Protein AF-A0A0T5ZGB4-F1 (afdb_monomer_lite)

pLDDT: mean 82.27, std 18.01, range [26.45, 98.25]

Secondary structure (DSSP, 8-state):
-----------------------S-PPPPPHHHHHHHHHHHHHHHT--S-----HHHHGGGTS-EEEEEEPPTTSS-SEEEEEEEEEEEEE--PPPBTTTB---EEEE--EEEEEEETTEEEEEEEEEEEE-HHHHS-SS---HHHHHHHHHHHHHHHHHHHHHHHHHHHH-HHHHHHHHT--TTSPP--GGGTTT-TTHHHHHHHHHHHHHHHTT-EEEEEEE-GGGSBTTEEEEEEEEGGG-GGGTSS-EEEEEEEESEEEEEEEEETTEEEEEEEESSTTS-EEEEEEEEESS-----------HHHHHHHHHHHTTSS-HHHHHHHHHHHHHTTSS--------SPPPSS--THHHHHHHHHHTTSS-HHHHHHHHHHHHHTTSS---

Radius of gyration: 29.52 Å; chains: 1; bounding box: 80×72×75 Å

Sequence (392 aa):
MILLNLLILLIVPLVSGSIDSFEDKFIDPSIEEQKMFKNLLEQFLKLDIDKKDVSGILNTFEKPRIVTFPCNIEDVNDLVVNVAETRLAGFTVPEEHEGGVIVGGTYSWQCKITTSSKGIITMDCDNTIKLNPDVINPTEEKDQRSQKVDNLVIIYHELLHGQLMLDAISSSQEWRNDVCNKTPTDKIDYSYSDKQHIVINPLQEEFASQLVSKEGGVFFLEKINPIETENGEFFKKITSRFDHPQLVDSGIKVTYRGINTNELSVSFHQEDIVISGSLKDKTKSGTVWLYAFPEDNPKTNSNQEIPQWIKNNAAWWSEETITDSDFLNGIEFLIQNGIMKIQKVEKNSEPSEEIPSWVRNNAEWWSLGLISDEDFVSGIKYLIEAGIIAYQ

Foldseek 3Di:
DDDDDDDDPPPPDPPPPPPPPPPPDQDAADPVQVVLVVVLVVVLVPDPDDAPDLVVQVVLQVDWDWDKDAADPPAQAGIEIETEHEDESYAAQDDDDPARARQQKAKDWDWFWDDDDRRYIYTYTYIYIYGHCCLQPNPDDDDPLVSSLSSSLNVSLNSLLVRQVVVCVVDVPVQVNVVSRDDRPDDRDSVSSVPVCPPSVVRSLSSSQRSLVVQLKGKDKDKAALVQADLQWDKDFGDFLVVPLSSPPADKDKDKDKDQWDPWDWDDDPRTIMITTGGNPSNDMMMMMMIIHGPDGPPPPPVLQLPLVLLVLLQCVLVVVDDPVVNLVSVVVCPVVVSQPDDDDDQPDDADPDQDNVLSVLSNCVSVVVDDPVRSSSSVNVCRNVNSDDDD

Structure (mmCIF, N/CA/C/O backbone):
data_AF-A0A0T5ZGB4-F1
#
_entry.id   AF-A0A0T5ZGB4-F1
#
loop_
_atom_site.group_PDB
_atom_site.id
_atom_site.type_symbol
_atom_site.label_atom_id
_atom_site.label_alt_id
_atom_site.label_comp_id
_atom_site.label_asym_id
_atom_site.label_entity_id
_atom_site.label_seq_id
_atom_site.pdbx_PDB_ins_code
_atom_site.Cartn_x
_atom_site.Cartn_y
_atom_site.Cartn_z
_atom_site.occupancy
_atom_site.B_iso_or_equiv
_atom_site.auth_seq_id
_atom_site.auth_comp_id
_atom_site.auth_asym_id
_atom_site.auth_atom_id
_atom_site.pdbx_PDB_model_num
ATOM 1 N N . MET A 1 1 ? -0.014 -48.406 -45.902 1.00 33.62 1 MET A N 1
ATOM 2 C CA . MET A 1 1 ? 1.092 -47.751 -46.627 1.00 33.62 1 MET A CA 1
ATOM 3 C C . MET A 1 1 ? 1.186 -46.336 -46.087 1.00 33.62 1 MET A C 1
ATOM 5 O O . MET A 1 1 ? 0.291 -45.540 -46.323 1.00 33.62 1 MET A O 1
ATOM 9 N N . ILE A 1 2 ? 2.170 -46.117 -45.220 1.00 31.05 2 ILE A N 1
ATOM 10 C CA . ILE A 1 2 ? 2.459 -44.859 -44.527 1.00 31.05 2 ILE A CA 1
ATOM 11 C C . ILE A 1 2 ? 3.219 -43.977 -45.517 1.00 31.05 2 ILE A C 1
ATOM 13 O O . ILE A 1 2 ? 4.208 -44.437 -46.081 1.00 31.05 2 ILE A O 1
ATOM 17 N N . LEU A 1 3 ? 2.774 -42.740 -45.732 1.00 29.56 3 LEU A N 1
ATOM 18 C CA . LEU A 1 3 ? 3.569 -41.725 -46.419 1.00 29.56 3 LEU A CA 1
ATOM 19 C C . LEU A 1 3 ? 3.715 -40.518 -45.498 1.00 29.56 3 LEU A C 1
ATOM 21 O O . LEU A 1 3 ? 2.827 -39.690 -45.323 1.00 29.56 3 LEU A O 1
ATOM 25 N N . LEU A 1 4 ? 4.878 -40.562 -44.860 1.00 30.30 4 LEU A N 1
ATOM 26 C CA . LEU A 1 4 ? 5.570 -39.558 -44.083 1.00 30.30 4 LEU A CA 1
ATOM 27 C C . LEU A 1 4 ? 5.742 -38.294 -44.941 1.00 30.30 4 LEU A C 1
ATOM 29 O O . LEU A 1 4 ? 6.323 -38.378 -46.020 1.00 30.30 4 LEU A O 1
ATOM 33 N N . ASN A 1 5 ? 5.287 -37.137 -44.461 1.00 30.34 5 ASN A N 1
ATOM 34 C CA . ASN A 1 5 ? 5.727 -35.851 -44.995 1.00 30.34 5 ASN A CA 1
ATOM 35 C C . ASN A 1 5 ? 6.415 -35.079 -43.869 1.00 30.34 5 ASN A C 1
ATOM 37 O O . ASN A 1 5 ? 5.782 -34.618 -42.922 1.00 30.34 5 ASN A O 1
ATOM 41 N N . LEU A 1 6 ? 7.744 -35.032 -43.982 1.00 30.22 6 LEU A N 1
ATOM 42 C CA . LEU A 1 6 ? 8.664 -34.218 -43.199 1.00 30.22 6 LEU A CA 1
ATOM 43 C C . LEU A 1 6 ? 8.278 -32.739 -43.348 1.00 30.22 6 LEU A C 1
ATOM 45 O O . LEU A 1 6 ? 8.417 -32.179 -44.434 1.00 30.22 6 LEU A O 1
ATOM 49 N N . LEU A 1 7 ? 7.879 -32.092 -42.253 1.00 27.23 7 LEU A N 1
ATOM 50 C CA . LEU A 1 7 ? 8.014 -30.646 -42.122 1.00 27.23 7 LEU A CA 1
ATOM 51 C C . LEU A 1 7 ? 9.240 -30.389 -41.244 1.00 27.23 7 LEU A C 1
ATOM 53 O O . LEU A 1 7 ? 9.257 -30.698 -40.055 1.00 27.23 7 LEU A O 1
ATOM 57 N N . ILE A 1 8 ? 10.298 -29.901 -41.881 1.00 28.86 8 ILE A N 1
ATOM 58 C CA . ILE A 1 8 ? 11.561 -29.525 -41.255 1.00 28.86 8 ILE A CA 1
ATOM 59 C C . ILE A 1 8 ? 11.287 -28.304 -40.366 1.00 28.86 8 ILE A C 1
ATOM 61 O O . ILE A 1 8 ? 11.121 -27.194 -40.866 1.00 28.86 8 ILE A O 1
ATOM 65 N N . LEU A 1 9 ? 11.221 -28.513 -39.047 1.00 27.91 9 LEU A N 1
ATOM 66 C CA . LEU A 1 9 ? 11.401 -27.439 -38.074 1.00 27.91 9 LEU A CA 1
ATOM 67 C C . LEU A 1 9 ? 12.864 -26.991 -38.157 1.00 27.91 9 LEU A C 1
ATOM 69 O O . LEU A 1 9 ? 13.769 -27.696 -37.711 1.00 27.91 9 LEU A O 1
ATOM 73 N N . LEU A 1 10 ? 13.094 -25.810 -38.724 1.00 26.45 10 LEU A N 1
ATOM 74 C CA . LEU A 1 10 ? 14.323 -25.054 -38.506 1.00 26.45 10 LEU A CA 1
ATOM 75 C C . LEU A 1 10 ? 14.326 -24.591 -37.044 1.00 26.45 10 LEU A C 1
ATOM 77 O O . LEU A 1 10 ? 13.835 -23.519 -36.705 1.00 26.45 10 LEU A O 1
ATOM 81 N N . ILE A 1 11 ? 14.852 -25.450 -36.173 1.00 30.03 11 ILE A N 1
ATOM 82 C CA . ILE A 1 11 ? 15.291 -25.082 -34.831 1.00 30.03 11 ILE A CA 1
ATOM 83 C C . ILE A 1 11 ? 16.505 -24.178 -35.037 1.00 30.03 11 ILE A C 1
ATOM 85 O O . ILE A 1 11 ? 17.606 -24.653 -35.316 1.00 30.03 11 ILE A O 1
ATOM 89 N N . VAL A 1 12 ? 16.299 -22.865 -34.955 1.00 28.02 12 VAL A N 1
ATOM 90 C CA . VAL A 1 12 ? 17.407 -21.946 -34.697 1.00 28.02 12 VAL A CA 1
ATOM 91 C C . VAL A 1 12 ? 17.920 -22.321 -33.307 1.00 28.02 12 VAL A C 1
ATOM 93 O O . VAL A 1 12 ? 17.123 -22.317 -32.365 1.00 28.02 12 VAL A O 1
ATOM 96 N N . PRO A 1 13 ? 19.194 -22.712 -33.149 1.00 27.67 13 PRO A N 1
ATOM 97 C CA . PRO A 1 13 ? 19.714 -22.993 -31.831 1.00 27.67 13 PRO A CA 1
ATOM 98 C C . PRO A 1 13 ? 19.704 -21.669 -31.074 1.00 27.67 13 PRO A C 1
ATOM 100 O O . PRO A 1 13 ? 20.410 -20.731 -31.446 1.00 27.67 13 PRO A O 1
ATOM 103 N N . LEU A 1 14 ? 18.878 -21.595 -30.028 1.00 30.17 14 LEU A N 1
ATOM 104 C CA . LEU A 1 14 ? 19.124 -20.706 -28.903 1.00 30.17 14 LEU A CA 1
ATOM 105 C C . LEU A 1 14 ? 20.545 -21.024 -28.452 1.00 30.17 14 LEU A C 1
ATOM 107 O O . LEU A 1 14 ? 20.796 -22.042 -27.809 1.00 30.17 14 LEU A O 1
ATOM 111 N N . VAL A 1 15 ? 21.491 -20.196 -28.887 1.00 31.80 15 VAL A N 1
ATOM 112 C CA . VAL A 1 15 ? 22.811 -20.151 -28.284 1.00 31.80 15 VAL A CA 1
ATOM 113 C C . VAL A 1 15 ? 22.527 -19.761 -26.846 1.00 31.80 15 VAL A C 1
ATOM 115 O O . VAL A 1 15 ? 22.169 -18.620 -26.565 1.00 31.80 15 VAL A O 1
ATOM 118 N N . SER A 1 16 ? 22.601 -20.749 -25.959 1.00 38.38 16 SER A N 1
ATOM 119 C CA . SER A 1 16 ? 22.696 -20.562 -24.524 1.00 38.38 16 SER A CA 1
ATOM 120 C C . SER A 1 16 ? 23.991 -19.795 -24.272 1.00 38.38 16 SER A C 1
ATOM 122 O O . SER A 1 16 ? 25.041 -20.381 -24.007 1.00 38.38 16 SER A O 1
ATOM 124 N N . GLY A 1 17 ? 23.927 -18.479 -24.461 1.00 28.53 17 GLY A N 1
ATOM 125 C CA . GLY A 1 17 ? 24.861 -17.559 -23.854 1.00 28.53 17 GLY A CA 1
ATOM 126 C C . GLY A 1 17 ? 24.684 -17.740 -22.362 1.00 28.53 17 GLY A C 1
ATOM 127 O O . GLY A 1 17 ? 23.595 -17.520 -21.839 1.00 28.53 17 GLY A O 1
ATOM 128 N N . SER A 1 18 ? 25.729 -18.253 -21.727 1.00 32.56 18 SER A N 1
ATOM 129 C CA . SER A 1 18 ? 25.907 -18.274 -20.287 1.00 32.56 18 SER A CA 1
ATOM 130 C C . SER A 1 18 ? 25.449 -16.938 -19.715 1.00 32.56 18 SER A C 1
ATOM 132 O O . SER A 1 18 ? 26.088 -15.907 -19.927 1.00 32.56 18 SER A O 1
ATOM 134 N N . ILE A 1 19 ? 24.301 -16.981 -19.045 1.00 37.69 19 ILE A N 1
ATOM 135 C CA . ILE A 1 19 ? 23.872 -15.950 -18.121 1.00 37.69 19 ILE A CA 1
ATOM 136 C C . ILE A 1 19 ? 24.956 -15.994 -17.050 1.00 37.69 19 ILE A C 1
ATOM 138 O O . ILE A 1 19 ? 25.036 -16.972 -16.308 1.00 37.69 19 ILE A O 1
ATOM 142 N N . ASP A 1 20 ? 25.843 -15.001 -17.026 1.00 32.06 20 ASP A N 1
ATOM 143 C CA . ASP A 1 20 ? 26.582 -14.704 -15.805 1.00 32.06 20 ASP A CA 1
ATOM 144 C C . ASP A 1 20 ? 25.514 -14.264 -14.805 1.00 32.06 20 ASP A C 1
ATOM 146 O O . ASP A 1 20 ? 25.148 -13.089 -14.717 1.00 32.06 20 ASP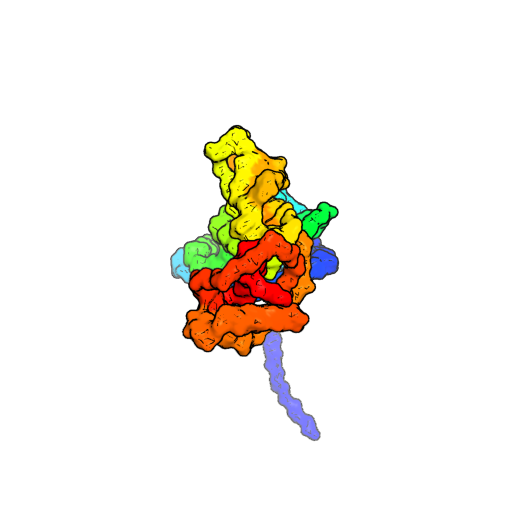 A O 1
ATOM 150 N N . SER A 1 21 ? 24.927 -15.259 -14.138 1.00 37.84 21 SER A N 1
ATOM 151 C CA . SER A 1 21 ? 24.088 -15.076 -12.974 1.00 37.84 21 SER A CA 1
ATOM 152 C C . SER A 1 21 ? 24.853 -14.181 -12.019 1.00 37.84 21 SER A C 1
ATOM 154 O O . SER A 1 21 ? 26.044 -14.393 -11.782 1.00 37.84 21 SER A O 1
ATOM 156 N N . PHE A 1 22 ? 24.164 -13.188 -11.470 1.00 45.84 22 PHE A N 1
ATOM 157 C CA . PHE A 1 22 ? 24.589 -12.479 -10.274 1.00 45.84 22 PHE A CA 1
ATOM 158 C C . PHE A 1 22 ? 24.684 -13.488 -9.110 1.00 45.84 22 PHE A C 1
ATOM 160 O O . PHE A 1 22 ? 23.833 -13.565 -8.231 1.00 45.84 22 PHE A O 1
ATOM 167 N N . GLU A 1 23 ? 25.725 -14.317 -9.128 1.00 45.22 23 GLU A N 1
ATOM 168 C CA . GLU A 1 23 ? 26.163 -15.165 -8.029 1.00 45.22 23 GLU A CA 1
ATOM 169 C C . GLU A 1 23 ? 26.993 -14.303 -7.074 1.00 45.22 23 GLU A C 1
ATOM 171 O O . GLU A 1 23 ? 28.198 -14.450 -6.939 1.00 45.22 23 GLU A O 1
ATOM 176 N N . ASP A 1 24 ? 26.316 -13.397 -6.377 1.00 44.12 24 ASP A N 1
ATOM 177 C CA . ASP A 1 24 ? 26.712 -13.034 -5.021 1.00 44.12 24 ASP A CA 1
ATOM 178 C C . ASP A 1 24 ? 25.479 -13.232 -4.124 1.00 44.12 24 ASP A C 1
ATOM 180 O O . ASP A 1 24 ? 24.761 -12.311 -3.750 1.00 44.12 24 ASP A O 1
ATOM 184 N N . LYS A 1 25 ? 25.214 -14.518 -3.842 1.00 55.31 25 LYS A N 1
ATOM 185 C CA . LYS A 1 25 ? 24.300 -15.064 -2.819 1.00 55.31 25 LYS A CA 1
ATOM 186 C C . LYS A 1 25 ? 22.874 -14.497 -2.793 1.00 55.31 25 LYS A C 1
ATOM 188 O O . LYS A 1 25 ? 22.380 -14.131 -1.725 1.00 55.31 25 LYS A O 1
ATOM 193 N N . PHE A 1 26 ? 22.158 -14.523 -3.916 1.00 66.56 26 PHE A N 1
ATOM 194 C CA . PHE A 1 26 ? 20.701 -14.568 -3.801 1.00 66.56 26 PHE A CA 1
ATOM 195 C C . PHE A 1 26 ? 20.306 -15.901 -3.157 1.00 66.56 26 PHE A C 1
ATOM 197 O O . PHE A 1 26 ? 20.636 -16.968 -3.672 1.00 66.56 26 PHE A O 1
ATOM 204 N N . ILE A 1 27 ? 19.662 -15.834 -1.995 1.00 78.44 27 ILE A N 1
ATOM 205 C CA . ILE A 1 27 ? 19.144 -17.006 -1.296 1.00 78.44 27 ILE A CA 1
ATOM 206 C C . ILE A 1 27 ? 17.662 -17.076 -1.626 1.00 78.44 27 ILE A C 1
ATOM 208 O O . ILE A 1 27 ? 16.915 -16.157 -1.290 1.00 78.44 27 ILE A O 1
ATOM 212 N N . ASP A 1 28 ? 17.253 -18.158 -2.284 1.00 83.44 28 ASP A N 1
ATOM 213 C CA . ASP A 1 28 ? 15.842 -18.378 -2.571 1.00 83.44 28 ASP A CA 1
ATOM 214 C C . ASP A 1 28 ? 15.036 -18.438 -1.264 1.00 83.44 28 ASP A C 1
ATOM 216 O O . ASP A 1 28 ? 15.473 -19.085 -0.302 1.00 83.44 28 ASP A O 1
ATOM 220 N N . PRO A 1 29 ? 13.849 -17.807 -1.213 1.00 89.12 29 PRO A N 1
ATOM 221 C CA . PRO A 1 29 ? 12.974 -17.901 -0.055 1.00 89.12 29 PRO A CA 1
ATOM 222 C C . PRO A 1 29 ? 12.621 -19.355 0.249 1.00 89.12 29 PRO A C 1
ATOM 224 O O . PRO A 1 29 ? 12.413 -20.168 -0.658 1.00 89.12 29 PRO A O 1
ATOM 227 N N . SER A 1 30 ? 12.474 -19.673 1.530 1.00 89.88 30 SER A N 1
ATOM 228 C CA . SER A 1 30 ? 11.997 -20.977 1.976 1.00 89.88 30 SER A CA 1
ATOM 229 C C . SER A 1 30 ? 10.597 -21.289 1.434 1.00 89.88 30 SER A C 1
ATOM 231 O O . SER A 1 30 ? 9.818 -20.402 1.079 1.00 89.88 30 SER A O 1
ATOM 233 N N . ILE A 1 31 ? 10.236 -22.575 1.409 1.00 89.00 31 ILE A N 1
ATOM 234 C CA . ILE A 1 31 ? 8.909 -23.026 0.954 1.00 89.00 31 ILE A CA 1
ATOM 235 C C . ILE A 1 31 ? 7.781 -22.357 1.760 1.00 89.00 31 ILE A C 1
ATOM 237 O O . ILE A 1 31 ? 6.744 -22.010 1.194 1.00 89.00 31 ILE A O 1
ATOM 241 N N . GLU A 1 32 ? 7.983 -22.144 3.062 1.00 88.00 32 GLU A N 1
ATOM 242 C CA . GLU A 1 32 ? 6.996 -21.476 3.915 1.00 88.00 32 GLU A CA 1
ATOM 243 C C . GLU A 1 32 ? 6.843 -19.995 3.554 1.00 88.00 32 GLU A C 1
ATOM 245 O O . GLU A 1 32 ? 5.718 -19.522 3.409 1.00 88.00 32 GLU A O 1
ATOM 250 N N . GLU A 1 33 ? 7.941 -19.281 3.299 1.00 89.25 33 GLU A N 1
ATOM 251 C CA . GLU A 1 33 ? 7.898 -17.888 2.834 1.00 89.25 33 GLU A CA 1
ATOM 252 C C . GLU A 1 33 ? 7.201 -17.764 1.475 1.00 89.25 33 GLU A C 1
ATOM 254 O O . GLU A 1 33 ? 6.330 -16.911 1.294 1.00 89.25 33 GLU A O 1
ATOM 259 N N . GLN A 1 34 ? 7.509 -18.658 0.531 1.00 89.62 34 GLN A N 1
ATOM 260 C CA . GLN A 1 34 ? 6.827 -18.698 -0.765 1.00 89.62 34 GLN A CA 1
ATOM 261 C C . GLN A 1 34 ? 5.318 -18.922 -0.596 1.00 89.62 34 GLN A C 1
ATOM 263 O O . GLN A 1 34 ? 4.506 -18.260 -1.245 1.00 89.62 34 GLN A O 1
ATOM 268 N N . LYS A 1 35 ? 4.921 -19.828 0.304 1.00 88.75 35 LYS A N 1
ATOM 269 C CA . LYS A 1 35 ? 3.514 -20.116 0.601 1.00 88.75 35 LYS A CA 1
ATOM 270 C C . LYS A 1 35 ? 2.812 -18.935 1.273 1.00 88.75 35 LYS A C 1
ATOM 272 O O . LYS A 1 35 ? 1.675 -18.629 0.910 1.00 88.75 35 LYS A O 1
ATOM 277 N N . MET A 1 36 ? 3.471 -18.265 2.218 1.00 89.38 36 MET A N 1
ATOM 278 C CA . MET A 1 36 ? 2.955 -17.060 2.872 1.00 89.38 36 MET A CA 1
ATOM 279 C C . MET A 1 36 ? 2.711 -15.948 1.855 1.00 89.38 36 MET A C 1
ATOM 281 O O . MET A 1 36 ? 1.612 -15.398 1.797 1.00 89.38 36 MET A O 1
ATOM 285 N N . PHE A 1 37 ? 3.702 -15.670 1.007 1.00 92.38 37 PHE A N 1
ATOM 286 C CA . PHE A 1 37 ? 3.591 -14.662 -0.042 1.00 92.38 37 PHE A CA 1
ATOM 287 C C . PHE A 1 37 ? 2.486 -14.995 -1.046 1.00 92.38 37 PHE A C 1
ATOM 289 O O . PHE A 1 37 ? 1.658 -14.143 -1.361 1.00 92.38 37 PHE A O 1
ATOM 296 N N . LYS A 1 38 ? 2.403 -16.256 -1.488 1.00 91.56 38 LYS A N 1
ATOM 297 C CA . LYS A 1 38 ? 1.337 -16.715 -2.383 1.00 91.56 38 LYS A CA 1
ATOM 298 C C . LYS A 1 38 ? -0.049 -16.511 -1.771 1.00 91.56 38 LYS A C 1
ATOM 300 O O . LYS A 1 38 ? -0.934 -15.999 -2.445 1.00 91.56 38 LYS A O 1
ATOM 305 N N . ASN A 1 39 ? -0.240 -16.865 -0.500 1.00 91.00 39 ASN A N 1
ATOM 306 C CA . ASN A 1 39 ? -1.510 -16.646 0.193 1.00 91.00 39 ASN A CA 1
ATOM 307 C C . ASN A 1 39 ? -1.860 -15.151 0.292 1.00 91.00 39 ASN A C 1
ATOM 309 O O . ASN A 1 39 ? -3.020 -14.774 0.133 1.00 91.00 39 ASN A O 1
ATOM 313 N N . LEU A 1 40 ? -0.867 -14.292 0.536 1.00 92.12 40 LEU A N 1
ATOM 314 C CA . LEU A 1 40 ? -1.069 -12.846 0.576 1.00 92.12 40 LEU A CA 1
ATOM 315 C C . LEU A 1 40 ? -1.492 -12.294 -0.794 1.00 92.12 40 LEU A C 1
ATOM 317 O O . LEU A 1 40 ? -2.476 -11.559 -0.876 1.00 92.12 40 LEU A O 1
ATOM 321 N N . LEU A 1 41 ? -0.814 -12.704 -1.870 1.00 93.62 41 LEU A N 1
ATOM 322 C CA . LEU A 1 41 ? -1.188 -12.336 -3.237 1.00 93.62 41 LEU A CA 1
ATOM 323 C C . LEU A 1 41 ? -2.572 -12.869 -3.619 1.00 93.62 41 LEU A C 1
ATOM 325 O O . LEU A 1 41 ? -3.372 -12.130 -4.178 1.00 93.62 41 LEU A O 1
ATOM 329 N N . GLU A 1 42 ? -2.902 -14.118 -3.288 1.00 92.75 42 GLU A N 1
ATOM 330 C CA . GLU A 1 42 ? -4.231 -14.677 -3.560 1.00 92.75 42 GLU A CA 1
ATOM 331 C C . GLU A 1 42 ? -5.343 -13.895 -2.853 1.00 92.75 42 GLU A C 1
ATOM 333 O O . GLU A 1 42 ? -6.412 -13.694 -3.431 1.00 92.75 42 GLU A O 1
ATOM 338 N N . GLN A 1 43 ? -5.112 -13.455 -1.613 1.00 93.19 43 GLN A N 1
ATOM 339 C CA . GLN A 1 43 ? -6.053 -12.590 -0.905 1.00 93.19 43 GLN A CA 1
ATOM 340 C C . GLN A 1 43 ? -6.179 -11.236 -1.598 1.00 93.19 43 GLN A C 1
ATOM 342 O O . GLN A 1 43 ? -7.301 -10.810 -1.855 1.00 93.19 43 GLN A O 1
ATOM 347 N N . PHE A 1 44 ? -5.056 -10.606 -1.953 1.00 95.25 44 PHE A N 1
ATOM 348 C CA . PHE A 1 44 ? -5.027 -9.322 -2.652 1.00 95.25 44 PHE A CA 1
ATOM 349 C C . PHE A 1 44 ? -5.766 -9.366 -4.001 1.00 95.25 44 PHE A C 1
ATOM 351 O O . PHE A 1 44 ? -6.584 -8.495 -4.290 1.00 95.25 44 PHE A O 1
ATOM 358 N N . LEU A 1 45 ? -5.542 -10.411 -4.801 1.00 92.12 45 LEU A N 1
ATOM 359 C CA . LEU A 1 45 ? -6.157 -10.586 -6.121 1.00 92.12 45 LEU A CA 1
ATOM 360 C C . LEU A 1 45 ? -7.670 -10.839 -6.059 1.00 92.12 45 LEU A C 1
ATOM 362 O O . LEU A 1 45 ? -8.384 -10.505 -7.000 1.00 92.12 45 LEU A O 1
ATOM 366 N N . LYS A 1 46 ? -8.173 -11.417 -4.962 1.00 92.62 46 LYS A N 1
ATOM 367 C CA . LYS A 1 46 ? -9.614 -11.646 -4.747 1.00 92.62 46 LYS A CA 1
ATOM 368 C C . LYS A 1 46 ? -10.365 -10.386 -4.306 1.00 92.62 46 LYS A C 1
ATOM 370 O O . LYS A 1 46 ? -11.592 -10.424 -4.209 1.00 92.62 46 LYS A O 1
ATOM 375 N N . LEU A 1 47 ? -9.665 -9.293 -3.993 1.00 90.62 47 LEU A N 1
ATOM 376 C CA . LEU A 1 47 ? -10.297 -8.064 -3.527 1.00 90.62 47 LEU A CA 1
ATOM 377 C C . LEU A 1 47 ? -11.019 -7.344 -4.662 1.00 90.62 47 LEU A C 1
ATOM 379 O O . LEU A 1 47 ? -10.392 -6.730 -5.528 1.00 90.62 47 LEU A O 1
ATOM 383 N N . ASP A 1 48 ? -12.340 -7.333 -4.556 1.00 89.19 48 ASP A N 1
ATOM 384 C CA . ASP A 1 48 ? -13.211 -6.420 -5.291 1.00 89.19 48 ASP A CA 1
ATOM 385 C C . ASP A 1 48 ? -13.306 -5.077 -4.546 1.00 89.19 48 ASP A C 1
ATOM 387 O O . ASP A 1 48 ? -14.149 -4.901 -3.661 1.00 89.19 48 ASP A O 1
ATOM 391 N N . ILE A 1 49 ? -12.306 -4.227 -4.784 1.00 87.19 49 ILE A N 1
ATOM 392 C CA . ILE A 1 49 ? -12.068 -2.898 -4.197 1.00 87.19 49 ILE A CA 1
ATOM 393 C C . ILE A 1 49 ? -11.380 -2.068 -5.282 1.00 87.19 49 ILE A C 1
ATOM 395 O O . ILE A 1 49 ? -10.457 -2.582 -5.938 1.00 87.19 49 ILE A O 1
ATOM 399 N N . ASP A 1 50 ? -11.809 -0.816 -5.447 1.00 87.25 50 ASP A N 1
ATOM 400 C CA . ASP A 1 50 ? -11.204 0.097 -6.412 1.00 87.25 50 ASP A CA 1
ATOM 401 C C . ASP A 1 50 ? -9.805 0.514 -5.947 1.00 87.25 50 ASP A C 1
ATOM 403 O O . ASP A 1 50 ? -9.584 0.878 -4.791 1.00 87.25 50 ASP A O 1
ATOM 407 N N . LYS A 1 51 ? -8.830 0.379 -6.843 1.00 91.88 51 LYS A N 1
ATOM 408 C CA . LYS A 1 51 ? -7.408 0.612 -6.570 1.00 91.88 51 LYS A CA 1
ATOM 409 C C . LYS A 1 51 ? -6.662 0.808 -7.882 1.00 91.88 51 LYS A C 1
ATOM 411 O O . LYS A 1 51 ? -7.086 0.310 -8.926 1.00 91.88 51 LYS A O 1
ATOM 416 N N . LYS A 1 52 ? -5.505 1.471 -7.830 1.00 93.38 52 LYS A N 1
ATOM 417 C CA . LYS A 1 52 ? -4.620 1.581 -8.993 1.00 93.38 52 LYS A CA 1
ATOM 418 C C . LYS A 1 52 ? -4.251 0.183 -9.481 1.00 93.38 52 LYS A C 1
ATOM 420 O O . LYS A 1 52 ? -3.843 -0.678 -8.700 1.00 93.38 52 LYS A O 1
ATOM 425 N N . ASP A 1 53 ? -4.377 -0.015 -10.788 1.00 95.62 53 ASP A N 1
ATOM 426 C CA . ASP A 1 53 ? -4.005 -1.272 -11.415 1.00 95.62 53 ASP A CA 1
ATOM 427 C C . ASP A 1 53 ? -2.508 -1.541 -11.239 1.00 95.62 53 ASP A C 1
ATOM 429 O O . ASP A 1 53 ? -1.675 -0.700 -11.574 1.00 95.62 53 ASP A O 1
ATOM 433 N N . VAL A 1 54 ? -2.200 -2.729 -10.723 1.00 97.38 54 VAL A N 1
ATOM 434 C CA . VAL A 1 54 ? -0.850 -3.278 -10.537 1.00 97.38 54 VAL A CA 1
ATOM 435 C C . VAL A 1 54 ? -0.673 -4.589 -11.319 1.00 97.38 54 VAL A C 1
ATOM 437 O O . VAL A 1 54 ? 0.235 -5.373 -11.056 1.00 97.38 54 VAL A O 1
ATOM 440 N N . SER A 1 55 ? -1.544 -4.866 -12.296 1.00 95.88 55 SER A N 1
ATOM 441 C CA . SER A 1 55 ? -1.471 -6.071 -13.130 1.00 95.88 55 SER A CA 1
ATOM 442 C C . SER A 1 55 ? -0.144 -6.182 -13.886 1.00 95.88 55 SER A C 1
ATOM 444 O O . SER A 1 55 ? 0.390 -7.279 -14.056 1.00 95.88 55 SER A O 1
ATOM 446 N N . GLY A 1 56 ? 0.426 -5.047 -14.306 1.00 96.31 56 GLY A N 1
ATOM 447 C CA . GLY A 1 56 ? 1.705 -4.985 -15.005 1.00 96.31 56 GLY A CA 1
ATOM 448 C C . GLY A 1 56 ? 2.835 -5.603 -14.189 1.00 96.31 56 GLY A C 1
ATOM 449 O O . GLY A 1 56 ? 3.555 -6.447 -14.717 1.00 96.31 56 GLY A O 1
ATOM 450 N N . ILE A 1 57 ? 2.942 -5.221 -12.915 1.00 96.94 57 ILE A N 1
ATOM 451 C CA . ILE A 1 57 ? 3.945 -5.746 -11.983 1.00 96.94 57 ILE A CA 1
ATOM 452 C C . ILE A 1 57 ? 3.596 -7.146 -11.465 1.00 96.94 57 ILE A C 1
ATOM 454 O O . ILE A 1 57 ? 4.478 -7.943 -11.195 1.00 96.94 57 ILE A O 1
ATOM 458 N N . LEU A 1 58 ? 2.318 -7.508 -11.360 1.00 96.81 58 LEU A N 1
ATOM 459 C CA . LEU A 1 58 ? 1.942 -8.874 -10.980 1.00 96.81 58 LEU A CA 1
ATOM 460 C C . LEU A 1 58 ? 2.369 -9.894 -12.046 1.00 96.81 58 LEU A C 1
ATOM 462 O O . LEU A 1 58 ? 2.870 -10.967 -11.720 1.00 96.81 58 LEU A O 1
ATOM 466 N N . ASN A 1 59 ? 2.242 -9.535 -13.324 1.00 97.00 59 ASN A N 1
ATOM 467 C CA . ASN A 1 59 ? 2.645 -10.396 -14.434 1.00 97.00 59 ASN A CA 1
ATOM 468 C C . ASN A 1 59 ? 4.162 -10.655 -14.485 1.00 97.00 59 ASN A C 1
ATOM 470 O O . ASN A 1 59 ? 4.574 -11.675 -15.041 1.00 97.00 59 ASN A O 1
ATOM 474 N N . THR A 1 60 ? 4.996 -9.773 -13.915 1.00 97.38 60 THR A N 1
ATOM 475 C CA . THR A 1 60 ? 6.461 -9.951 -13.915 1.00 97.38 60 THR A CA 1
ATOM 476 C C . THR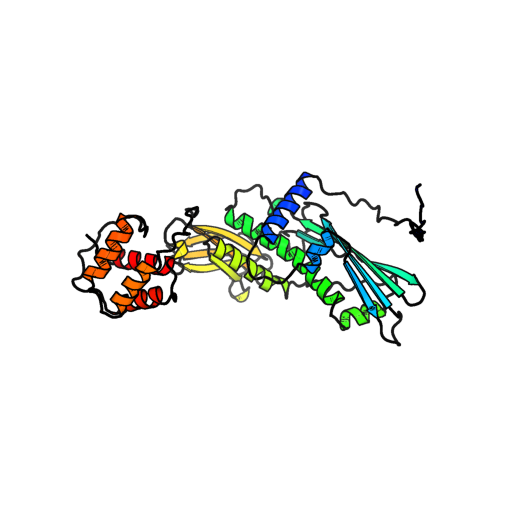 A 1 60 ? 6.936 -11.047 -12.964 1.00 97.38 60 THR A C 1
ATOM 478 O O . THR A 1 60 ? 8.068 -11.501 -13.108 1.00 97.38 60 THR A O 1
ATOM 481 N N . PHE A 1 61 ? 6.084 -11.517 -12.043 1.00 95.19 61 PHE A N 1
ATOM 482 C CA . PHE A 1 61 ? 6.355 -12.699 -11.215 1.00 95.19 61 PHE A CA 1
ATOM 483 C C . PHE A 1 61 ? 6.216 -14.018 -11.980 1.00 95.19 61 PHE A C 1
ATOM 485 O O . PHE A 1 61 ? 6.773 -15.033 -11.569 1.00 95.19 61 PHE A O 1
ATOM 492 N N . GLU A 1 62 ? 5.450 -14.027 -13.073 1.00 94.56 62 GLU A N 1
ATOM 493 C CA . GLU A 1 62 ? 5.198 -15.237 -13.860 1.00 94.56 62 GLU A CA 1
ATOM 494 C C . GLU A 1 62 ? 6.133 -15.348 -15.061 1.00 94.56 62 GLU A C 1
ATOM 496 O O . GLU A 1 62 ? 6.544 -16.447 -15.440 1.00 94.56 62 GLU A O 1
ATOM 501 N N . LYS A 1 63 ? 6.431 -14.213 -15.700 1.00 95.19 63 LYS A N 1
ATOM 502 C CA . LYS A 1 63 ? 7.273 -14.153 -16.894 1.00 95.19 63 LYS A CA 1
ATOM 503 C C . LYS A 1 63 ? 7.912 -12.775 -17.066 1.00 95.19 63 LYS A C 1
ATOM 505 O O . LYS A 1 63 ? 7.291 -11.773 -16.707 1.00 95.19 63 LYS A O 1
ATOM 510 N N . PRO A 1 64 ? 9.076 -12.696 -17.731 1.00 97.12 64 PRO A N 1
ATOM 511 C CA . PRO A 1 64 ? 9.681 -11.419 -18.068 1.00 97.12 64 PRO A CA 1
ATOM 512 C C . PRO A 1 64 ? 8.748 -10.554 -18.921 1.00 97.12 64 PRO A C 1
ATOM 514 O O . PRO A 1 64 ? 8.194 -10.994 -19.937 1.00 97.12 64 PRO A O 1
ATOM 517 N N . ARG A 1 65 ? 8.595 -9.294 -18.524 1.00 97.56 65 ARG A N 1
ATOM 518 C CA . ARG A 1 65 ? 7.905 -8.264 -19.294 1.00 97.56 65 ARG A CA 1
ATOM 519 C C . ARG A 1 65 ? 8.911 -7.537 -20.171 1.00 97.56 65 ARG A C 1
ATOM 521 O O . ARG A 1 65 ? 9.877 -6.976 -19.668 1.00 97.56 65 ARG A O 1
ATOM 528 N N . ILE A 1 66 ? 8.645 -7.501 -21.475 1.00 97.31 66 ILE A N 1
ATOM 529 C CA . ILE A 1 66 ? 9.532 -6.876 -22.459 1.00 97.31 66 ILE A CA 1
ATOM 530 C C . ILE A 1 66 ? 8.860 -5.634 -23.041 1.00 97.31 66 ILE A C 1
ATOM 532 O O . ILE A 1 66 ? 7.737 -5.710 -23.542 1.00 97.31 66 ILE A O 1
ATOM 536 N N . VAL A 1 67 ? 9.552 -4.497 -22.997 1.00 97.31 67 VAL A N 1
ATOM 537 C CA . VAL A 1 67 ? 9.159 -3.260 -23.683 1.00 97.31 67 VAL A CA 1
ATOM 538 C C . VAL A 1 67 ? 10.293 -2.796 -24.571 1.00 97.31 67 VAL A C 1
ATOM 540 O O . VAL A 1 67 ? 11.430 -2.674 -24.135 1.00 97.31 67 VAL A O 1
ATOM 543 N N . THR A 1 68 ? 9.966 -2.495 -25.820 1.00 97.12 68 THR A N 1
ATOM 544 C CA . THR A 1 68 ? 10.919 -1.984 -26.800 1.00 97.12 68 THR A CA 1
ATOM 545 C C . THR A 1 68 ? 10.453 -0.626 -27.289 1.00 97.12 68 THR A C 1
ATOM 547 O O . THR A 1 68 ? 9.279 -0.466 -27.629 1.00 97.12 68 THR A O 1
ATOM 550 N N . PHE A 1 69 ? 11.359 0.348 -27.337 1.00 97.06 69 PHE A N 1
ATOM 551 C CA . PHE A 1 69 ? 11.066 1.672 -27.880 1.00 97.06 69 PHE A CA 1
ATOM 552 C C . PHE A 1 69 ? 12.266 2.247 -28.646 1.00 97.06 69 PHE A C 1
ATOM 554 O O . PHE A 1 69 ? 13.413 1.990 -28.266 1.00 97.06 69 PHE A O 1
ATOM 561 N N . PRO A 1 70 ? 12.016 2.991 -29.742 1.00 96.94 70 PRO A N 1
ATOM 562 C CA . PRO A 1 70 ? 13.064 3.666 -30.496 1.00 96.94 70 PRO A CA 1
ATOM 563 C C . PRO A 1 70 ? 13.543 4.922 -29.770 1.00 96.94 70 PRO A C 1
ATOM 565 O O . PRO A 1 70 ? 12.780 5.562 -29.043 1.00 96.94 70 PRO A O 1
ATOM 568 N N . CYS A 1 71 ? 14.790 5.282 -30.033 1.00 96.81 71 CYS A N 1
ATOM 569 C CA . CYS A 1 71 ? 15.379 6.550 -29.634 1.00 96.81 71 CYS A CA 1
ATOM 570 C C . CYS A 1 71 ? 15.334 7.563 -30.782 1.00 96.81 71 CYS A C 1
ATOM 572 O O . CYS A 1 71 ? 14.998 7.230 -31.925 1.00 96.81 71 CYS A O 1
ATOM 574 N N . ASN A 1 72 ? 15.644 8.819 -30.479 1.00 96.00 72 ASN A N 1
ATOM 575 C CA . ASN A 1 72 ? 15.734 9.865 -31.486 1.00 96.00 72 ASN A CA 1
ATOM 576 C C . ASN A 1 72 ? 17.033 9.728 -32.288 1.00 96.00 72 ASN A C 1
ATOM 578 O O . ASN A 1 72 ? 18.013 9.154 -31.833 1.00 96.00 72 ASN A O 1
ATOM 582 N N . ILE A 1 73 ? 17.055 10.325 -33.481 1.00 93.19 73 ILE A N 1
ATOM 583 C CA . ILE A 1 73 ? 18.194 10.248 -34.416 1.00 93.19 73 ILE A CA 1
ATOM 584 C C . ILE A 1 73 ? 19.494 10.822 -33.816 1.00 93.19 73 ILE A C 1
ATOM 586 O O . ILE A 1 73 ? 20.582 10.444 -34.240 1.00 93.19 73 ILE A O 1
ATOM 590 N N . GLU A 1 74 ? 19.385 11.751 -32.864 1.00 94.12 74 GLU A N 1
ATOM 591 C CA . GLU A 1 74 ? 20.527 12.416 -32.221 1.00 94.12 74 GLU A CA 1
ATOM 592 C C . GLU A 1 74 ? 20.962 11.752 -30.904 1.00 94.12 74 GLU A C 1
ATOM 594 O O . GLU A 1 74 ? 21.970 12.164 -30.329 1.00 94.12 74 GLU A O 1
ATOM 599 N N . ASP A 1 75 ? 20.227 10.741 -30.428 1.00 96.00 75 ASP A N 1
ATOM 600 C CA . ASP A 1 75 ? 20.560 10.034 -29.191 1.00 96.00 75 ASP A CA 1
ATOM 601 C C . ASP A 1 75 ? 21.759 9.087 -29.390 1.00 96.00 75 ASP A C 1
ATOM 603 O O . ASP A 1 75 ? 22.113 8.695 -30.504 1.00 96.00 75 ASP A O 1
ATOM 607 N N . VAL A 1 76 ? 22.402 8.695 -28.285 1.00 94.00 76 VAL A N 1
ATOM 608 C CA . VAL A 1 76 ? 23.558 7.774 -28.305 1.00 94.00 76 VAL A CA 1
ATOM 609 C C . VAL A 1 76 ? 23.195 6.396 -28.867 1.00 94.00 76 VAL A C 1
ATOM 611 O O . VAL A 1 76 ? 24.018 5.755 -29.528 1.00 94.00 76 VAL A O 1
ATOM 614 N N . ASN A 1 77 ? 21.985 5.926 -28.572 1.00 95.94 77 ASN A N 1
ATOM 615 C CA . ASN A 1 77 ? 21.476 4.626 -28.990 1.00 95.94 77 ASN A CA 1
ATOM 616 C C . ASN A 1 77 ? 20.291 4.810 -29.943 1.00 95.94 77 ASN A C 1
ATOM 618 O O . ASN A 1 77 ? 19.598 5.814 -29.875 1.00 95.94 77 ASN A O 1
ATOM 622 N N . ASP A 1 78 ? 20.033 3.816 -30.790 1.00 96.19 78 ASP A N 1
ATOM 623 C CA . ASP A 1 78 ? 18.920 3.783 -31.746 1.00 96.19 78 ASP A CA 1
ATOM 624 C C . ASP A 1 78 ? 17.662 3.124 -31.144 1.00 96.19 78 ASP A C 1
ATOM 626 O O . ASP A 1 78 ? 16.530 3.439 -31.520 1.00 96.19 78 ASP A O 1
ATOM 630 N N . LEU A 1 79 ? 17.849 2.165 -30.229 1.00 96.69 79 LEU A N 1
ATOM 631 C CA . LEU A 1 79 ? 16.778 1.331 -29.681 1.00 96.69 79 LEU A CA 1
ATOM 632 C C . LEU A 1 79 ? 17.076 0.901 -28.241 1.00 96.69 79 LEU A C 1
ATOM 634 O O . LEU A 1 79 ? 18.184 0.456 -27.928 1.00 96.69 79 LEU A O 1
ATOM 638 N N . VAL A 1 80 ? 16.045 0.929 -27.397 1.00 97.00 80 VAL A N 1
ATOM 639 C CA . VAL A 1 80 ? 16.081 0.362 -26.045 1.00 97.00 80 VAL A CA 1
ATOM 640 C C . VAL A 1 80 ? 15.166 -0.852 -25.965 1.00 97.00 80 VAL A C 1
ATOM 642 O O . VAL A 1 80 ? 14.004 -0.805 -26.374 1.00 97.00 80 VAL A O 1
ATOM 645 N N . VAL A 1 81 ? 15.682 -1.933 -25.385 1.00 97.31 81 VAL A N 1
ATOM 646 C CA . VAL A 1 81 ? 14.910 -3.110 -24.978 1.00 97.31 81 VAL A CA 1
ATOM 647 C C . VAL A 1 81 ? 14.949 -3.199 -23.457 1.00 97.31 81 VAL A C 1
ATOM 649 O O . VAL A 1 81 ? 15.988 -3.491 -22.880 1.00 97.31 81 VAL A O 1
ATOM 652 N N . ASN A 1 82 ? 13.834 -2.946 -22.783 1.00 97.25 82 ASN A N 1
ATOM 653 C CA . ASN A 1 82 ? 13.703 -3.235 -21.363 1.00 97.25 82 ASN A CA 1
ATOM 654 C C . ASN A 1 82 ? 13.127 -4.638 -21.161 1.00 97.25 82 ASN A C 1
ATOM 656 O O . ASN A 1 82 ? 12.099 -4.970 -21.749 1.00 97.25 82 ASN A O 1
ATOM 660 N N . VAL A 1 83 ? 13.773 -5.418 -20.301 1.00 97.50 83 VAL A N 1
ATOM 661 C CA . VAL A 1 83 ? 13.291 -6.695 -19.782 1.00 97.50 83 VAL A CA 1
ATOM 662 C C . VAL A 1 83 ? 13.143 -6.531 -18.273 1.00 97.50 83 VAL A C 1
ATOM 664 O O . VAL A 1 83 ? 14.073 -6.076 -17.617 1.00 97.50 83 VAL A O 1
ATOM 667 N N . ALA A 1 84 ? 11.967 -6.827 -17.730 1.00 97.81 84 ALA A N 1
ATOM 668 C CA . ALA A 1 84 ? 11.700 -6.725 -16.302 1.00 97.81 84 ALA A CA 1
ATOM 669 C C . ALA A 1 84 ? 11.031 -7.994 -15.781 1.00 97.81 84 ALA A C 1
ATOM 671 O O . ALA A 1 84 ? 9.959 -8.378 -16.252 1.00 97.81 84 ALA A O 1
ATOM 672 N N . GLU A 1 85 ? 11.644 -8.605 -14.779 1.00 97.50 85 GLU A N 1
ATOM 673 C CA . GLU A 1 85 ? 11.097 -9.713 -14.004 1.00 97.50 85 GLU A CA 1
ATOM 674 C C . GLU A 1 85 ? 11.099 -9.358 -12.516 1.00 97.50 85 GLU A C 1
ATOM 676 O O . GLU A 1 85 ? 11.806 -8.442 -12.087 1.00 97.50 85 GLU A O 1
ATOM 681 N N . THR A 1 86 ? 10.255 -10.028 -11.735 1.00 96.38 86 THR A N 1
ATOM 682 C CA . THR A 1 86 ? 10.168 -9.799 -10.291 1.00 96.38 86 THR A CA 1
ATOM 683 C C . THR A 1 86 ? 10.121 -11.121 -9.554 1.00 96.38 86 THR A C 1
ATOM 685 O O . THR A 1 86 ? 9.377 -12.024 -9.923 1.00 96.38 86 THR A O 1
ATOM 688 N N . ARG A 1 87 ? 10.863 -11.225 -8.454 1.00 94.12 87 ARG A N 1
ATOM 689 C CA . ARG A 1 87 ? 10.826 -12.393 -7.571 1.00 94.12 87 ARG A CA 1
ATOM 690 C C . ARG A 1 87 ? 10.726 -12.003 -6.107 1.00 94.12 87 ARG A C 1
ATOM 692 O O . ARG A 1 87 ? 11.153 -10.929 -5.683 1.00 94.12 87 ARG A O 1
ATOM 699 N N . LEU A 1 88 ? 10.157 -12.904 -5.315 1.00 93.62 88 LEU A N 1
ATOM 700 C CA . LEU A 1 88 ? 10.218 -12.809 -3.862 1.00 93.62 88 LEU A CA 1
ATOM 701 C C . LEU A 1 88 ? 11.664 -13.057 -3.417 1.00 93.62 88 LEU A C 1
ATOM 703 O O . LEU A 1 88 ? 12.245 -14.079 -3.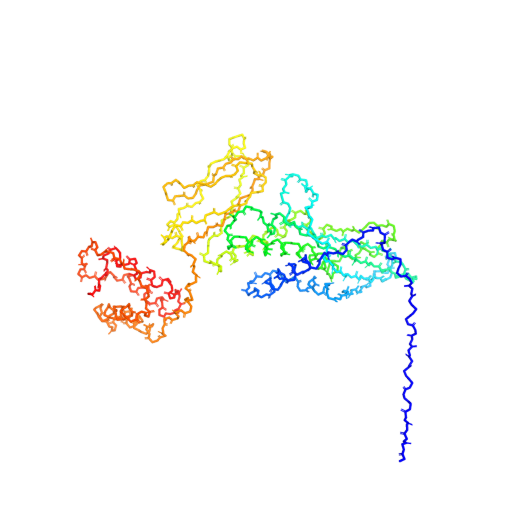765 1.00 93.62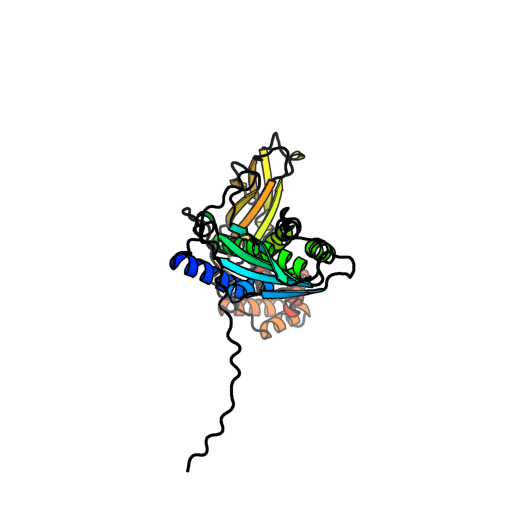 88 LEU A O 1
ATOM 707 N N . ALA A 1 89 ? 12.218 -12.145 -2.625 1.00 89.06 89 ALA A N 1
ATOM 708 C CA . ALA A 1 89 ? 13.544 -12.266 -2.016 1.00 89.06 89 ALA A CA 1
ATOM 709 C C . ALA A 1 89 ? 13.496 -12.608 -0.515 1.00 89.06 89 ALA A C 1
ATOM 711 O O . ALA A 1 89 ? 14.522 -12.570 0.158 1.00 89.06 89 ALA A O 1
ATOM 712 N N . GLY A 1 90 ? 12.310 -12.949 -0.004 1.00 87.69 90 GLY A N 1
ATOM 713 C CA . GLY A 1 90 ? 12.101 -13.533 1.319 1.00 87.69 90 GLY A CA 1
ATOM 714 C C . GLY A 1 90 ? 11.411 -12.601 2.308 1.00 87.69 90 GLY A C 1
ATOM 715 O O . GLY A 1 90 ? 10.947 -11.509 1.959 1.00 87.69 90 GLY A O 1
ATOM 716 N N . PHE A 1 91 ? 11.335 -13.072 3.549 1.00 83.69 91 PHE A N 1
ATOM 717 C CA . PHE A 1 91 ? 10.815 -12.341 4.691 1.00 83.69 91 PHE A CA 1
ATOM 718 C C . PHE A 1 91 ? 11.975 -11.971 5.612 1.00 83.69 91 PHE A C 1
ATOM 720 O O . PHE A 1 91 ? 12.407 -12.745 6.463 1.00 83.69 91 PHE A O 1
ATOM 727 N N . THR A 1 92 ? 12.492 -10.761 5.437 1.00 80.19 92 THR A N 1
ATOM 728 C CA . THR A 1 92 ? 13.630 -10.244 6.200 1.00 80.19 92 THR A CA 1
ATOM 729 C C . THR A 1 92 ? 13.294 -8.863 6.718 1.00 80.19 92 THR A C 1
ATOM 731 O O . THR A 1 92 ? 12.701 -8.079 5.980 1.00 80.19 92 THR A O 1
ATOM 734 N N . VAL A 1 93 ? 13.721 -8.543 7.939 1.00 73.38 93 VAL A N 1
ATOM 735 C CA . VAL A 1 93 ? 13.630 -7.178 8.468 1.00 73.38 93 VAL A CA 1
ATOM 736 C C . VAL A 1 93 ? 14.425 -6.254 7.535 1.00 73.38 93 VAL A C 1
ATOM 738 O O . VAL A 1 93 ? 15.635 -6.457 7.392 1.00 73.38 93 VAL A O 1
ATOM 741 N N . PRO A 1 94 ? 13.776 -5.299 6.843 1.00 64.81 94 PRO A N 1
ATOM 742 C CA . PRO A 1 94 ? 14.482 -4.367 5.975 1.00 64.81 94 PRO A CA 1
ATOM 743 C C . PRO A 1 94 ? 15.453 -3.513 6.796 1.00 64.81 94 PRO A C 1
ATOM 745 O O . PRO A 1 94 ? 15.184 -3.218 7.962 1.00 64.81 94 PRO A O 1
ATOM 748 N N . GLU A 1 95 ? 16.571 -3.096 6.196 1.00 59.19 95 GLU A N 1
ATOM 749 C CA . GLU A 1 95 ? 17.412 -2.060 6.804 1.00 59.19 95 GLU A CA 1
ATOM 750 C C . GLU A 1 95 ? 16.549 -0.811 7.044 1.00 59.19 95 GLU A C 1
ATOM 752 O O . GLU A 1 95 ? 15.773 -0.424 6.167 1.00 59.19 95 GLU A O 1
ATOM 757 N N . GLU A 1 96 ? 16.633 -0.219 8.241 1.00 52.84 96 GLU A N 1
ATOM 758 C CA . GLU A 1 96 ? 15.811 0.935 8.619 1.00 52.84 96 GLU A CA 1
ATOM 759 C C . GLU A 1 96 ? 15.873 2.020 7.531 1.00 52.84 96 GLU A C 1
ATOM 761 O O . GLU A 1 96 ? 16.945 2.534 7.202 1.00 52.84 96 GLU A O 1
ATOM 766 N N . HIS A 1 97 ? 14.720 2.403 6.972 1.00 50.09 97 HIS A N 1
ATOM 767 C CA . HIS A 1 97 ? 14.641 3.631 6.185 1.00 50.09 97 HIS A CA 1
ATOM 768 C C . HIS A 1 97 ? 14.979 4.836 7.079 1.00 50.09 97 HIS A C 1
ATOM 770 O O . HIS A 1 97 ? 14.710 4.819 8.285 1.00 50.09 97 HIS A O 1
ATOM 776 N N . GLU A 1 98 ? 15.562 5.890 6.490 1.00 37.91 98 GLU A N 1
ATOM 777 C CA . GLU A 1 98 ? 15.899 7.131 7.202 1.00 37.91 98 GLU A CA 1
ATOM 778 C C . GLU A 1 98 ? 14.723 7.591 8.085 1.00 37.91 98 GLU A C 1
ATOM 780 O O . GLU A 1 98 ? 13.656 7.943 7.585 1.00 37.91 98 GLU A O 1
ATOM 785 N N . GLY A 1 99 ? 14.918 7.586 9.411 1.00 41.47 99 GLY A N 1
ATOM 786 C CA . GLY A 1 99 ? 13.914 8.037 10.384 1.00 41.47 99 GLY A CA 1
ATOM 787 C C . GLY A 1 99 ? 13.314 6.967 11.306 1.00 41.47 99 GLY A C 1
ATOM 788 O O . GLY A 1 99 ? 12.384 7.290 12.047 1.00 41.47 99 GLY A O 1
ATOM 789 N N . GLY A 1 100 ? 13.816 5.723 11.311 1.00 44.06 100 GLY A N 1
ATOM 790 C CA . GLY A 1 100 ? 13.417 4.707 12.303 1.00 44.06 100 GLY A CA 1
ATOM 791 C C . GLY A 1 100 ? 11.934 4.324 12.213 1.00 44.06 100 GLY A C 1
ATOM 792 O O . GLY A 1 100 ? 11.248 4.165 13.234 1.00 44.06 100 GLY A O 1
ATOM 793 N N . VAL A 1 101 ? 11.416 4.274 10.983 1.00 54.91 101 VAL A N 1
ATOM 794 C CA . VAL A 1 101 ? 10.059 3.823 10.652 1.00 54.91 101 VAL A CA 1
ATOM 795 C C . VAL A 1 101 ? 10.115 2.318 10.412 1.00 54.91 101 VAL A C 1
ATOM 797 O O . VAL A 1 101 ? 10.955 1.851 9.647 1.00 54.91 101 VAL A O 1
ATOM 800 N N . ILE A 1 102 ? 9.228 1.559 11.062 1.00 59.12 102 ILE A N 1
ATOM 801 C CA . ILE A 1 102 ? 9.096 0.125 10.796 1.00 59.12 102 ILE A CA 1
ATOM 802 C C . ILE A 1 102 ? 8.623 -0.031 9.352 1.00 59.12 102 ILE A C 1
ATOM 804 O O . ILE A 1 102 ? 7.525 0.398 8.996 1.00 59.12 102 ILE A O 1
ATOM 808 N N . VAL A 1 103 ? 9.473 -0.627 8.527 1.00 72.56 103 VAL A N 1
ATOM 809 C CA . VAL A 1 103 ? 9.205 -0.830 7.109 1.00 72.56 103 VAL A CA 1
ATOM 810 C C . VAL A 1 103 ? 8.448 -2.146 6.937 1.00 72.56 103 VAL A C 1
ATOM 812 O O . VAL A 1 103 ? 8.898 -3.181 7.430 1.00 72.56 103 VAL A O 1
ATOM 815 N N . GLY A 1 104 ? 7.291 -2.113 6.270 1.00 82.69 104 GLY A N 1
ATOM 816 C CA . GLY A 1 104 ? 6.474 -3.307 6.010 1.00 82.69 104 GLY A CA 1
ATOM 817 C C . GLY A 1 104 ? 7.067 -4.234 4.944 1.00 82.69 104 GLY A C 1
ATOM 818 O O . GLY A 1 104 ? 6.874 -5.448 5.006 1.00 82.69 104 GLY A O 1
ATOM 819 N N . GLY A 1 105 ? 7.830 -3.682 4.001 1.00 89.88 105 GLY A N 1
ATOM 820 C CA . GLY A 1 105 ? 8.504 -4.418 2.943 1.00 89.88 105 GLY A CA 1
ATOM 821 C C . GLY A 1 105 ? 9.446 -3.534 2.130 1.00 89.88 105 GLY A C 1
ATOM 822 O O . GLY A 1 105 ? 9.740 -2.402 2.490 1.00 89.88 105 GLY A O 1
ATOM 823 N N . THR A 1 106 ? 9.999 -4.068 1.051 1.00 91.06 106 THR A N 1
ATOM 824 C CA . THR A 1 106 ? 10.788 -3.281 0.105 1.00 91.06 106 THR A CA 1
ATOM 825 C C . THR A 1 106 ? 10.670 -3.878 -1.282 1.00 91.06 106 THR A C 1
ATOM 827 O O . THR A 1 106 ? 11.023 -5.040 -1.495 1.00 91.06 106 THR A O 1
ATOM 830 N N . TYR A 1 107 ? 10.263 -3.057 -2.240 1.00 93.62 107 TYR A N 1
ATOM 831 C CA . TYR A 1 107 ? 10.419 -3.321 -3.660 1.00 93.62 107 TYR A CA 1
ATOM 832 C C . TYR A 1 107 ? 11.731 -2.716 -4.171 1.00 93.62 107 TYR A C 1
ATOM 834 O O . TYR A 1 107 ? 11.940 -1.505 -4.130 1.00 93.62 107 TYR A O 1
ATOM 842 N N . SER A 1 108 ? 12.628 -3.556 -4.679 1.00 92.50 108 SER A N 1
ATOM 843 C CA . SER A 1 108 ? 13.938 -3.146 -5.184 1.00 92.50 108 SER A CA 1
ATOM 844 C C . SER A 1 108 ? 14.039 -3.354 -6.687 1.00 92.50 108 SER A C 1
ATOM 846 O O . SER A 1 108 ? 13.939 -4.478 -7.180 1.00 92.50 108 SER A O 1
ATOM 848 N N . TRP A 1 109 ? 14.311 -2.263 -7.400 1.00 93.19 109 TRP A N 1
ATOM 849 C CA . TRP A 1 109 ? 14.691 -2.301 -8.806 1.00 93.19 109 TRP A CA 1
ATOM 850 C C . TRP A 1 109 ? 16.185 -2.587 -8.956 1.00 93.19 109 TRP A C 1
ATOM 852 O O . TRP A 1 109 ? 17.015 -1.862 -8.403 1.00 93.19 109 TRP A O 1
ATOM 862 N N . GLN A 1 110 ? 16.531 -3.631 -9.708 1.00 91.38 110 GLN A N 1
ATOM 863 C CA . GLN A 1 110 ? 17.923 -4.030 -9.936 1.00 91.38 110 GLN A CA 1
ATOM 864 C C . GLN A 1 110 ? 18.156 -4.254 -11.426 1.00 91.38 110 GLN A C 1
ATOM 866 O O . GLN A 1 110 ? 18.086 -5.370 -11.931 1.00 91.38 110 GLN A O 1
ATOM 871 N N . CYS A 1 111 ? 18.415 -3.162 -12.139 1.00 93.62 111 CYS A N 1
ATOM 872 C CA . CYS A 1 111 ? 18.647 -3.205 -13.573 1.00 93.62 111 CYS A CA 1
ATOM 873 C C . CYS A 1 111 ? 20.129 -3.095 -13.936 1.00 93.62 111 CYS A C 1
ATOM 875 O O . CYS A 1 111 ? 20.875 -2.299 -13.357 1.00 93.62 111 CYS A O 1
ATOM 877 N N . LYS A 1 112 ? 20.525 -3.828 -14.975 1.00 93.12 112 LYS A N 1
ATOM 878 C CA . LYS A 1 112 ? 21.824 -3.735 -15.637 1.00 93.12 112 LYS A CA 1
ATOM 879 C C . LYS A 1 112 ? 21.629 -3.357 -17.099 1.00 93.12 112 LYS A C 1
ATOM 881 O O . LYS A 1 112 ? 20.818 -3.951 -17.806 1.00 93.12 112 LYS A O 1
ATOM 886 N N . ILE A 1 113 ? 22.408 -2.385 -17.563 1.00 93.75 113 ILE A N 1
ATOM 887 C CA . ILE A 1 113 ? 22.449 -2.020 -18.979 1.00 93.75 113 ILE A CA 1
ATOM 888 C C . ILE A 1 113 ? 23.521 -2.866 -19.662 1.00 93.75 113 ILE A C 1
ATOM 890 O O . ILE A 1 113 ? 24.675 -2.911 -19.233 1.00 93.75 113 ILE A O 1
ATOM 894 N N . THR A 1 114 ? 23.141 -3.538 -20.741 1.00 92.50 114 THR A N 1
ATOM 895 C CA . THR A 1 114 ? 24.040 -4.306 -21.604 1.00 92.50 114 THR A CA 1
ATOM 896 C C . THR A 1 114 ? 23.895 -3.854 -23.054 1.00 92.50 114 THR A C 1
ATOM 898 O O . THR A 1 114 ? 22.881 -3.278 -23.449 1.00 92.50 114 THR A O 1
ATOM 901 N N . THR A 1 115 ? 24.925 -4.092 -23.864 1.00 87.69 115 THR A N 1
ATOM 902 C CA . THR A 1 115 ? 24.914 -3.769 -25.296 1.00 87.69 115 THR A CA 1
ATOM 903 C C . THR A 1 115 ? 24.854 -5.062 -26.095 1.00 87.69 115 THR A C 1
ATOM 905 O O . THR A 1 115 ? 25.737 -5.907 -25.964 1.00 87.69 115 THR A O 1
ATOM 908 N N . SER A 1 116 ? 23.830 -5.216 -26.933 1.00 71.38 116 SER A N 1
ATOM 909 C CA . SER A 1 116 ? 23.633 -6.419 -27.756 1.00 71.38 116 SER A CA 1
ATOM 910 C C . SER A 1 116 ? 24.184 -6.259 -29.178 1.00 71.38 116 SER A C 1
ATOM 912 O O . SER A 1 116 ? 24.668 -7.222 -29.770 1.00 71.38 116 SER A O 1
ATOM 914 N N . SER A 1 117 ? 24.129 -5.045 -29.738 1.00 74.12 117 SER A N 1
ATOM 915 C CA . SER A 1 117 ? 24.622 -4.695 -31.078 1.00 74.12 117 SER A CA 1
ATOM 916 C C . SER A 1 117 ? 24.795 -3.178 -31.219 1.00 74.12 117 SER A C 1
ATOM 918 O O . SER A 1 117 ? 24.374 -2.423 -30.346 1.00 74.12 117 SER A O 1
ATOM 920 N N . LYS A 1 118 ? 25.398 -2.702 -32.321 1.00 80.38 118 LYS A N 1
ATOM 921 C CA . LYS A 1 118 ? 25.573 -1.259 -32.565 1.00 80.38 118 LYS A CA 1
ATOM 922 C C . LYS A 1 118 ? 24.212 -0.546 -32.514 1.00 80.38 118 LYS A C 1
ATOM 924 O O . LYS A 1 118 ? 23.332 -0.903 -33.289 1.00 80.38 118 LYS A O 1
ATOM 929 N N . GLY A 1 119 ? 24.070 0.403 -31.587 1.00 86.94 119 GLY A N 1
ATOM 930 C CA . GLY A 1 119 ? 22.861 1.210 -31.406 1.00 86.94 119 GLY A CA 1
ATOM 931 C C . GLY A 1 119 ? 21.733 0.560 -30.595 1.00 86.94 119 GLY A C 1
ATOM 932 O O . GLY A 1 119 ? 20.720 1.209 -30.378 1.00 86.94 119 GLY A O 1
ATOM 933 N N . ILE A 1 120 ? 21.870 -0.685 -30.118 1.00 94.44 120 ILE A N 1
ATOM 934 C CA . ILE A 1 120 ? 20.836 -1.329 -29.287 1.00 94.44 120 ILE A CA 1
ATOM 935 C C . ILE A 1 120 ? 21.370 -1.557 -27.876 1.00 94.44 120 ILE A C 1
ATOM 937 O O . ILE A 1 120 ? 22.366 -2.265 -27.687 1.00 94.44 120 ILE A O 1
ATOM 941 N N . ILE A 1 121 ? 20.658 -1.011 -26.891 1.00 95.06 121 ILE A N 1
ATOM 942 C CA . ILE A 1 121 ? 20.893 -1.296 -25.474 1.00 95.06 121 ILE A CA 1
ATOM 943 C C . ILE A 1 121 ? 19.750 -2.113 -24.887 1.00 95.06 121 ILE A C 1
ATOM 945 O O . ILE A 1 121 ? 18.579 -1.922 -25.216 1.00 95.06 121 ILE A O 1
ATOM 949 N N . THR A 1 122 ? 20.109 -3.036 -24.002 1.00 95.62 122 THR A N 1
ATOM 950 C CA . THR A 1 122 ? 19.163 -3.833 -23.225 1.00 95.62 122 THR A CA 1
ATOM 951 C C . THR A 1 122 ? 19.268 -3.437 -21.759 1.00 95.62 122 THR A C 1
ATOM 953 O O . THR A 1 122 ? 20.354 -3.481 -21.187 1.00 95.62 122 THR A O 1
ATOM 956 N N . MET A 1 123 ? 18.147 -3.047 -21.158 1.00 95.31 123 MET A N 1
ATOM 957 C CA . MET A 1 123 ? 18.008 -2.811 -19.725 1.00 95.31 123 MET A CA 1
ATOM 958 C C . MET A 1 123 ? 17.340 -4.033 -19.101 1.00 95.31 123 MET A C 1
ATOM 960 O O . MET A 1 123 ? 16.121 -4.175 -19.195 1.00 95.31 123 MET A O 1
ATOM 964 N N . ASP A 1 124 ? 18.150 -4.900 -18.507 1.00 95.31 124 ASP A N 1
ATOM 965 C CA . ASP A 1 124 ? 17.720 -6.156 -17.896 1.00 95.31 124 ASP A CA 1
ATOM 966 C C . ASP A 1 124 ? 17.532 -5.964 -16.390 1.00 95.31 124 ASP A C 1
ATOM 968 O O . ASP A 1 124 ? 18.487 -5.601 -15.703 1.00 95.31 124 ASP A O 1
ATOM 972 N N . CYS A 1 125 ? 16.302 -6.112 -15.902 1.00 96.25 125 CYS A N 1
ATOM 973 C CA . CYS A 1 125 ? 15.892 -5.806 -14.536 1.00 96.25 125 CYS A CA 1
ATOM 974 C C . CYS A 1 125 ? 15.396 -7.056 -13.812 1.00 96.25 125 CYS A C 1
ATOM 976 O O . CYS A 1 125 ? 14.288 -7.527 -14.078 1.00 96.25 125 CYS A O 1
ATOM 978 N N . ASP A 1 126 ? 16.183 -7.507 -12.841 1.00 94.94 126 ASP A N 1
ATOM 979 C CA . ASP A 1 126 ? 15.864 -8.621 -11.950 1.00 94.94 126 ASP A CA 1
ATOM 980 C C . ASP A 1 126 ? 15.388 -8.061 -10.603 1.00 94.94 126 ASP A C 1
ATOM 982 O O . ASP A 1 126 ? 16.147 -7.862 -9.654 1.00 94.94 126 ASP A O 1
ATOM 986 N N . ASN A 1 127 ? 14.114 -7.686 -10.550 1.00 95.50 127 ASN A N 1
ATOM 987 C CA . ASN A 1 127 ? 13.571 -6.967 -9.410 1.00 95.50 127 ASN A CA 1
ATOM 988 C C . ASN A 1 127 ? 13.231 -7.910 -8.260 1.00 95.50 127 ASN A C 1
ATOM 990 O O . ASN A 1 127 ? 12.850 -9.066 -8.447 1.00 95.50 127 ASN A O 1
ATOM 994 N N . THR A 1 128 ? 13.271 -7.380 -7.042 1.00 94.06 128 THR A N 1
ATOM 995 C CA . THR A 1 128 ? 12.956 -8.165 -5.849 1.00 94.06 128 THR A CA 1
ATOM 996 C C . THR A 1 128 ? 11.930 -7.480 -4.968 1.00 94.06 128 THR A C 1
ATOM 998 O O . THR A 1 128 ? 11.960 -6.265 -4.794 1.00 94.06 128 THR A O 1
ATOM 1001 N N . ILE A 1 129 ? 11.039 -8.273 -4.379 1.00 93.88 129 ILE A N 1
ATOM 1002 C CA . ILE A 1 129 ? 10.184 -7.846 -3.272 1.00 93.88 129 ILE A CA 1
ATOM 1003 C C . ILE A 1 129 ? 10.607 -8.573 -1.996 1.00 93.88 129 ILE A C 1
ATOM 1005 O O . ILE A 1 129 ? 10.805 -9.789 -2.000 1.00 93.88 129 ILE A O 1
ATOM 1009 N N . LYS A 1 130 ? 10.751 -7.829 -0.904 1.00 91.94 130 LYS A N 1
ATOM 1010 C CA . LYS A 1 130 ? 11.002 -8.349 0.445 1.00 91.94 130 LYS A CA 1
ATOM 1011 C C . LYS A 1 130 ? 9.886 -7.887 1.362 1.00 91.94 130 LYS A C 1
ATOM 1013 O O . LYS A 1 130 ? 9.417 -6.765 1.218 1.00 91.94 130 LYS A O 1
ATOM 1018 N N . LEU A 1 131 ? 9.468 -8.725 2.301 1.00 92.00 131 LEU A N 1
ATOM 1019 C CA . LEU A 1 131 ? 8.457 -8.363 3.297 1.00 92.00 131 LEU A CA 1
ATOM 1020 C C . LEU A 1 131 ? 9.037 -8.484 4.703 1.00 92.00 131 LEU A C 1
ATOM 1022 O O . LEU A 1 131 ? 9.896 -9.324 4.953 1.00 92.00 131 LEU A O 1
ATOM 1026 N N . ASN A 1 132 ? 8.569 -7.658 5.631 1.00 89.62 132 ASN A N 1
ATOM 1027 C CA . ASN A 1 132 ? 9.012 -7.719 7.015 1.00 89.62 132 ASN A CA 1
ATOM 1028 C C . ASN A 1 132 ? 8.183 -8.758 7.796 1.00 89.62 132 ASN A C 1
ATOM 1030 O O . ASN A 1 132 ? 6.981 -8.544 7.988 1.00 89.62 132 ASN A O 1
ATOM 1034 N N . PRO A 1 133 ? 8.778 -9.873 8.266 1.00 87.12 133 PRO A N 1
ATOM 1035 C CA . PRO A 1 133 ? 8.040 -10.917 8.977 1.00 87.12 133 PRO A CA 1
ATOM 1036 C C . PRO A 1 133 ? 7.404 -10.406 10.270 1.00 87.12 133 PRO A C 1
ATOM 1038 O O . PRO A 1 133 ? 6.279 -10.798 10.574 1.00 87.12 133 PRO A O 1
ATOM 1041 N N . ASP A 1 134 ? 8.073 -9.489 10.972 1.00 85.12 134 ASP A N 1
ATOM 1042 C CA . ASP A 1 134 ? 7.612 -8.953 12.257 1.00 85.12 134 ASP A CA 1
ATOM 1043 C C . ASP A 1 134 ? 6.361 -8.081 12.096 1.00 85.12 134 ASP A C 1
ATOM 1045 O O . ASP A 1 134 ? 5.595 -7.899 13.038 1.00 85.12 134 ASP A O 1
ATOM 1049 N N . VAL A 1 135 ? 6.136 -7.556 10.888 1.00 85.44 135 VAL A N 1
ATOM 1050 C CA . VAL A 1 135 ? 4.948 -6.763 10.553 1.00 85.44 135 VAL A CA 1
ATOM 1051 C C . VAL A 1 135 ? 3.859 -7.637 9.950 1.00 85.44 135 VAL A C 1
ATOM 1053 O O . VAL A 1 135 ? 2.691 -7.453 10.279 1.00 85.44 135 VAL A O 1
ATOM 1056 N N . ILE A 1 136 ? 4.220 -8.583 9.075 1.00 86.44 136 ILE A N 1
ATOM 1057 C CA . ILE A 1 136 ? 3.248 -9.451 8.397 1.00 86.44 136 ILE A CA 1
ATOM 1058 C C . ILE A 1 136 ? 2.627 -10.476 9.356 1.00 86.44 136 ILE A C 1
ATOM 1060 O O . ILE A 1 136 ? 1.457 -10.845 9.203 1.00 86.44 136 ILE A O 1
ATOM 1064 N N . ASN A 1 137 ? 3.406 -10.945 10.330 1.00 84.06 137 ASN A N 1
ATOM 1065 C CA . ASN A 1 137 ? 2.989 -11.912 11.335 1.00 84.06 137 ASN A CA 1
ATOM 1066 C C . ASN A 1 137 ? 3.603 -11.559 12.704 1.00 84.06 137 ASN A C 1
ATOM 1068 O O . ASN A 1 137 ? 4.540 -12.232 13.145 1.00 84.06 137 ASN A O 1
ATOM 1072 N N . PRO A 1 138 ? 3.111 -10.490 13.358 1.00 81.75 138 PRO A N 1
ATOM 1073 C CA . PRO A 1 138 ? 3.667 -10.021 14.619 1.00 81.75 138 PRO A CA 1
ATOM 1074 C C . PRO A 1 138 ? 3.517 -11.065 15.729 1.00 81.75 138 PRO A C 1
ATOM 1076 O O . PRO A 1 138 ? 2.576 -11.859 15.751 1.00 81.75 138 PRO A O 1
ATOM 1079 N N . THR A 1 139 ? 4.449 -11.042 16.681 1.00 75.38 139 THR A N 1
ATOM 1080 C CA . THR A 1 139 ? 4.417 -11.896 17.878 1.00 75.38 139 THR A CA 1
ATOM 1081 C C . THR A 1 139 ? 3.345 -11.468 18.879 1.00 75.38 139 THR A C 1
ATOM 1083 O O . THR A 1 139 ? 2.843 -12.304 19.630 1.00 75.38 139 THR A O 1
ATOM 1086 N N . GLU A 1 140 ? 2.994 -10.181 18.896 1.00 75.56 140 GLU A N 1
ATOM 1087 C CA . GLU A 1 140 ? 1.927 -9.629 19.727 1.00 75.56 140 GLU A CA 1
ATOM 1088 C C . GLU A 1 140 ? 0.561 -9.764 19.047 1.00 75.56 140 GLU A C 1
ATOM 1090 O O . GLU A 1 140 ? 0.411 -9.581 17.837 1.00 75.56 140 GLU A O 1
ATOM 1095 N N . GLU A 1 141 ? -0.463 -10.073 19.844 1.00 69.38 141 GLU A N 1
ATOM 1096 C CA . GLU A 1 141 ? -1.815 -10.299 19.345 1.00 69.38 141 GLU A CA 1
ATOM 1097 C C . GLU A 1 141 ? -2.477 -8.978 18.919 1.00 69.38 141 GLU A C 1
ATOM 1099 O O . GLU A 1 141 ? -3.010 -8.218 19.730 1.00 69.38 141 GLU A O 1
ATOM 1104 N N . LYS A 1 142 ? -2.474 -8.712 17.611 1.00 74.19 142 LYS A N 1
ATOM 1105 C CA . LYS A 1 142 ? -3.249 -7.633 16.992 1.00 74.19 142 LYS A CA 1
ATOM 1106 C C . LYS A 1 142 ? -4.667 -8.099 16.658 1.00 74.19 142 LYS A C 1
ATOM 1108 O O . LYS A 1 142 ? -4.920 -9.286 16.465 1.00 74.19 142 LYS A O 1
ATOM 1113 N N . ASP A 1 143 ? -5.615 -7.162 16.560 1.00 83.31 143 ASP A N 1
ATOM 1114 C CA . ASP A 1 143 ? -6.910 -7.467 15.940 1.00 83.31 143 ASP A CA 1
ATOM 1115 C C . ASP A 1 143 ? -6.717 -8.096 14.549 1.00 83.31 143 ASP A C 1
ATOM 1117 O O . ASP A 1 143 ? -5.972 -7.571 13.719 1.00 83.31 143 ASP A O 1
ATOM 1121 N N . GLN A 1 144 ? -7.386 -9.225 14.300 1.00 86.94 144 GLN A N 1
ATOM 1122 C CA . GLN A 1 144 ? -7.199 -10.001 13.074 1.00 86.94 144 GLN A CA 1
ATOM 1123 C C . GLN A 1 144 ? -7.646 -9.236 11.822 1.00 86.94 144 GLN A C 1
ATOM 1125 O O . GLN A 1 144 ? -7.019 -9.390 10.772 1.00 86.94 144 GLN A O 1
ATOM 1130 N N . ARG A 1 145 ? -8.691 -8.396 11.916 1.00 89.75 145 ARG A N 1
ATOM 1131 C CA . ARG A 1 145 ? -9.140 -7.562 10.790 1.00 89.75 145 ARG A CA 1
ATOM 1132 C C . ARG A 1 145 ? -8.098 -6.492 10.509 1.00 89.75 145 ARG A C 1
ATOM 1134 O O . ARG A 1 145 ? -7.649 -6.385 9.372 1.00 89.75 145 ARG A O 1
ATOM 1141 N N . SER A 1 146 ? -7.620 -5.795 11.538 1.00 89.81 146 SER A N 1
ATOM 1142 C CA . SER A 1 146 ? -6.547 -4.805 11.380 1.00 89.81 146 SER A CA 1
ATOM 1143 C C . SER A 1 146 ? -5.268 -5.407 10.797 1.00 89.81 146 SER A C 1
ATOM 1145 O O . SER A 1 146 ? -4.666 -4.819 9.904 1.00 89.81 146 SER A O 1
ATOM 1147 N N . GLN A 1 147 ? -4.859 -6.597 11.253 1.00 90.00 147 GLN A N 1
ATOM 1148 C CA . GLN A 1 147 ? -3.681 -7.282 10.714 1.00 90.00 147 GLN A CA 1
ATOM 1149 C C . GLN A 1 147 ? -3.863 -7.652 9.237 1.00 90.00 147 GLN A C 1
ATOM 1151 O O . GLN A 1 147 ? -2.947 -7.485 8.434 1.00 90.00 147 GLN A O 1
ATOM 1156 N N . LYS A 1 148 ? -5.052 -8.132 8.858 1.00 91.50 148 LYS A N 1
ATOM 1157 C CA . LYS A 1 148 ? -5.378 -8.435 7.461 1.00 91.50 148 LYS A CA 1
ATOM 1158 C C . LYS A 1 148 ? -5.320 -7.179 6.590 1.00 91.50 148 LYS A C 1
ATOM 1160 O O . LYS A 1 148 ? -4.740 -7.238 5.508 1.00 91.50 148 LYS A O 1
ATOM 1165 N N . VAL A 1 149 ? -5.879 -6.060 7.061 1.00 92.88 149 VAL A N 1
ATOM 1166 C CA . VAL A 1 149 ? -5.805 -4.761 6.371 1.00 92.88 149 VAL A CA 1
ATOM 1167 C C . VAL A 1 149 ? -4.348 -4.357 6.164 1.00 92.88 149 VAL A C 1
ATOM 1169 O O . VAL A 1 149 ? -3.954 -4.110 5.028 1.00 92.88 149 VAL A O 1
ATOM 1172 N N . ASP A 1 150 ? -3.531 -4.350 7.220 1.00 91.88 150 ASP A N 1
ATOM 1173 C CA . ASP A 1 150 ? -2.126 -3.942 7.113 1.00 91.88 150 ASP A CA 1
ATOM 1174 C C . ASP A 1 150 ? -1.334 -4.829 6.148 1.00 91.88 150 ASP A C 1
ATOM 1176 O O . ASP A 1 150 ? -0.622 -4.306 5.294 1.00 91.88 150 ASP A O 1
ATOM 1180 N N . ASN A 1 151 ? -1.506 -6.152 6.207 1.00 93.25 151 ASN A N 1
ATOM 1181 C CA . ASN A 1 151 ? -0.833 -7.073 5.288 1.00 93.25 151 ASN A CA 1
ATOM 1182 C C . ASN A 1 151 ? -1.156 -6.757 3.819 1.00 93.25 151 ASN A C 1
ATOM 1184 O O . ASN A 1 151 ? -0.264 -6.769 2.969 1.00 93.25 151 ASN A O 1
ATOM 1188 N N . LEU A 1 152 ? -2.425 -6.458 3.522 1.00 95.69 152 LEU A N 1
ATOM 1189 C CA . LEU A 1 152 ? -2.883 -6.113 2.176 1.00 95.69 152 LEU A CA 1
ATOM 1190 C C . LEU A 1 152 ? -2.381 -4.734 1.730 1.00 95.69 152 LEU A C 1
ATOM 1192 O O . LEU A 1 152 ? -1.978 -4.571 0.579 1.00 95.69 152 LEU A O 1
ATOM 1196 N N . VAL A 1 153 ? -2.373 -3.751 2.631 1.00 95.06 153 VAL A N 1
ATOM 1197 C CA . VAL A 1 153 ? -1.842 -2.408 2.362 1.00 95.06 153 VAL A CA 1
ATOM 1198 C C . VAL A 1 153 ? -0.344 -2.465 2.073 1.00 95.06 153 VAL A C 1
ATOM 1200 O O . VAL A 1 153 ? 0.107 -1.834 1.124 1.00 95.06 153 VAL A O 1
ATOM 1203 N N . ILE A 1 154 ? 0.418 -3.257 2.834 1.00 94.31 154 ILE A N 1
ATOM 1204 C CA . ILE A 1 154 ? 1.864 -3.424 2.640 1.00 94.31 154 ILE A CA 1
ATOM 1205 C C . ILE A 1 154 ? 2.161 -4.027 1.269 1.00 94.31 154 ILE A C 1
ATOM 1207 O O . ILE A 1 154 ? 2.955 -3.468 0.520 1.00 94.31 154 ILE A O 1
ATOM 1211 N N . ILE A 1 155 ? 1.513 -5.138 0.897 1.00 95.88 155 ILE A N 1
ATOM 1212 C CA . ILE A 1 155 ? 1.782 -5.738 -0.417 1.00 95.88 155 ILE A CA 1
ATOM 1213 C C . ILE A 1 155 ? 1.394 -4.787 -1.551 1.00 95.88 155 ILE A C 1
ATOM 1215 O O . ILE A 1 155 ? 2.130 -4.667 -2.525 1.00 95.88 155 ILE A O 1
ATOM 1219 N N . TYR A 1 156 ? 0.282 -4.062 -1.412 1.00 97.56 156 TYR A N 1
ATOM 1220 C CA . TYR A 1 156 ? -0.124 -3.067 -2.396 1.00 97.56 156 TYR A CA 1
ATOM 1221 C C . TYR A 1 156 ? 0.901 -1.933 -2.519 1.00 97.56 156 TYR A C 1
ATOM 1223 O O . TYR A 1 156 ? 1.278 -1.586 -3.635 1.00 97.56 156 TYR A O 1
ATOM 1231 N N . HIS A 1 157 ? 1.406 -1.417 -1.396 1.00 95.69 157 HIS A N 1
ATOM 1232 C CA . HIS A 1 157 ? 2.454 -0.395 -1.348 1.00 95.69 157 HIS A CA 1
ATOM 1233 C C . HIS A 1 157 ? 3.701 -0.818 -2.135 1.00 95.69 157 HIS A C 1
ATOM 1235 O O . HIS A 1 157 ? 4.148 -0.101 -3.031 1.00 95.69 157 HIS A O 1
ATOM 1241 N N . GLU A 1 158 ? 4.227 -2.013 -1.861 1.00 95.88 158 GLU A N 1
ATOM 1242 C CA . GLU A 1 158 ? 5.422 -2.504 -2.552 1.00 95.88 158 GLU A CA 1
ATOM 1243 C C . GLU A 1 158 ? 5.166 -2.746 -4.047 1.00 95.88 158 GLU A C 1
ATOM 1245 O O . GLU A 1 158 ? 6.004 -2.432 -4.893 1.00 95.88 158 GLU A O 1
ATOM 1250 N N . LEU A 1 159 ? 3.983 -3.251 -4.409 1.00 97.75 159 LEU A N 1
ATOM 1251 C CA . LEU A 1 159 ? 3.606 -3.413 -5.814 1.00 97.75 159 LEU A CA 1
ATOM 1252 C C . LEU A 1 159 ? 3.474 -2.062 -6.532 1.00 97.75 159 LEU A C 1
ATOM 1254 O O . LEU A 1 159 ? 3.831 -1.970 -7.706 1.00 97.75 159 LEU A O 1
ATOM 1258 N N . LEU A 1 160 ? 3.021 -1.001 -5.858 1.00 97.62 160 LEU A N 1
ATOM 1259 C CA . LEU A 1 160 ? 2.937 0.338 -6.446 1.00 97.62 160 LEU A CA 1
ATOM 1260 C C . LEU A 1 160 ? 4.315 0.901 -6.812 1.00 97.62 160 LEU A C 1
ATOM 1262 O O . LEU A 1 160 ? 4.454 1.465 -7.898 1.00 97.62 160 LEU A O 1
ATOM 1266 N N . HIS A 1 161 ? 5.337 0.701 -5.972 1.00 96.62 161 HIS A N 1
ATOM 1267 C CA . HIS A 1 161 ? 6.720 1.076 -6.299 1.00 96.62 161 HIS A CA 1
ATOM 1268 C C . HIS A 1 161 ? 7.199 0.420 -7.604 1.00 96.62 161 HIS A C 1
ATOM 1270 O O . HIS A 1 161 ? 7.832 1.063 -8.449 1.00 96.62 161 HIS A O 1
ATOM 1276 N N . GLY A 1 162 ? 6.868 -0.858 -7.804 1.00 96.94 162 GLY A N 1
ATOM 1277 C CA . GLY A 1 162 ? 7.127 -1.564 -9.055 1.00 96.94 162 GLY A CA 1
ATOM 1278 C C . GLY A 1 162 ? 6.293 -1.026 -10.222 1.00 96.94 162 GLY A C 1
ATOM 1279 O O . GLY A 1 162 ? 6.817 -0.698 -11.285 1.00 96.94 162 GLY A O 1
ATOM 1280 N N . GLN A 1 163 ? 4.985 -0.882 -10.033 1.00 98.25 163 GLN A N 1
ATOM 1281 C CA . GLN A 1 163 ? 4.080 -0.487 -11.106 1.00 98.25 163 GLN A CA 1
ATOM 1282 C C . GLN A 1 163 ? 4.344 0.933 -11.620 1.00 98.25 163 GLN A C 1
ATOM 1284 O O . GLN A 1 163 ? 4.342 1.140 -12.829 1.00 98.25 163 GLN A O 1
ATOM 1289 N N . LEU A 1 164 ? 4.612 1.905 -10.744 1.00 96.50 164 LEU A N 1
ATOM 1290 C CA . LEU A 1 164 ? 4.876 3.291 -11.153 1.00 96.50 164 LEU A CA 1
ATOM 1291 C C . LEU A 1 164 ? 6.128 3.406 -12.031 1.00 96.50 164 LEU A C 1
ATOM 1293 O O . LEU A 1 164 ? 6.130 4.127 -13.030 1.00 96.50 164 LEU A O 1
ATOM 1297 N N . MET A 1 165 ? 7.164 2.625 -11.727 1.00 96.88 165 MET A N 1
ATOM 1298 C CA . MET A 1 165 ? 8.356 2.559 -12.567 1.00 96.88 165 MET A CA 1
ATOM 1299 C C . MET A 1 165 ? 8.076 1.849 -13.904 1.00 96.88 165 MET A C 1
ATOM 1301 O O . MET A 1 165 ? 8.539 2.309 -14.948 1.00 96.88 165 MET A O 1
ATOM 1305 N N . LEU A 1 166 ? 7.269 0.777 -13.918 1.00 97.50 166 LEU A N 1
ATOM 1306 C CA . LEU A 1 166 ? 6.815 0.157 -15.173 1.00 97.50 166 LEU A CA 1
ATOM 1307 C C . LEU A 1 166 ? 6.004 1.124 -16.045 1.00 97.50 166 LEU A C 1
ATOM 1309 O O . LEU A 1 166 ? 6.157 1.110 -17.272 1.00 97.50 166 LEU A O 1
ATOM 1313 N N . ASP A 1 167 ? 5.169 1.962 -15.434 1.00 96.56 167 ASP A N 1
ATOM 1314 C CA . ASP A 1 167 ? 4.413 3.002 -16.127 1.00 96.56 167 ASP A CA 1
ATOM 1315 C C . ASP A 1 167 ? 5.378 4.026 -16.741 1.00 96.56 167 ASP A C 1
ATOM 1317 O O . ASP A 1 167 ? 5.289 4.314 -17.934 1.00 96.56 167 ASP A O 1
ATOM 1321 N N . ALA A 1 168 ? 6.383 4.492 -15.990 1.00 95.50 168 ALA A N 1
ATOM 1322 C CA . ALA A 1 168 ? 7.406 5.404 -16.503 1.00 95.50 168 ALA A CA 1
ATOM 1323 C C . ALA A 1 168 ? 8.188 4.812 -17.687 1.00 95.50 168 ALA A C 1
ATOM 1325 O O . ALA A 1 168 ? 8.296 5.455 -18.732 1.00 95.50 168 ALA A O 1
ATOM 1326 N N . ILE A 1 169 ? 8.628 3.553 -17.594 1.00 95.81 169 ILE A N 1
ATOM 1327 C CA . ILE A 1 169 ? 9.260 2.825 -18.710 1.00 95.81 169 ILE A CA 1
ATOM 1328 C C . ILE A 1 169 ? 8.330 2.782 -19.937 1.00 95.81 169 ILE A C 1
ATOM 1330 O O . ILE A 1 169 ? 8.773 2.837 -21.091 1.00 95.81 169 ILE A O 1
ATOM 1334 N N . SER A 1 170 ? 7.020 2.686 -19.711 1.00 95.12 170 SER A N 1
ATOM 1335 C CA . SER A 1 170 ? 6.011 2.504 -20.757 1.00 95.12 170 SER A CA 1
ATOM 1336 C C . SER A 1 170 ? 5.499 3.808 -21.376 1.00 95.12 170 SER A C 1
ATOM 1338 O O . SER A 1 170 ? 5.051 3.776 -22.525 1.00 95.12 170 SER A O 1
ATOM 1340 N N . SER A 1 171 ? 5.579 4.940 -20.678 1.00 92.88 171 SER A N 1
ATOM 1341 C CA . SER A 1 171 ? 4.968 6.189 -21.153 1.00 92.88 171 SER A CA 1
ATOM 1342 C C . SER A 1 171 ? 5.713 7.483 -20.824 1.00 92.88 171 SER A C 1
ATOM 1344 O O . SER A 1 171 ? 5.373 8.508 -21.411 1.00 92.88 171 SER A O 1
ATOM 1346 N N . SER A 1 172 ? 6.713 7.493 -19.937 1.00 96.69 172 SER A N 1
ATOM 1347 C CA . SER A 1 172 ? 7.461 8.722 -19.627 1.00 96.69 172 SER A CA 1
ATOM 1348 C C . SER A 1 172 ? 8.477 9.031 -20.726 1.00 96.69 172 SER A C 1
ATOM 1350 O O . SER A 1 172 ? 9.485 8.339 -20.873 1.00 96.69 172 SER A O 1
ATOM 1352 N N . GLN A 1 173 ? 8.228 10.088 -21.502 1.00 95.94 173 GLN A N 1
ATOM 1353 C CA . GLN A 1 173 ? 9.156 10.511 -22.551 1.00 95.94 173 GLN A CA 1
ATOM 1354 C C . GLN A 1 173 ? 10.476 11.029 -21.971 1.00 95.94 173 GLN A C 1
ATOM 1356 O O . GLN A 1 173 ? 11.532 10.758 -22.532 1.00 95.94 173 GLN A O 1
ATOM 1361 N N . GLU A 1 174 ? 10.423 11.742 -20.845 1.00 96.62 174 GLU A N 1
ATOM 1362 C CA . GLU A 1 174 ? 11.613 12.262 -20.166 1.00 96.62 174 GLU A CA 1
ATOM 1363 C C . GLU A 1 174 ? 12.532 11.122 -19.723 1.00 96.62 174 GLU A C 1
ATOM 1365 O O . GLU A 1 174 ? 13.709 11.101 -20.081 1.00 96.62 174 GLU A O 1
ATOM 1370 N N . TRP A 1 175 ? 11.969 10.117 -19.047 1.00 96.25 175 TRP A N 1
ATOM 1371 C CA . TRP A 1 175 ? 12.725 8.943 -18.622 1.00 96.25 175 TRP A CA 1
ATOM 1372 C C . TRP A 1 175 ? 13.291 8.162 -19.819 1.00 96.25 175 TRP A C 1
ATOM 1374 O O . TRP A 1 175 ? 14.456 7.772 -19.822 1.00 96.25 175 TRP A O 1
ATOM 1384 N N . ARG A 1 176 ? 12.499 7.972 -20.884 1.00 96.69 176 ARG A N 1
ATOM 1385 C CA . ARG A 1 176 ? 12.955 7.278 -22.102 1.00 96.69 176 ARG A CA 1
ATOM 1386 C C . ARG A 1 176 ? 14.097 8.003 -22.805 1.00 96.69 176 ARG A C 1
ATOM 1388 O O . ARG A 1 176 ? 15.044 7.346 -23.229 1.00 96.69 176 ARG A O 1
ATOM 1395 N N . ASN A 1 177 ? 14.021 9.330 -22.905 1.00 95.75 177 ASN A N 1
ATOM 1396 C CA . ASN A 1 177 ? 15.077 10.150 -23.497 1.00 95.75 177 ASN A CA 1
ATOM 1397 C C . ASN A 1 177 ? 16.383 10.049 -22.693 1.00 95.75 177 ASN A C 1
ATOM 1399 O O . ASN A 1 177 ? 17.458 9.955 -23.283 1.00 95.75 177 ASN A O 1
ATOM 1403 N N . ASP A 1 178 ? 16.299 10.025 -21.358 1.00 96.31 178 ASP A N 1
ATOM 1404 C CA . ASP A 1 178 ? 17.463 9.794 -20.496 1.00 96.31 178 ASP A CA 1
ATOM 1405 C C . ASP A 1 178 ? 18.089 8.417 -20.770 1.00 96.31 178 ASP A C 1
ATOM 1407 O O . ASP A 1 178 ? 19.284 8.329 -21.055 1.00 96.31 178 ASP A O 1
ATOM 1411 N N . VAL A 1 179 ? 17.291 7.341 -20.789 1.00 95.94 179 VAL A N 1
ATOM 1412 C CA . VAL A 1 179 ? 17.803 5.981 -21.047 1.00 95.94 179 VAL A CA 1
ATOM 1413 C C . VAL A 1 179 ? 18.396 5.822 -22.446 1.00 95.94 179 VAL A C 1
ATOM 1415 O O . VAL A 1 179 ? 19.430 5.171 -22.586 1.00 95.94 179 VAL A O 1
ATOM 1418 N N . CYS A 1 180 ? 17.819 6.459 -23.467 1.00 96.75 180 CYS A N 1
ATOM 1419 C CA . CYS A 1 180 ? 18.371 6.473 -24.825 1.00 96.75 180 CYS A CA 1
ATOM 1420 C C . CYS A 1 180 ? 19.808 7.010 -24.899 1.00 96.75 180 CYS A C 1
ATOM 1422 O O . CYS A 1 180 ? 20.555 6.636 -25.804 1.00 96.75 180 CYS A O 1
ATOM 1424 N N . ASN A 1 181 ? 20.226 7.819 -23.924 1.00 95.88 181 ASN A N 1
ATOM 1425 C CA . ASN A 1 181 ? 21.563 8.399 -23.851 1.00 95.88 181 ASN A CA 1
ATOM 1426 C C . ASN A 1 181 ? 22.499 7.698 -22.848 1.00 95.88 181 ASN A C 1
ATOM 1428 O O . ASN A 1 181 ? 23.629 8.148 -22.659 1.00 95.88 181 ASN A O 1
ATOM 1432 N N . LYS A 1 182 ? 22.073 6.587 -22.227 1.00 95.19 182 LYS A N 1
ATOM 1433 C CA . LYS A 1 182 ? 22.901 5.824 -21.279 1.00 95.19 182 LYS A CA 1
ATOM 1434 C C . LYS A 1 182 ? 23.824 4.809 -21.948 1.00 95.19 182 LYS A C 1
ATOM 1436 O O . LYS A 1 182 ? 23.552 4.259 -23.016 1.00 95.19 182 LYS A O 1
ATOM 1441 N N . THR A 1 183 ? 24.903 4.508 -21.240 1.00 92.81 183 THR A N 1
ATOM 1442 C CA . THR A 1 183 ? 25.890 3.464 -21.520 1.00 92.81 183 THR A CA 1
ATOM 1443 C C . THR A 1 183 ? 25.881 2.403 -20.406 1.00 92.81 183 THR A C 1
ATOM 1445 O O . THR A 1 183 ? 25.318 2.640 -19.336 1.00 92.81 183 THR A O 1
ATOM 1448 N N . PRO A 1 184 ? 26.519 1.230 -20.594 1.00 92.25 184 PRO A N 1
ATOM 1449 C CA . PRO A 1 184 ? 26.545 0.161 -19.587 1.00 92.25 184 PRO A CA 1
ATOM 1450 C C . PRO A 1 184 ? 27.077 0.543 -18.195 1.00 92.25 184 PRO A C 1
ATOM 1452 O O . PRO A 1 184 ? 26.828 -0.175 -17.231 1.00 92.25 184 PRO A O 1
ATOM 1455 N N . THR A 1 185 ? 27.829 1.641 -18.075 1.00 91.44 185 THR A N 1
ATOM 1456 C CA . THR A 1 185 ? 28.371 2.126 -16.795 1.00 91.44 185 THR A CA 1
ATOM 1457 C C . THR A 1 185 ? 27.480 3.151 -16.099 1.00 91.44 185 THR A C 1
ATOM 1459 O O . THR A 1 185 ? 27.745 3.502 -14.947 1.00 91.44 185 THR A O 1
ATOM 1462 N N . ASP A 1 186 ? 26.451 3.654 -16.780 1.00 93.38 186 ASP A N 1
ATOM 1463 C CA . ASP A 1 186 ? 25.595 4.707 -16.251 1.00 93.38 186 ASP A CA 1
ATOM 1464 C C . ASP A 1 186 ? 24.537 4.162 -15.294 1.00 93.38 186 ASP A C 1
ATOM 1466 O O . ASP A 1 186 ? 24.058 3.032 -15.403 1.00 93.38 186 ASP A O 1
ATOM 1470 N N . LYS A 1 187 ? 24.146 5.006 -14.336 1.00 92.38 187 LYS A N 1
ATOM 1471 C CA . LYS A 1 187 ? 23.082 4.688 -13.383 1.00 92.38 187 LYS A CA 1
ATOM 1472 C C . LYS A 1 187 ? 21.712 4.963 -13.991 1.00 92.38 187 LYS A C 1
ATOM 1474 O O . LYS A 1 187 ? 21.522 5.958 -14.695 1.00 92.38 187 LYS A O 1
ATOM 1479 N N . ILE A 1 188 ? 20.758 4.105 -13.653 1.00 93.12 188 ILE A N 1
ATOM 1480 C CA . ILE A 1 188 ? 19.346 4.269 -13.999 1.00 93.12 188 ILE A CA 1
ATOM 1481 C C . ILE A 1 188 ? 18.677 5.162 -12.960 1.00 93.12 188 ILE A C 1
ATOM 1483 O O . ILE A 1 188 ? 18.934 5.031 -11.761 1.00 93.12 188 ILE A O 1
ATOM 1487 N N . ASP A 1 189 ? 17.838 6.080 -13.434 1.00 93.00 189 ASP A N 1
ATOM 1488 C CA . ASP A 1 189 ? 17.001 6.882 -12.558 1.00 93.00 189 ASP A CA 1
ATOM 1489 C C . ASP A 1 189 ? 15.761 6.085 -12.136 1.00 93.00 189 ASP A C 1
ATOM 1491 O O . ASP A 1 189 ? 14.916 5.742 -12.964 1.00 93.00 189 ASP A O 1
ATOM 1495 N N . TYR A 1 190 ? 15.667 5.806 -10.837 1.00 92.50 190 TYR A N 1
ATOM 1496 C CA . TYR A 1 190 ? 14.522 5.149 -10.207 1.00 92.50 190 TYR A CA 1
ATOM 1497 C C . TYR A 1 190 ? 13.610 6.135 -9.467 1.00 92.50 190 TYR A C 1
ATOM 1499 O O . TYR A 1 190 ? 12.716 5.708 -8.747 1.00 92.50 190 TYR A O 1
ATOM 1507 N N . SER A 1 191 ? 13.800 7.452 -9.608 1.00 90.31 191 SER A N 1
ATOM 1508 C CA . SER A 1 191 ? 12.955 8.462 -8.948 1.00 90.31 191 SER A CA 1
ATOM 1509 C C . SER A 1 191 ? 11.458 8.295 -9.266 1.00 90.31 191 SER A C 1
ATOM 1511 O O . SER A 1 191 ? 10.607 8.547 -8.412 1.00 90.31 191 SER A O 1
ATOM 1513 N N . TYR A 1 192 ? 11.151 7.762 -10.451 1.00 93.50 192 TYR A N 1
ATOM 1514 C CA . TYR A 1 192 ? 9.809 7.438 -10.939 1.00 93.50 192 TYR A CA 1
ATOM 1515 C C . TYR A 1 192 ? 9.121 6.282 -10.197 1.00 93.50 192 TYR A C 1
ATOM 1517 O O . TYR A 1 192 ? 7.922 6.084 -10.373 1.00 93.50 192 TYR A O 1
ATOM 1525 N N . SER A 1 193 ? 9.830 5.549 -9.333 1.00 91.25 193 SER A N 1
ATOM 1526 C CA . SER A 1 193 ? 9.215 4.589 -8.410 1.00 91.25 193 SER A CA 1
ATOM 1527 C C . SER A 1 193 ? 8.548 5.266 -7.206 1.00 91.25 193 SER A C 1
ATOM 1529 O O . SER A 1 193 ? 8.160 4.573 -6.275 1.00 91.25 193 SER A O 1
ATOM 1531 N N . ASP A 1 194 ? 8.451 6.600 -7.183 1.00 89.44 194 ASP A N 1
ATOM 1532 C CA . ASP A 1 194 ? 7.861 7.398 -6.102 1.00 89.44 194 ASP A CA 1
ATOM 1533 C C . ASP A 1 194 ? 8.588 7.255 -4.755 1.00 89.44 194 ASP A C 1
ATOM 1535 O O . ASP A 1 194 ? 8.002 6.981 -3.710 1.00 89.44 194 ASP A O 1
ATOM 1539 N N . LYS A 1 195 ? 9.908 7.476 -4.768 1.00 86.94 195 LYS A N 1
ATOM 1540 C CA . LYS A 1 195 ? 10.768 7.396 -3.569 1.00 86.94 195 LYS A CA 1
ATOM 1541 C C . LYS A 1 195 ? 10.329 8.323 -2.420 1.00 86.94 195 LYS A C 1
ATOM 1543 O O . LYS A 1 195 ? 10.673 8.074 -1.271 1.00 86.94 195 LYS A O 1
ATOM 1548 N N . GLN A 1 196 ? 9.626 9.413 -2.728 1.00 82.31 196 GLN A N 1
ATOM 1549 C CA . GLN A 1 196 ? 9.119 10.379 -1.743 1.00 82.31 196 GLN A CA 1
ATOM 1550 C C . GLN A 1 196 ? 7.673 10.091 -1.306 1.00 82.31 196 GLN A C 1
ATOM 1552 O O . GLN A 1 196 ? 7.113 10.871 -0.536 1.00 82.31 196 GLN A O 1
ATOM 1557 N N . HIS A 1 197 ? 7.076 8.998 -1.796 1.00 85.81 197 HIS A N 1
ATOM 1558 C CA . HIS A 1 197 ? 5.712 8.567 -1.489 1.00 85.81 197 HIS A CA 1
ATOM 1559 C C . HIS A 1 197 ? 4.649 9.646 -1.750 1.00 85.81 197 HIS A C 1
ATOM 1561 O O . HIS A 1 197 ? 3.672 9.764 -1.010 1.00 85.81 197 HIS A O 1
ATOM 1567 N N . ILE A 1 198 ? 4.829 10.461 -2.791 1.00 84.31 198 ILE A N 1
ATOM 1568 C CA . ILE A 1 198 ? 3.888 11.532 -3.148 1.00 84.31 198 ILE A CA 1
ATOM 1569 C C . ILE A 1 198 ? 2.608 10.932 -3.741 1.00 84.31 198 ILE A C 1
ATOM 1571 O O . ILE A 1 198 ? 1.511 11.411 -3.457 1.00 84.31 198 ILE A O 1
ATOM 1575 N N . VAL A 1 199 ? 2.744 9.879 -4.548 1.00 87.12 199 VAL A N 1
ATOM 1576 C CA . VAL A 1 199 ? 1.636 9.195 -5.231 1.00 87.12 199 VAL A CA 1
ATOM 1577 C C . VAL A 1 199 ? 1.141 8.006 -4.413 1.00 87.12 199 VAL A C 1
ATOM 1579 O O . VAL A 1 199 ? -0.061 7.777 -4.313 1.00 87.12 199 VAL A O 1
ATOM 1582 N N . ILE A 1 200 ? 2.052 7.246 -3.809 1.00 88.44 200 ILE A N 1
ATOM 1583 C CA . ILE A 1 200 ? 1.731 6.009 -3.098 1.00 88.44 200 ILE A CA 1
ATOM 1584 C C . ILE A 1 200 ? 0.945 6.287 -1.821 1.00 88.44 200 ILE A C 1
ATOM 1586 O O . ILE A 1 200 ? -0.004 5.556 -1.555 1.00 88.44 200 ILE A O 1
ATOM 1590 N N . ASN A 1 201 ? 1.282 7.337 -1.059 1.00 85.19 201 ASN A N 1
ATOM 1591 C CA . ASN A 1 201 ? 0.594 7.655 0.197 1.00 85.19 201 ASN A CA 1
ATOM 1592 C C . ASN A 1 201 ? -0.929 7.807 0.048 1.00 85.19 201 ASN A C 1
ATOM 1594 O O . ASN A 1 201 ? -1.642 7.038 0.692 1.00 85.19 201 ASN A O 1
ATOM 1598 N N . PRO A 1 202 ? -1.457 8.698 -0.812 1.00 86.00 202 PRO A N 1
ATOM 1599 C CA . PRO A 1 202 ? -2.905 8.814 -0.968 1.00 86.00 202 PRO A CA 1
ATOM 1600 C C . PRO A 1 202 ? -3.552 7.516 -1.483 1.00 86.00 202 PRO A C 1
ATOM 1602 O O . PRO A 1 202 ? -4.623 7.147 -1.010 1.00 86.00 202 PRO A O 1
ATOM 1605 N N . LEU A 1 203 ? -2.887 6.769 -2.378 1.00 87.44 203 LEU A N 1
ATOM 1606 C CA . LEU A 1 203 ? -3.411 5.494 -2.890 1.00 87.44 203 LEU A CA 1
ATOM 1607 C C . LEU A 1 203 ? -3.517 4.417 -1.804 1.00 87.44 203 LEU A C 1
ATOM 1609 O O . LEU A 1 203 ? -4.503 3.683 -1.759 1.00 87.44 203 LEU A O 1
ATOM 1613 N N . GLN A 1 204 ? -2.505 4.286 -0.942 1.00 91.56 204 GLN A N 1
ATOM 1614 C CA . GLN A 1 204 ? -2.535 3.301 0.140 1.00 91.56 204 GLN A CA 1
ATOM 1615 C C . GLN A 1 204 ? -3.513 3.695 1.254 1.00 91.56 204 GLN A C 1
ATOM 1617 O O . GLN A 1 204 ? -4.111 2.813 1.862 1.00 91.56 204 GLN A O 1
ATOM 1622 N N . GLU A 1 205 ? -3.678 4.995 1.523 1.00 87.88 205 GLU A N 1
ATOM 1623 C CA . GLU A 1 205 ? -4.617 5.525 2.521 1.00 87.88 205 GLU A CA 1
ATOM 1624 C C . GLU A 1 205 ? -6.063 5.252 2.099 1.00 87.88 205 GLU A C 1
ATOM 1626 O O . GLU A 1 205 ? -6.857 4.729 2.881 1.00 87.88 205 GLU A O 1
ATOM 1631 N N . GLU A 1 206 ? -6.391 5.531 0.836 1.00 88.94 206 GLU A N 1
ATOM 1632 C CA . GLU A 1 206 ? -7.699 5.223 0.264 1.00 88.94 206 GLU A CA 1
ATOM 1633 C C . GLU A 1 206 ? -7.969 3.713 0.256 1.00 88.94 206 GLU A C 1
ATOM 1635 O O . GLU A 1 206 ? -9.025 3.264 0.706 1.00 88.94 206 GLU A O 1
ATOM 1640 N N . PHE A 1 207 ? -6.991 2.912 -0.173 1.00 92.38 207 PHE A N 1
ATOM 1641 C CA . PHE A 1 207 ? -7.109 1.456 -0.175 1.00 92.38 207 PHE A CA 1
ATOM 1642 C C . PHE A 1 207 ? -7.333 0.885 1.235 1.00 92.38 207 PHE A C 1
ATOM 1644 O O . PHE A 1 207 ? -8.187 0.016 1.423 1.00 92.38 207 PHE A O 1
ATOM 1651 N N . ALA A 1 208 ? -6.621 1.400 2.242 1.00 92.12 208 ALA A N 1
ATOM 1652 C CA . ALA A 1 208 ? -6.818 1.023 3.638 1.00 92.12 208 ALA A CA 1
ATOM 1653 C C . ALA A 1 208 ? -8.224 1.388 4.134 1.00 92.12 208 ALA A C 1
ATOM 1655 O O . ALA A 1 208 ? -8.891 0.556 4.747 1.00 92.12 208 ALA A O 1
ATOM 1656 N N . SER A 1 209 ? -8.699 2.596 3.820 1.00 89.69 209 SER A N 1
ATOM 1657 C CA . SER A 1 209 ? -10.045 3.055 4.175 1.00 89.69 209 SER A CA 1
ATOM 1658 C C . SER A 1 209 ? -11.140 2.149 3.602 1.00 89.69 209 SER A C 1
ATOM 1660 O O . SER A 1 209 ? -12.040 1.714 4.330 1.00 89.69 209 SER A O 1
ATOM 1662 N N . GLN A 1 210 ? -11.031 1.783 2.318 1.00 90.25 210 GLN A N 1
ATOM 1663 C CA . GLN A 1 210 ? -11.977 0.873 1.665 1.00 90.25 210 GLN A CA 1
ATOM 1664 C C . GLN A 1 210 ? -11.944 -0.531 2.290 1.00 90.25 210 GLN A C 1
ATOM 1666 O O . GLN A 1 210 ? -12.995 -1.124 2.535 1.00 90.25 210 GLN A O 1
ATOM 1671 N N . LEU A 1 211 ? -10.752 -1.056 2.599 1.00 92.25 211 LEU A N 1
ATOM 1672 C CA . LEU A 1 211 ? -10.594 -2.356 3.257 1.00 92.25 211 LEU A CA 1
ATOM 1673 C C . LEU A 1 211 ? -11.231 -2.388 4.649 1.00 92.25 211 LEU A C 1
ATOM 1675 O O . LEU A 1 211 ? -11.939 -3.337 4.978 1.00 92.25 211 LEU A O 1
ATOM 1679 N N . VAL A 1 212 ? -10.994 -1.355 5.458 1.00 91.50 212 VAL A N 1
ATOM 1680 C CA . VAL A 1 212 ? -11.556 -1.244 6.810 1.00 91.50 212 VAL A CA 1
ATOM 1681 C C . VAL A 1 212 ? -13.076 -1.150 6.752 1.00 91.50 212 VAL A C 1
ATOM 1683 O O . VAL A 1 212 ? -13.758 -1.880 7.469 1.00 91.50 212 VAL A O 1
ATOM 1686 N N . SER A 1 213 ? -13.603 -0.318 5.852 1.00 87.56 213 SER A N 1
ATOM 1687 C CA . SER A 1 213 ? -15.047 -0.157 5.654 1.00 87.56 213 SER A CA 1
ATOM 1688 C C . SER A 1 213 ? -15.710 -1.472 5.233 1.00 87.56 213 SER A C 1
ATOM 1690 O O . SER A 1 213 ? -16.758 -1.835 5.761 1.00 87.56 213 SER A O 1
ATOM 1692 N N . LYS A 1 214 ? -15.070 -2.244 4.342 1.00 87.19 214 LYS A N 1
ATOM 1693 C CA . LYS A 1 214 ? -15.561 -3.559 3.889 1.00 87.19 214 LYS A CA 1
ATOM 1694 C C . LYS A 1 214 ? -15.628 -4.605 5.007 1.00 87.19 214 LYS A C 1
ATOM 1696 O O . LYS A 1 214 ? -16.438 -5.522 4.935 1.00 87.19 214 LYS A O 1
ATOM 1701 N N . GLU A 1 215 ? -14.795 -4.469 6.033 1.00 86.06 215 GLU A N 1
ATOM 1702 C CA . GLU A 1 215 ? -14.783 -5.330 7.224 1.00 86.06 215 GLU A CA 1
ATOM 1703 C C . GLU A 1 215 ? -15.644 -4.748 8.373 1.00 86.06 215 GLU A C 1
ATOM 1705 O O . GLU A 1 215 ? -15.558 -5.208 9.514 1.00 86.06 215 GLU A O 1
ATOM 1710 N N . GLY A 1 216 ? -16.473 -3.734 8.085 1.00 85.12 216 GLY A N 1
ATOM 1711 C CA . GLY A 1 216 ? -17.406 -3.119 9.036 1.00 85.12 216 GLY A CA 1
ATOM 1712 C C . GLY A 1 216 ? -16.754 -2.181 10.056 1.00 85.12 216 GLY A C 1
ATOM 1713 O O . GLY A 1 216 ? -17.337 -1.916 11.105 1.00 85.12 216 GLY A O 1
ATOM 1714 N N . GLY A 1 217 ? -15.532 -1.718 9.791 1.00 88.50 217 GLY A N 1
ATOM 1715 C CA . GLY A 1 217 ? -14.812 -0.782 10.650 1.00 88.50 217 GLY A CA 1
ATOM 1716 C C . GLY A 1 217 ? -14.878 0.665 10.176 1.00 88.50 217 GLY A C 1
ATOM 1717 O O . GLY A 1 217 ? -15.497 0.997 9.166 1.00 88.50 217 GLY A O 1
ATOM 1718 N N . VAL A 1 218 ? -14.165 1.526 10.900 1.00 90.88 218 VAL A N 1
ATOM 1719 C CA . VAL A 1 218 ? -13.910 2.920 10.521 1.00 90.88 218 VAL A CA 1
ATOM 1720 C C . VAL A 1 218 ? -12.412 3.183 10.536 1.00 90.88 218 VAL A C 1
ATOM 1722 O O . VAL A 1 218 ? -11.710 2.829 11.488 1.00 90.88 218 VAL A O 1
ATOM 1725 N N . PHE A 1 219 ? -11.926 3.793 9.458 1.00 92.38 219 PHE A N 1
ATOM 1726 C CA . PHE A 1 219 ? -10.539 4.207 9.315 1.00 92.38 219 PHE A CA 1
ATOM 1727 C C . PHE A 1 219 ? -10.406 5.702 9.589 1.00 92.38 219 PHE A C 1
ATOM 1729 O O . PHE A 1 219 ? -11.123 6.507 8.995 1.00 92.38 219 PHE A O 1
ATOM 1736 N N . PHE A 1 220 ? -9.458 6.072 10.447 1.00 93.75 220 PHE A N 1
ATOM 1737 C CA . PHE A 1 220 ? -9.118 7.467 10.707 1.00 93.75 220 PHE A CA 1
ATOM 1738 C C . PHE A 1 220 ? -7.671 7.736 10.322 1.00 93.75 220 PHE A C 1
ATOM 1740 O O . PHE A 1 220 ? -6.768 6.982 10.693 1.00 93.75 220 PHE A O 1
ATOM 1747 N N . LEU A 1 221 ? -7.460 8.843 9.615 1.00 92.44 221 LEU A N 1
ATOM 1748 C CA . LEU A 1 221 ? -6.148 9.332 9.223 1.00 92.44 221 LEU A CA 1
ATOM 1749 C C . LEU A 1 221 ? -5.917 10.703 9.847 1.00 92.44 221 LEU A C 1
ATOM 1751 O O . LEU A 1 221 ? -6.561 11.682 9.480 1.00 92.44 221 LEU A O 1
ATOM 1755 N N . GLU A 1 222 ? -4.947 10.780 10.748 1.00 94.94 222 GLU A N 1
ATOM 1756 C CA . GLU A 1 222 ? -4.667 11.985 11.515 1.00 94.94 222 GLU A CA 1
ATOM 1757 C C . GLU A 1 222 ? -3.258 12.491 11.258 1.00 94.94 222 GLU A C 1
ATOM 1759 O O . GLU A 1 222 ? -2.270 11.779 11.447 1.00 94.94 222 GLU A O 1
ATOM 1764 N N . LYS A 1 223 ? -3.158 13.758 10.856 1.00 94.06 223 LYS A N 1
ATOM 1765 C CA . LYS A 1 223 ? -1.881 14.466 10.745 1.00 94.06 223 LYS A CA 1
ATOM 1766 C C . LYS A 1 223 ? -1.634 15.261 12.021 1.00 94.06 223 LYS A C 1
ATOM 1768 O O . LYS A 1 223 ? -2.510 15.994 12.478 1.00 94.06 223 LYS A O 1
ATOM 1773 N N . ILE A 1 224 ? -0.436 15.109 12.579 1.00 96.19 224 ILE A N 1
ATOM 1774 C CA . ILE A 1 224 ? 0.014 15.829 13.774 1.00 96.19 224 ILE A CA 1
ATOM 1775 C C . ILE A 1 224 ? 1.017 16.885 13.331 1.00 96.19 224 ILE A C 1
ATOM 1777 O O . ILE A 1 224 ? 2.157 16.559 12.998 1.00 96.19 224 ILE A O 1
ATOM 1781 N N . ASN A 1 225 ? 0.590 18.144 13.286 1.00 95.88 225 ASN A N 1
ATOM 1782 C CA . ASN A 1 225 ? 1.466 19.244 12.897 1.00 95.88 225 ASN A CA 1
ATOM 1783 C C . ASN A 1 225 ? 2.327 19.683 14.085 1.00 95.88 225 ASN A C 1
ATOM 1785 O O . ASN A 1 225 ? 1.768 19.927 15.151 1.00 95.88 225 ASN A O 1
ATOM 1789 N N . PRO A 1 226 ? 3.646 19.902 13.919 1.00 96.06 226 PRO A N 1
ATOM 1790 C CA . PRO A 1 226 ? 4.515 20.340 15.013 1.00 96.06 226 PRO A CA 1
ATOM 1791 C C . PRO A 1 226 ? 4.031 21.601 15.736 1.00 96.06 226 PRO A C 1
ATOM 1793 O O . PRO A 1 226 ? 4.205 21.733 16.942 1.00 96.06 226 PRO A O 1
ATOM 1796 N N . ILE A 1 227 ? 3.391 22.513 15.000 1.00 95.38 227 ILE A N 1
ATOM 1797 C CA . ILE A 1 227 ? 2.870 23.789 15.512 1.00 95.38 227 ILE A CA 1
ATOM 1798 C C . ILE A 1 227 ? 1.707 23.581 16.497 1.00 95.38 227 ILE A C 1
ATOM 1800 O O . ILE A 1 227 ? 1.475 24.423 17.357 1.00 95.38 227 ILE A O 1
ATOM 1804 N N . GLU A 1 228 ? 0.991 22.462 16.387 1.00 92.62 228 GLU A N 1
ATOM 1805 C CA . GLU A 1 228 ? -0.131 22.098 17.260 1.00 92.62 228 GLU A CA 1
ATOM 1806 C C . GLU A 1 228 ? 0.327 21.288 18.487 1.00 92.62 228 GLU A C 1
ATOM 1808 O O . GLU A 1 228 ? -0.499 20.902 19.309 1.00 92.62 228 GLU A O 1
ATOM 1813 N N . THR A 1 229 ? 1.633 21.022 18.613 1.00 96.06 229 THR A N 1
ATOM 1814 C CA . THR A 1 229 ? 2.210 20.224 19.705 1.00 96.06 229 THR A CA 1
ATOM 1815 C C . THR A 1 229 ? 2.892 21.090 20.758 1.00 96.06 229 THR A C 1
ATOM 1817 O O . THR A 1 229 ? 3.459 22.142 20.453 1.00 96.06 229 THR A O 1
ATOM 1820 N N . GLU A 1 230 ? 2.927 20.610 21.999 1.00 96.19 230 GLU A N 1
ATOM 1821 C CA . GLU A 1 230 ? 3.735 21.204 23.061 1.00 96.19 230 GLU A CA 1
ATOM 1822 C C . GLU A 1 230 ? 5.092 20.494 23.103 1.00 96.19 230 GLU A C 1
ATOM 1824 O O . GLU A 1 230 ? 5.227 19.391 23.621 1.00 96.19 230 GLU A O 1
ATOM 1829 N N . ASN A 1 231 ? 6.119 21.089 22.484 1.00 93.88 231 ASN A N 1
ATOM 1830 C CA . ASN A 1 231 ? 7.450 20.471 22.374 1.00 93.88 231 ASN A CA 1
ATOM 1831 C C . ASN A 1 231 ? 7.402 19.044 21.774 1.00 93.88 231 ASN A C 1
ATOM 1833 O O . ASN A 1 231 ? 8.133 18.147 22.204 1.00 93.88 231 ASN A O 1
ATOM 1837 N N . GLY A 1 232 ? 6.553 18.834 20.765 1.00 94.62 232 GLY A N 1
ATOM 1838 C CA . GLY A 1 232 ? 6.336 17.540 20.121 1.00 94.62 232 GLY A CA 1
ATOM 1839 C C . GLY A 1 232 ? 5.270 16.673 20.788 1.00 94.62 232 GLY A C 1
ATOM 1840 O O . GLY A 1 232 ? 4.820 15.734 20.143 1.00 94.62 232 GLY A O 1
ATOM 1841 N N . GLU A 1 233 ? 4.851 16.962 22.022 1.00 97.81 233 GLU A N 1
ATOM 1842 C CA . GLU A 1 233 ? 3.791 16.220 22.714 1.00 97.81 233 GLU A CA 1
ATOM 1843 C C . GLU A 1 233 ? 2.407 16.625 22.196 1.00 97.81 233 GLU A C 1
ATOM 1845 O O . GLU A 1 233 ? 2.139 17.801 21.935 1.00 97.81 233 GLU A O 1
ATOM 1850 N N . PHE A 1 234 ? 1.520 15.644 22.036 1.00 97.31 234 PHE A N 1
ATOM 1851 C CA . PHE A 1 234 ? 0.160 15.863 21.561 1.00 97.31 234 PHE A CA 1
ATOM 1852 C C . PHE A 1 234 ? -0.863 15.043 22.346 1.00 97.31 234 PHE A C 1
ATOM 1854 O O . PHE A 1 234 ? -0.615 13.911 22.760 1.00 97.31 234 PHE A O 1
ATOM 1861 N N . PHE A 1 235 ? -2.050 15.628 22.485 1.00 96.81 235 PHE A N 1
ATOM 1862 C CA . PHE A 1 235 ? -3.265 15.002 22.991 1.00 96.81 235 PHE A CA 1
ATOM 1863 C C . PHE A 1 235 ? -4.425 15.512 22.135 1.00 96.81 235 PHE A C 1
ATOM 1865 O O . PHE A 1 235 ? -4.685 16.716 22.101 1.00 96.81 235 PHE A O 1
ATOM 1872 N N . LYS A 1 236 ? -5.086 14.625 21.389 1.00 95.00 236 LYS A N 1
ATOM 1873 C CA . LYS A 1 236 ? -6.051 15.022 20.358 1.00 95.00 236 LYS A CA 1
ATOM 1874 C C . LYS A 1 236 ? -7.267 14.106 20.357 1.00 95.00 236 LYS A C 1
ATOM 1876 O O . LYS A 1 236 ? -7.137 12.893 20.206 1.00 95.00 236 LYS A O 1
ATOM 1881 N N . LYS A 1 237 ? -8.456 14.702 20.488 1.00 94.75 237 LYS A N 1
ATOM 1882 C CA . LYS A 1 237 ? -9.728 14.025 20.214 1.00 94.75 237 LYS A CA 1
ATOM 1883 C C . LYS A 1 237 ? -9.835 13.769 18.712 1.00 94.75 237 LYS A C 1
ATOM 1885 O O . LYS A 1 237 ? -9.672 14.703 17.931 1.00 94.75 237 LYS A O 1
ATOM 1890 N N . ILE A 1 238 ? -10.123 12.526 18.344 1.00 93.38 238 ILE A N 1
ATOM 1891 C CA . ILE A 1 238 ? -10.320 12.106 16.954 1.00 93.38 238 ILE A CA 1
ATOM 1892 C C . ILE A 1 238 ? -11.789 12.211 16.579 1.00 93.38 238 ILE A C 1
ATOM 1894 O O . ILE A 1 238 ? -12.149 12.920 15.649 1.00 93.38 238 ILE A O 1
ATOM 1898 N N . THR A 1 239 ? -12.646 11.531 17.334 1.00 90.38 239 THR A N 1
ATOM 1899 C CA . THR A 1 239 ? -14.082 11.466 17.059 1.00 90.38 239 THR A CA 1
ATOM 1900 C C . THR A 1 239 ? -14.841 11.040 18.311 1.00 90.38 239 THR A C 1
ATOM 1902 O O . THR A 1 239 ? -14.220 10.570 19.272 1.00 90.38 239 THR A O 1
ATOM 1905 N N . SER A 1 240 ? -16.165 11.182 18.307 1.00 86.31 240 SER A N 1
ATOM 1906 C CA . SER A 1 240 ? -17.029 10.456 19.235 1.00 86.31 240 SER A CA 1
ATOM 1907 C C . SER A 1 240 ? -17.467 9.133 18.616 1.00 86.31 240 SER A C 1
ATOM 1909 O O . SER A 1 240 ? -17.767 9.071 17.425 1.00 86.31 240 SER A O 1
ATOM 1911 N N . ARG A 1 241 ? -17.586 8.058 19.404 1.00 73.81 241 ARG A N 1
ATOM 1912 C CA . ARG A 1 241 ? -18.127 6.792 18.876 1.00 73.81 241 ARG A CA 1
ATOM 1913 C C . ARG A 1 241 ? -19.552 6.942 18.334 1.00 73.81 241 ARG A C 1
ATOM 1915 O O . ARG A 1 241 ? -19.934 6.210 17.432 1.00 73.81 241 ARG A O 1
ATOM 1922 N N . PHE A 1 242 ? -20.325 7.893 18.864 1.00 77.88 242 PHE A N 1
ATOM 1923 C CA . PHE A 1 242 ? -21.697 8.158 18.424 1.00 77.88 242 PHE A CA 1
ATOM 1924 C C . PHE A 1 242 ? -21.779 8.814 17.045 1.00 77.88 242 PHE A C 1
ATOM 1926 O O . PHE A 1 242 ? -22.828 8.747 16.412 1.00 77.88 242 PHE A O 1
ATOM 1933 N N . ASP A 1 243 ? -20.677 9.386 16.557 1.00 79.25 243 ASP A N 1
ATOM 1934 C CA . ASP A 1 243 ? -20.593 9.915 15.194 1.00 79.25 243 ASP A CA 1
ATOM 1935 C C . ASP A 1 243 ? -20.488 8.781 14.151 1.00 79.25 243 ASP A C 1
ATOM 1937 O O . ASP A 1 243 ? -20.556 9.024 12.946 1.00 79.25 243 ASP A O 1
ATOM 1941 N N . HIS A 1 244 ? -20.335 7.529 14.604 1.00 80.88 244 HIS A N 1
ATOM 1942 C CA . HIS A 1 244 ? -20.115 6.353 13.769 1.00 80.88 244 HIS A CA 1
ATOM 1943 C C . HIS A 1 244 ? -21.077 5.221 14.151 1.00 80.88 244 HIS A C 1
ATOM 1945 O O . HIS A 1 244 ? -20.718 4.385 14.982 1.00 80.88 244 HIS A O 1
ATOM 1951 N N . PRO A 1 245 ? -22.274 5.144 13.536 1.00 72.06 245 PRO A N 1
ATOM 1952 C CA . PRO A 1 245 ? -23.306 4.159 13.874 1.00 72.06 245 PRO A CA 1
ATOM 1953 C C . PRO A 1 245 ? -22.802 2.711 13.928 1.00 72.06 245 PRO A C 1
ATOM 1955 O O . PRO A 1 245 ? -23.182 1.960 14.822 1.00 72.06 245 PRO A O 1
ATOM 1958 N N . GLN A 1 246 ? -21.874 2.336 13.040 1.00 71.19 246 GLN A N 1
ATOM 1959 C CA . GLN A 1 246 ? -21.275 0.999 13.018 1.00 71.19 246 GLN A CA 1
ATOM 1960 C C . GLN A 1 246 ? -20.453 0.657 14.273 1.00 71.19 246 GLN A C 1
ATOM 1962 O O . GLN A 1 246 ? -20.210 -0.516 14.526 1.00 71.19 246 GLN A O 1
ATOM 1967 N N . LEU A 1 247 ? -20.030 1.650 15.064 1.00 75.81 247 LEU A N 1
ATOM 1968 C CA . LEU A 1 247 ? -19.238 1.479 16.288 1.00 75.81 247 LEU A CA 1
ATOM 1969 C C . LEU A 1 247 ? -20.079 1.561 17.578 1.00 75.81 247 LEU A C 1
ATOM 1971 O O . LEU A 1 247 ? -19.523 1.410 18.662 1.00 75.81 247 LEU A O 1
ATOM 1975 N N . VAL A 1 248 ? -21.390 1.823 17.490 1.00 66.44 248 VAL A N 1
ATOM 1976 C CA . VAL A 1 248 ? -22.245 2.121 18.660 1.00 66.44 248 VAL A CA 1
ATOM 1977 C C . VAL A 1 248 ? -22.724 0.859 19.393 1.00 66.44 248 VAL A C 1
ATOM 1979 O O . VAL A 1 248 ? -22.949 0.901 20.601 1.00 66.44 248 VAL A O 1
ATOM 1982 N N . ASP A 1 249 ? -22.851 -0.266 18.685 1.00 58.72 249 ASP A N 1
ATOM 1983 C CA . ASP A 1 249 ? -23.614 -1.435 19.153 1.00 58.72 249 ASP A CA 1
ATOM 1984 C C . ASP A 1 249 ? -22.826 -2.459 19.996 1.00 58.72 249 ASP A C 1
ATOM 1986 O O . ASP A 1 249 ? -23.437 -3.324 20.621 1.00 58.72 249 ASP A O 1
ATOM 1990 N N . SER A 1 250 ? -21.491 -2.383 20.048 1.00 61.31 250 SER A N 1
ATOM 1991 C CA . SER A 1 250 ? -20.646 -3.285 20.857 1.00 61.31 250 SER A CA 1
ATOM 1992 C C . SER A 1 250 ? -19.413 -2.552 21.399 1.00 61.31 250 SER A C 1
ATOM 1994 O O . SER A 1 250 ? -19.198 -1.378 21.090 1.00 61.31 250 SER A O 1
ATOM 1996 N N . GLY A 1 251 ? -18.600 -3.215 22.233 1.00 75.19 251 GLY A N 1
ATOM 1997 C CA . GLY A 1 251 ? -17.281 -2.684 22.594 1.00 75.19 251 GLY A CA 1
ATOM 1998 C C . GLY A 1 251 ? -16.477 -2.330 21.337 1.00 75.19 251 GLY A C 1
ATOM 1999 O O . GLY A 1 251 ? -16.721 -2.880 20.268 1.00 75.19 251 GLY A O 1
ATOM 2000 N N . ILE A 1 252 ? -15.537 -1.389 21.422 1.00 84.50 252 ILE A N 1
ATOM 2001 C CA . ILE A 1 252 ? -14.753 -0.957 20.255 1.00 84.50 252 ILE A CA 1
ATOM 2002 C C . ILE A 1 252 ? -13.308 -1.364 20.468 1.00 84.50 252 ILE A C 1
ATOM 2004 O O . ILE A 1 252 ? -12.659 -0.927 21.418 1.00 84.50 252 ILE A O 1
ATOM 2008 N N . LYS A 1 253 ? -12.767 -2.124 19.519 1.00 88.75 253 LYS A N 1
ATOM 2009 C CA . LYS A 1 253 ? -11.339 -2.394 19.448 1.00 88.75 253 LYS A CA 1
ATOM 2010 C C . LYS A 1 253 ? -10.692 -1.407 18.490 1.00 88.75 253 LYS A C 1
ATOM 2012 O O . LYS A 1 253 ? -10.929 -1.447 17.284 1.00 88.75 253 LYS A O 1
ATOM 2017 N N . VAL A 1 254 ? -9.854 -0.528 19.036 1.00 90.50 254 VAL A N 1
ATOM 2018 C CA . VAL A 1 254 ? -9.049 0.407 18.246 1.00 90.50 254 VAL A CA 1
ATOM 2019 C C . VAL A 1 254 ? -7.610 -0.076 18.221 1.00 90.50 254 VAL A C 1
ATOM 2021 O O . VAL A 1 254 ? -6.972 -0.252 19.255 1.00 90.50 254 VAL A O 1
ATOM 2024 N N . THR A 1 255 ? -7.089 -0.273 17.019 1.00 91.88 255 THR A N 1
ATOM 2025 C CA . THR A 1 255 ? -5.657 -0.489 16.784 1.00 91.88 255 THR A CA 1
ATOM 2026 C C . THR A 1 255 ? -5.115 0.678 15.984 1.00 91.88 255 THR A C 1
ATOM 2028 O O . THR A 1 255 ? -5.869 1.353 15.286 1.00 91.88 255 THR A O 1
ATOM 2031 N N . TYR A 1 256 ? -3.818 0.931 16.072 1.00 91.94 256 TYR A N 1
ATOM 2032 C CA . TYR A 1 256 ? -3.234 2.111 15.459 1.00 91.94 256 TYR A CA 1
ATOM 2033 C C . TYR A 1 256 ? -1.818 1.848 14.963 1.00 91.94 256 TYR A C 1
ATOM 2035 O O . TYR A 1 256 ? -1.136 0.928 15.416 1.00 91.94 256 TYR A O 1
ATOM 2043 N N . ARG A 1 257 ? -1.374 2.684 14.027 1.00 88.44 257 ARG A N 1
ATOM 2044 C CA . ARG A 1 257 ? 0.028 2.788 13.616 1.00 88.44 257 ARG A CA 1
ATOM 2045 C C . ARG A 1 257 ? 0.411 4.254 13.476 1.00 88.44 257 ARG A C 1
ATOM 2047 O O . ARG A 1 257 ? -0.417 5.081 13.103 1.00 88.44 257 ARG A O 1
ATOM 2054 N N . GLY A 1 258 ? 1.666 4.565 13.774 1.00 88.31 258 GLY A N 1
ATOM 2055 C CA . GLY A 1 258 ? 2.174 5.929 13.750 1.00 88.31 258 GLY A CA 1
ATOM 2056 C C . GLY A 1 258 ? 3.467 6.048 12.954 1.00 88.31 258 GLY A C 1
ATOM 2057 O O . GLY A 1 258 ? 4.368 5.219 13.075 1.00 88.31 258 GLY A O 1
ATOM 2058 N N . ILE A 1 259 ? 3.558 7.099 12.146 1.00 88.50 259 ILE A N 1
ATOM 2059 C CA . ILE A 1 259 ? 4.753 7.514 11.413 1.00 88.50 259 ILE A CA 1
ATOM 2060 C C . ILE A 1 259 ? 5.255 8.801 12.061 1.00 88.50 259 ILE A C 1
ATOM 2062 O O . ILE A 1 259 ? 4.481 9.735 12.274 1.00 88.50 259 ILE A O 1
ATOM 2066 N N . ASN A 1 260 ? 6.555 8.849 12.368 1.00 91.50 260 ASN A N 1
ATOM 2067 C CA . ASN A 1 260 ? 7.188 9.946 13.108 1.00 91.50 260 ASN A CA 1
ATOM 2068 C C . ASN A 1 260 ? 6.569 10.200 14.508 1.00 91.50 260 ASN A C 1
ATOM 2070 O O . ASN A 1 260 ? 6.546 11.326 14.996 1.00 91.50 260 ASN A O 1
ATOM 2074 N N . THR A 1 261 ? 6.092 9.149 15.184 1.00 92.38 261 THR A N 1
ATOM 2075 C CA . THR A 1 261 ? 5.514 9.222 16.541 1.00 92.38 261 THR A CA 1
ATOM 2076 C C . THR A 1 261 ? 6.251 8.319 17.528 1.00 92.38 261 THR A C 1
ATOM 2078 O O . THR A 1 261 ? 6.705 7.240 17.148 1.00 92.38 261 THR A O 1
ATOM 2081 N N . ASN A 1 262 ? 6.324 8.718 18.794 1.00 93.44 262 ASN A N 1
ATOM 2082 C CA . ASN A 1 262 ? 6.827 7.949 19.925 1.00 93.44 262 ASN A CA 1
ATOM 2083 C C . ASN A 1 262 ? 5.761 7.886 21.028 1.00 93.44 262 ASN A C 1
ATOM 2085 O O . ASN A 1 262 ? 4.977 8.825 21.170 1.00 93.44 262 ASN A O 1
ATOM 2089 N N . GLU A 1 263 ? 5.733 6.786 21.786 1.00 93.25 263 GLU A N 1
ATOM 2090 C CA . GLU A 1 263 ? 4.780 6.576 22.896 1.00 93.25 263 GLU A CA 1
ATOM 2091 C C . GLU A 1 263 ? 3.308 6.805 22.496 1.00 93.25 263 GLU A C 1
ATOM 2093 O O . GLU A 1 263 ? 2.485 7.255 23.289 1.00 93.25 263 GLU A O 1
ATOM 2098 N N . LEU A 1 264 ? 2.975 6.506 21.235 1.00 94.56 264 LEU A N 1
ATOM 2099 C CA . LEU A 1 264 ? 1.620 6.653 20.720 1.00 94.56 264 LEU A CA 1
ATOM 2100 C C . LEU A 1 264 ? 0.676 5.708 21.468 1.00 94.56 264 LEU A C 1
ATOM 2102 O O . LEU A 1 264 ? 0.916 4.500 21.545 1.00 94.56 264 LEU A O 1
ATOM 2106 N N . SER A 1 265 ? -0.419 6.264 21.968 1.00 95.31 265 SER A N 1
ATOM 2107 C CA . SER A 1 265 ? -1.474 5.533 22.653 1.00 95.31 265 SER A CA 1
ATOM 2108 C C . SER A 1 265 ? -2.851 6.031 22.238 1.00 95.31 265 SER A C 1
ATOM 2110 O O . SER A 1 265 ? -3.026 7.186 21.842 1.00 95.31 265 SER A O 1
ATOM 2112 N N . VAL A 1 266 ? -3.825 5.131 22.341 1.00 94.50 266 VAL A N 1
ATOM 2113 C CA . VAL A 1 266 ? -5.247 5.435 22.200 1.00 94.50 266 VAL A CA 1
ATOM 2114 C C . VAL A 1 266 ? -5.904 5.246 23.558 1.00 94.50 266 VAL A C 1
ATOM 2116 O O . VAL A 1 266 ? -5.712 4.216 24.207 1.00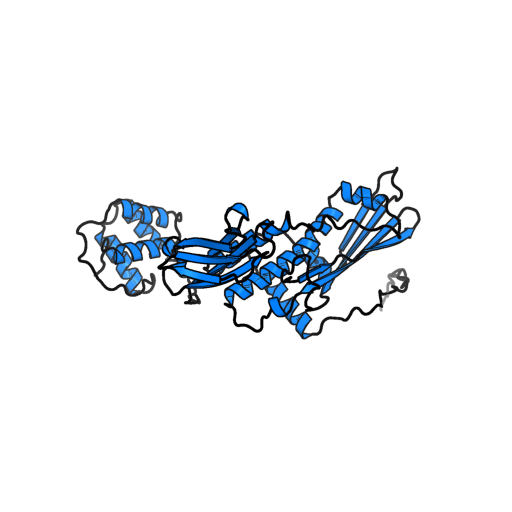 94.50 266 VAL A O 1
ATOM 2119 N N . SER A 1 267 ? -6.689 6.230 23.977 1.00 92.94 267 SER A N 1
ATOM 2120 C CA . SER A 1 267 ? -7.526 6.162 25.168 1.00 92.94 267 SER A CA 1
ATOM 2121 C C . SER A 1 267 ? -8.963 6.549 24.832 1.00 92.94 267 SER A C 1
ATOM 2123 O O . SER A 1 267 ? -9.240 7.212 23.831 1.00 92.94 267 SER A O 1
ATOM 2125 N N . PHE A 1 268 ? -9.883 6.128 25.696 1.00 89.44 268 PHE A N 1
ATOM 2126 C CA . PHE A 1 268 ? -11.283 6.520 25.628 1.00 89.44 268 PHE A CA 1
ATOM 2127 C C . PHE A 1 268 ? -11.572 7.487 26.770 1.00 89.44 268 PHE A C 1
ATOM 2129 O O . PHE A 1 268 ? -11.436 7.137 27.945 1.00 89.44 268 PHE A O 1
ATOM 2136 N N . HIS A 1 269 ? -11.947 8.716 26.428 1.00 85.81 269 HIS A N 1
ATOM 2137 C CA . HIS A 1 269 ? -12.408 9.704 27.396 1.00 85.81 269 HIS A CA 1
ATOM 2138 C C . HIS A 1 269 ? -13.916 9.840 27.244 1.00 85.81 269 HIS A C 1
ATOM 2140 O O . HIS A 1 269 ? -14.389 10.470 26.305 1.00 85.81 269 HIS A O 1
ATOM 2146 N N . GLN A 1 270 ? -14.662 9.234 28.172 1.00 83.62 270 GLN A N 1
ATOM 2147 C CA . GLN A 1 270 ? -16.100 9.005 28.012 1.00 83.62 270 GLN A CA 1
ATOM 2148 C C . GLN A 1 270 ? -16.358 8.168 26.753 1.00 83.62 270 GLN A C 1
ATOM 2150 O O . GLN A 1 270 ? -16.101 6.971 26.768 1.00 83.62 270 GLN A O 1
ATOM 2155 N N . GLU A 1 271 ? -16.806 8.814 25.681 1.00 81.88 271 GLU A N 1
ATOM 2156 C CA . GLU A 1 271 ? -17.218 8.197 24.419 1.00 81.88 271 GLU A CA 1
ATOM 2157 C C . GLU A 1 271 ? -16.378 8.690 23.238 1.00 81.88 271 GLU A C 1
ATOM 2159 O O . GLU A 1 271 ? -16.642 8.357 22.083 1.00 81.88 271 GLU A O 1
ATOM 2164 N N . ASP A 1 272 ? -15.349 9.482 23.538 1.00 90.00 272 ASP A N 1
ATOM 2165 C CA . ASP A 1 272 ? -14.438 10.037 22.558 1.00 90.00 272 ASP A CA 1
ATOM 2166 C C . ASP A 1 272 ? -13.194 9.165 22.423 1.00 90.00 272 ASP A C 1
ATOM 2168 O O . ASP A 1 272 ? -12.545 8.811 23.415 1.00 90.00 272 ASP A O 1
ATOM 2172 N N . ILE A 1 273 ? -12.835 8.873 21.174 1.00 92.00 273 ILE A N 1
ATOM 2173 C CA . ILE A 1 273 ? -11.553 8.269 20.830 1.00 92.00 273 ILE A CA 1
ATOM 2174 C C . ILE A 1 273 ? -10.514 9.381 20.848 1.00 92.00 273 ILE A C 1
ATOM 2176 O O . ILE A 1 273 ? -10.623 10.372 20.118 1.00 92.00 273 ILE A O 1
ATOM 2180 N N . VAL A 1 274 ? -9.493 9.213 21.680 1.00 95.94 274 VAL A N 1
ATOM 2181 C CA . VAL A 1 274 ? -8.424 10.188 21.862 1.00 95.94 274 VAL A CA 1
ATOM 2182 C C . VAL A 1 274 ? -7.086 9.523 21.590 1.00 95.94 274 VAL A C 1
ATOM 2184 O O . VAL A 1 274 ? -6.840 8.399 22.024 1.00 95.94 274 VAL A O 1
ATOM 2187 N N . ILE A 1 275 ? -6.206 10.236 20.891 1.00 97.25 275 ILE A N 1
ATOM 2188 C CA . ILE A 1 275 ? -4.803 9.850 20.749 1.00 97.25 275 ILE A CA 1
ATOM 2189 C C . ILE A 1 275 ? -3.912 10.732 21.605 1.00 97.25 275 ILE A C 1
ATOM 2191 O O . ILE A 1 275 ? -4.150 11.935 21.746 1.00 97.25 275 ILE A O 1
ATOM 2195 N N . SER A 1 276 ? -2.842 10.141 22.122 1.00 97.38 276 SER A N 1
ATOM 2196 C CA . SER A 1 276 ? -1.761 10.882 22.763 1.00 97.38 276 SER A CA 1
ATOM 2197 C C . SER A 1 276 ? -0.401 10.283 22.431 1.00 97.38 276 SER A C 1
ATOM 2199 O O . SER A 1 276 ? -0.308 9.115 22.052 1.00 97.38 276 SER A O 1
ATOM 2201 N N . GLY A 1 277 ? 0.648 11.092 22.531 1.00 97.06 277 GLY A N 1
ATOM 2202 C CA . GLY A 1 277 ? 2.022 10.671 22.275 1.00 97.06 277 GLY A CA 1
ATOM 2203 C C . GLY A 1 277 ? 2.936 11.863 22.020 1.00 97.06 277 GLY A C 1
ATOM 2204 O O . GLY A 1 277 ? 2.607 13.001 22.357 1.00 97.06 277 GLY A O 1
ATOM 2205 N N . SER A 1 278 ? 4.084 11.609 21.396 1.00 97.12 278 SER A N 1
ATOM 2206 C CA . SER A 1 278 ? 5.024 12.656 20.987 1.00 97.12 278 SER A CA 1
ATOM 2207 C C . SER A 1 278 ? 5.567 12.444 19.574 1.00 97.12 278 SER A C 1
ATOM 2209 O O . SER A 1 278 ? 5.567 11.331 19.053 1.00 97.12 278 SER A O 1
ATOM 2211 N N . LEU A 1 279 ? 6.023 13.506 18.913 1.00 96.12 279 LEU A N 1
ATOM 2212 C CA . LEU A 1 279 ? 6.743 13.416 17.641 1.00 96.12 279 LEU A CA 1
ATOM 2213 C C . LEU A 1 279 ? 8.185 12.938 17.872 1.00 96.12 279 LEU A C 1
ATOM 2215 O O . LEU A 1 279 ? 8.879 13.478 18.736 1.00 96.12 279 LEU A O 1
ATOM 2219 N N . LYS A 1 280 ? 8.656 11.972 17.066 1.00 92.88 280 LYS A N 1
ATOM 2220 C CA . LYS A 1 280 ? 10.067 11.524 17.088 1.00 92.88 280 LYS A CA 1
ATOM 2221 C C . LYS A 1 280 ? 10.995 12.654 16.620 1.00 92.88 280 LYS A C 1
ATOM 2223 O O . LYS A 1 280 ? 11.890 13.072 17.350 1.00 92.88 280 LYS A O 1
ATOM 2228 N N . ASP A 1 281 ? 10.751 13.174 15.419 1.00 93.62 281 ASP A N 1
ATOM 2229 C CA . ASP A 1 281 ? 11.326 14.410 14.888 1.00 93.62 281 ASP A CA 1
ATOM 2230 C C . ASP A 1 281 ? 10.304 15.538 15.056 1.00 93.62 281 ASP A C 1
ATOM 2232 O O . ASP A 1 281 ? 9.327 15.642 14.311 1.00 93.62 281 ASP A O 1
ATOM 2236 N N . LYS A 1 282 ? 10.562 16.404 16.039 1.00 95.12 282 LYS A N 1
ATOM 2237 C CA . LYS A 1 282 ? 9.698 17.530 16.420 1.00 95.12 282 LYS A CA 1
ATOM 2238 C C . LYS A 1 282 ? 9.606 18.626 15.357 1.00 95.12 282 LYS A C 1
ATOM 2240 O O . LYS A 1 282 ? 8.838 19.562 15.530 1.00 95.12 282 LYS A O 1
ATOM 2245 N N . THR A 1 283 ? 10.396 18.555 14.287 1.00 94.06 283 THR A N 1
ATOM 2246 C CA . THR A 1 283 ? 10.366 19.531 13.187 1.00 94.06 283 THR A CA 1
ATOM 2247 C C . THR A 1 283 ? 9.500 19.082 12.013 1.00 94.06 283 THR A C 1
ATOM 2249 O O . THR A 1 283 ? 9.191 19.890 11.137 1.00 94.06 283 THR A O 1
ATOM 2252 N N . LYS A 1 284 ? 9.077 17.812 11.996 1.00 92.75 284 LYS A N 1
ATOM 2253 C CA . LYS A 1 284 ? 8.284 17.209 10.920 1.00 92.75 284 LYS A CA 1
ATOM 2254 C C . LYS A 1 284 ? 6.929 16.752 11.438 1.00 92.75 284 LYS A C 1
ATOM 2256 O O . LYS A 1 284 ? 6.809 16.331 12.584 1.00 92.75 284 LYS A O 1
ATOM 2261 N N . SER A 1 285 ? 5.910 16.796 10.585 1.00 93.69 285 SER A N 1
ATOM 2262 C CA . SER A 1 285 ? 4.591 16.276 10.948 1.00 93.69 285 SER A CA 1
ATOM 2263 C C . SER A 1 285 ? 4.620 14.766 11.190 1.00 93.69 285 SER A C 1
ATOM 2265 O O . SER A 1 285 ? 5.390 14.030 10.570 1.00 93.69 285 SER A O 1
ATOM 2267 N N . GLY A 1 286 ? 3.776 14.316 12.114 1.00 93.06 286 GLY A N 1
ATOM 2268 C CA . GLY A 1 286 ? 3.463 12.908 12.337 1.00 93.06 286 GLY A CA 1
ATOM 2269 C C . GLY A 1 286 ? 2.212 12.493 11.572 1.00 93.06 286 GLY A C 1
ATOM 2270 O O . GLY A 1 286 ? 1.406 13.332 11.164 1.00 93.06 286 GLY A O 1
ATOM 2271 N N . THR A 1 287 ? 2.038 11.193 11.369 1.00 92.81 287 THR A N 1
ATOM 2272 C CA . THR A 1 287 ? 0.810 10.626 10.798 1.00 92.81 287 THR A CA 1
ATOM 2273 C C . THR A 1 287 ? 0.373 9.438 11.634 1.00 92.81 287 THR A C 1
ATOM 2275 O O . THR A 1 287 ? 1.181 8.558 11.916 1.00 92.81 287 THR A O 1
ATOM 2278 N N . VAL A 1 288 ? -0.893 9.413 12.032 1.00 94.31 288 VAL A N 1
ATOM 2279 C CA . VAL A 1 288 ? -1.496 8.349 12.832 1.00 94.31 288 VAL A CA 1
ATOM 2280 C C . VAL A 1 288 ? -2.648 7.750 12.045 1.00 94.31 288 VAL A C 1
ATOM 2282 O O . VAL A 1 288 ? -3.536 8.462 11.587 1.00 94.31 288 VAL A O 1
ATOM 2285 N N . TRP A 1 289 ? -2.613 6.437 11.871 1.00 94.19 289 TRP A N 1
ATOM 2286 C CA . TRP A 1 289 ? -3.709 5.664 11.303 1.00 94.19 289 TRP A CA 1
ATOM 2287 C C . TRP A 1 289 ? -4.396 4.944 12.453 1.00 94.19 289 TRP A C 1
ATOM 2289 O O . TRP A 1 289 ? -3.715 4.286 13.246 1.00 94.19 289 TRP A O 1
ATOM 2299 N N . LEU A 1 290 ? -5.719 5.044 12.532 1.00 94.12 290 LEU A N 1
ATOM 2300 C CA . LEU A 1 290 ? -6.520 4.273 13.471 1.00 94.12 290 LEU A CA 1
ATOM 2301 C C . LEU A 1 290 ? -7.487 3.368 12.718 1.00 94.12 290 LEU A C 1
ATOM 2303 O O . LEU A 1 290 ? -8.186 3.802 11.804 1.00 94.12 290 LEU A O 1
ATOM 2307 N N . TYR A 1 291 ? -7.544 2.120 13.160 1.00 93.25 291 TYR A N 1
ATOM 2308 C CA . TYR A 1 291 ? -8.508 1.123 12.729 1.00 93.25 291 TYR A CA 1
ATOM 2309 C C . TYR A 1 291 ? -9.439 0.857 13.904 1.00 93.25 291 TYR A C 1
ATOM 2311 O O . TYR A 1 291 ? -9.013 0.258 14.897 1.00 93.25 291 TYR A O 1
ATOM 2319 N N . ALA A 1 292 ? -10.677 1.334 13.811 1.00 91.44 292 ALA A N 1
ATOM 2320 C CA . ALA A 1 292 ? -11.708 1.084 14.804 1.00 91.44 292 ALA A CA 1
ATOM 2321 C C . ALA A 1 292 ? -12.656 0.005 14.287 1.00 91.44 292 ALA A C 1
ATOM 2323 O O . ALA A 1 292 ? -13.252 0.157 13.221 1.00 91.44 292 ALA A O 1
ATOM 2324 N N . PHE A 1 293 ? -12.803 -1.070 15.052 1.00 88.94 293 PHE A N 1
ATOM 2325 C CA . PHE A 1 293 ? -13.723 -2.151 14.740 1.00 88.94 293 PHE A CA 1
ATOM 2326 C C . PHE A 1 293 ? -14.634 -2.466 15.934 1.00 88.94 293 PHE A C 1
ATOM 2328 O O . PHE A 1 293 ? -14.171 -2.400 17.076 1.00 88.94 293 PHE A O 1
ATOM 2335 N N . PRO A 1 294 ? -15.886 -2.886 15.694 1.00 86.62 294 PRO A N 1
ATOM 2336 C CA . PRO A 1 294 ? -16.747 -3.463 16.729 1.00 86.62 294 PRO A CA 1
ATOM 2337 C C . PRO A 1 294 ? -16.125 -4.750 17.296 1.00 86.62 294 PRO A C 1
ATOM 2339 O O . PRO A 1 294 ? -15.607 -5.565 16.527 1.00 86.62 294 PRO A O 1
ATOM 2342 N N . GLU A 1 295 ? -16.141 -4.947 18.614 1.00 80.06 295 GLU A N 1
ATOM 2343 C CA . GLU A 1 295 ? -15.596 -6.128 19.305 1.00 80.06 295 GLU A CA 1
ATOM 2344 C C . GLU A 1 295 ? -16.338 -7.406 18.904 1.00 80.06 295 GLU A C 1
ATOM 2346 O O . GLU A 1 295 ? -15.714 -8.457 18.735 1.00 80.06 295 GLU A O 1
ATOM 2351 N N . ASP A 1 296 ? -17.644 -7.301 18.655 1.00 67.75 296 ASP A N 1
ATOM 2352 C CA . ASP A 1 296 ? -18.442 -8.404 18.142 1.00 67.75 296 ASP A CA 1
ATOM 2353 C C . ASP A 1 296 ? -18.229 -8.538 16.629 1.00 67.75 296 ASP A C 1
ATOM 2355 O O . ASP A 1 296 ? -18.704 -7.760 15.804 1.00 67.75 296 ASP A O 1
ATOM 2359 N N . ASN A 1 297 ? -17.450 -9.546 16.254 1.00 50.25 297 ASN A N 1
ATOM 2360 C CA . ASN A 1 297 ? -17.163 -9.911 14.872 1.00 50.25 297 ASN A CA 1
ATOM 2361 C C . ASN A 1 297 ? -18.471 -10.191 14.096 1.00 50.25 297 ASN A C 1
ATOM 2363 O O . ASN A 1 297 ? -19.171 -11.146 14.459 1.00 50.25 297 ASN A O 1
ATOM 2367 N N . PRO A 1 298 ? -18.808 -9.499 12.989 1.00 44.44 298 PRO A N 1
ATOM 2368 C CA . PRO A 1 298 ? -19.923 -9.923 12.166 1.00 44.44 298 PRO A CA 1
ATOM 2369 C C . PRO A 1 298 ? -19.456 -11.083 11.278 1.00 44.44 298 PRO A C 1
ATOM 2371 O O . PRO A 1 298 ? -19.199 -10.949 10.088 1.00 44.44 298 PRO A O 1
ATOM 2374 N N . LYS A 1 299 ? -19.456 -12.291 11.847 1.00 38.44 299 LYS A N 1
ATOM 2375 C CA . LYS A 1 299 ? -20.022 -13.435 11.122 1.00 38.44 299 LYS A CA 1
ATOM 2376 C C . LYS A 1 299 ? -21.521 -13.513 11.390 1.00 38.44 299 LYS A C 1
ATOM 2378 O O . LYS A 1 299 ? -22.058 -14.563 11.724 1.00 38.44 299 LYS A O 1
ATOM 2383 N N . THR A 1 300 ? -22.222 -12.412 11.181 1.00 34.53 300 THR A N 1
ATOM 2384 C CA . THR A 1 300 ? -23.563 -12.497 10.626 1.00 34.53 300 THR A CA 1
ATOM 2385 C C . THR A 1 300 ? -23.404 -12.256 9.140 1.00 34.53 300 THR A C 1
ATOM 2387 O O . THR A 1 300 ? -23.146 -11.139 8.716 1.00 34.53 300 THR A O 1
ATOM 2390 N N . ASN A 1 301 ? -23.541 -13.319 8.345 1.00 35.88 301 ASN A N 1
ATOM 2391 C CA . ASN A 1 301 ? -24.032 -13.170 6.982 1.00 35.88 301 ASN A CA 1
ATOM 2392 C C . ASN A 1 301 ? -25.318 -12.331 7.060 1.00 35.88 301 ASN A C 1
ATOM 2394 O O . ASN A 1 301 ? -26.378 -12.875 7.369 1.00 35.88 301 ASN A O 1
ATOM 2398 N N . SER A 1 302 ? -25.220 -11.024 6.847 1.00 38.00 302 SER A N 1
ATOM 2399 C CA . SER A 1 302 ? -26.347 -10.200 6.435 1.00 38.00 302 SER A CA 1
ATOM 2400 C C . SER A 1 302 ? -26.230 -9.945 4.932 1.00 38.00 302 SER A C 1
ATOM 2402 O O . SER A 1 302 ? -26.358 -8.835 4.462 1.00 38.00 302 SER A O 1
ATOM 2404 N N . ASN A 1 303 ? -26.059 -10.985 4.116 1.00 40.59 303 ASN A N 1
ATOM 2405 C CA . ASN A 1 303 ? -27.108 -11.204 3.113 1.00 40.59 303 ASN A CA 1
ATOM 2406 C C . ASN A 1 303 ? -28.472 -11.533 3.736 1.00 40.59 303 ASN A C 1
ATOM 2408 O O . ASN A 1 303 ? -29.068 -12.568 3.442 1.00 40.59 303 ASN A O 1
ATOM 2412 N N . GLN A 1 304 ? -28.980 -10.662 4.604 1.00 50.41 304 GLN A N 1
ATOM 2413 C CA . GLN A 1 304 ? -30.397 -10.642 4.913 1.00 50.41 304 GLN A CA 1
ATOM 2414 C C . GLN A 1 304 ? -30.977 -9.474 4.128 1.00 50.41 304 GLN A C 1
ATOM 2416 O O . GLN A 1 304 ? -31.403 -8.484 4.705 1.00 50.41 304 GLN A O 1
ATOM 2421 N N . GLU A 1 305 ? -30.931 -9.599 2.796 1.00 58.31 305 GLU A N 1
ATOM 2422 C CA . GLU A 1 305 ? -31.716 -8.743 1.910 1.00 58.31 305 GLU A CA 1
ATOM 2423 C C . GLU A 1 305 ? -33.156 -8.801 2.411 1.00 58.31 305 GLU A C 1
ATOM 2425 O O . GLU A 1 305 ? -33.785 -9.870 2.428 1.00 58.31 305 GLU A O 1
ATOM 2430 N N . ILE A 1 306 ? -33.665 -7.664 2.880 1.00 66.75 306 ILE A N 1
ATOM 2431 C CA . ILE A 1 306 ? -35.066 -7.555 3.235 1.00 66.75 306 ILE A CA 1
ATOM 2432 C C . ILE A 1 306 ? -35.826 -7.755 1.921 1.00 66.75 306 ILE A C 1
ATOM 2434 O O . ILE A 1 306 ? -35.586 -7.022 0.957 1.00 66.75 306 ILE A O 1
ATOM 2438 N N . PRO A 1 307 ? -36.723 -8.754 1.825 1.00 69.44 307 PRO A N 1
ATOM 2439 C CA . PRO A 1 307 ? -37.378 -9.059 0.565 1.00 69.44 307 PRO A CA 1
ATOM 2440 C C . PRO A 1 307 ? -38.033 -7.818 -0.047 1.00 69.44 307 PRO A C 1
ATOM 2442 O O . PRO A 1 307 ? -38.751 -7.097 0.641 1.00 69.44 307 PRO A O 1
ATOM 2445 N N . GLN A 1 308 ? -37.851 -7.602 -1.352 1.00 67.56 308 GLN A N 1
ATOM 2446 C CA . GLN A 1 308 ? -38.311 -6.389 -2.044 1.00 67.56 308 GLN A CA 1
ATOM 2447 C C . GLN A 1 308 ? -39.805 -6.074 -1.833 1.00 67.56 308 GLN A C 1
ATOM 2449 O O . GLN A 1 308 ? -40.204 -4.913 -1.840 1.00 67.56 308 GLN A O 1
ATOM 2454 N N . TRP A 1 309 ? -40.647 -7.087 -1.602 1.00 71.19 309 TRP A N 1
ATOM 2455 C CA . TRP A 1 309 ? -42.070 -6.881 -1.313 1.00 71.19 309 TRP A CA 1
ATOM 2456 C C . TRP A 1 309 ? -42.325 -6.116 -0.004 1.00 71.19 309 TRP A C 1
ATOM 2458 O O . TRP A 1 309 ? -43.363 -5.479 0.122 1.00 71.19 309 TRP A O 1
ATOM 2468 N N . ILE A 1 310 ? -41.383 -6.122 0.940 1.00 75.94 310 ILE A N 1
ATOM 2469 C CA . ILE A 1 310 ? -41.449 -5.328 2.170 1.00 75.94 310 ILE A CA 1
ATOM 2470 C C . ILE A 1 310 ? -41.202 -3.844 1.888 1.00 75.94 310 ILE A C 1
ATOM 2472 O O . ILE A 1 310 ? -41.863 -2.996 2.484 1.00 75.94 310 ILE A O 1
ATOM 2476 N N . LYS A 1 311 ? -40.308 -3.514 0.948 1.00 79.88 311 LYS A N 1
ATOM 2477 C CA . LYS A 1 311 ? -40.059 -2.122 0.536 1.00 79.88 311 LYS A CA 1
ATOM 2478 C C . LYS A 1 311 ? -41.304 -1.470 -0.066 1.00 79.88 311 LYS A C 1
ATOM 2480 O O . LYS A 1 311 ? -41.502 -0.271 0.096 1.00 79.88 311 LYS A O 1
ATOM 2485 N N . ASN A 1 312 ? -42.196 -2.265 -0.664 1.00 80.38 312 ASN A N 1
ATOM 2486 C CA . ASN A 1 312 ? -43.496 -1.776 -1.129 1.00 80.38 312 ASN A CA 1
ATOM 2487 C C . ASN A 1 312 ? -44.384 -1.297 0.032 1.00 80.38 312 ASN A C 1
ATOM 2489 O O . ASN A 1 312 ? -45.082 -0.300 -0.115 1.00 80.38 312 ASN A O 1
ATOM 2493 N N . ASN A 1 313 ? -44.328 -1.952 1.197 1.00 83.81 313 ASN A N 1
ATOM 2494 C CA . ASN A 1 313 ? -45.085 -1.513 2.373 1.00 83.81 313 ASN A CA 1
ATOM 2495 C C . ASN A 1 313 ? -44.541 -0.185 2.924 1.00 83.81 313 ASN A C 1
ATOM 2497 O O . ASN A 1 313 ? -45.318 0.642 3.391 1.00 83.81 313 ASN A O 1
ATOM 2501 N N . ALA A 1 314 ? -43.226 0.040 2.836 1.00 86.38 314 ALA A N 1
ATOM 2502 C CA . ALA A 1 314 ? -42.615 1.321 3.186 1.00 86.38 314 ALA A CA 1
ATOM 2503 C C . ALA A 1 314 ? -43.016 2.443 2.218 1.00 86.38 314 ALA A C 1
ATOM 2505 O O . ALA A 1 314 ? -43.372 3.522 2.686 1.00 86.38 314 ALA A O 1
ATOM 2506 N N . ALA A 1 315 ? -43.059 2.165 0.908 1.00 85.81 315 ALA A N 1
ATOM 2507 C CA . ALA A 1 315 ? -43.571 3.105 -0.094 1.00 85.81 315 ALA A CA 1
ATOM 2508 C C . ALA A 1 315 ? -45.037 3.481 0.177 1.00 85.81 315 ALA A C 1
ATOM 2510 O O . ALA A 1 315 ? -45.387 4.657 0.242 1.00 85.81 315 ALA A O 1
ATOM 2511 N N . TRP A 1 316 ? -45.899 2.488 0.420 1.00 88.12 316 TRP A N 1
ATOM 2512 C CA . TRP A 1 316 ? -47.307 2.743 0.736 1.00 88.12 316 TRP A CA 1
ATOM 2513 C C . TRP A 1 316 ? -47.489 3.518 2.038 1.00 88.12 316 TRP A C 1
ATOM 2515 O O . TRP A 1 316 ? -48.447 4.279 2.164 1.00 88.12 316 TRP A O 1
ATOM 2525 N N . TRP A 1 317 ? -46.594 3.345 3.010 1.00 91.69 317 TRP A N 1
ATOM 2526 C CA . TRP A 1 317 ? -46.642 4.117 4.244 1.00 91.69 317 TRP A CA 1
ATOM 2527 C C . TRP A 1 317 ? -46.185 5.564 4.032 1.00 91.69 317 TRP A C 1
ATOM 2529 O O . TRP A 1 317 ? -46.839 6.482 4.529 1.00 91.69 317 TRP A O 1
ATOM 2539 N N . SER A 1 318 ? -45.131 5.806 3.244 1.00 90.56 318 SER A N 1
ATOM 2540 C CA . SER A 1 318 ? -44.712 7.172 2.900 1.00 90.56 318 SER A CA 1
ATOM 2541 C C . SER A 1 318 ? -45.735 7.917 2.043 1.00 90.56 318 SER A C 1
ATOM 2543 O O . SER A 1 318 ? -45.896 9.121 2.196 1.00 90.56 318 SER A O 1
ATOM 2545 N N . GLU A 1 319 ? -46.476 7.201 1.197 1.00 90.25 319 GLU A N 1
ATOM 2546 C CA . GLU A 1 319 ? -47.549 7.746 0.353 1.00 90.25 319 GLU A CA 1
ATOM 2547 C C . GLU A 1 319 ? -48.900 7.870 1.084 1.00 90.25 319 GLU A C 1
ATOM 2549 O O . GLU A 1 319 ? -49.923 8.117 0.446 1.00 90.25 319 GLU A O 1
ATOM 2554 N N . GLU A 1 320 ? -48.936 7.643 2.403 1.00 88.06 320 GLU A N 1
ATOM 2555 C CA . GLU A 1 320 ? -50.159 7.655 3.228 1.00 88.06 320 GLU A CA 1
ATOM 2556 C C . GLU A 1 320 ? -51.258 6.680 2.749 1.00 88.06 320 GLU A C 1
ATOM 2558 O O . GLU A 1 320 ? -52.432 6.809 3.093 1.00 88.06 320 GLU A O 1
ATOM 2563 N N . THR A 1 321 ? -50.879 5.664 1.970 1.00 91.12 321 THR A N 1
ATOM 2564 C CA . THR A 1 321 ? -51.785 4.634 1.444 1.00 91.12 321 THR A CA 1
ATOM 2565 C C . THR A 1 321 ? -52.130 3.582 2.502 1.00 91.12 321 THR A C 1
ATOM 2567 O O . THR A 1 321 ? -53.224 3.017 2.471 1.00 91.12 321 THR A O 1
ATOM 2570 N N . ILE A 1 322 ? -51.226 3.335 3.457 1.00 88.62 322 ILE A N 1
ATOM 2571 C CA . ILE A 1 322 ? -51.480 2.514 4.652 1.00 88.62 322 ILE A CA 1
ATOM 2572 C C . ILE A 1 322 ? -51.305 3.333 5.935 1.00 88.62 322 ILE A C 1
ATOM 2574 O O . ILE A 1 322 ? -50.575 4.330 5.963 1.00 88.62 322 ILE A O 1
ATOM 2578 N N . THR A 1 323 ? -51.988 2.919 7.006 1.00 87.81 323 THR A N 1
ATOM 2579 C CA . THR A 1 323 ? -51.956 3.634 8.290 1.00 87.81 323 THR A CA 1
ATOM 2580 C C . THR A 1 323 ? -50.656 3.377 9.060 1.00 87.81 323 THR A C 1
ATOM 2582 O O . THR A 1 323 ? -49.945 2.408 8.792 1.00 87.81 323 THR A O 1
ATOM 2585 N N . ASP A 1 324 ? -50.358 4.213 10.062 1.00 85.31 324 ASP A N 1
ATOM 2586 C CA . ASP A 1 324 ? -49.238 3.973 10.989 1.00 85.31 324 ASP A CA 1
ATOM 2587 C C . ASP A 1 324 ? -49.348 2.606 11.670 1.00 85.31 324 ASP A C 1
ATOM 2589 O O . ASP A 1 324 ? -48.360 1.887 11.790 1.00 85.31 324 ASP A O 1
ATOM 2593 N N . SER A 1 325 ? -50.565 2.204 12.048 1.00 84.31 325 SER A N 1
ATOM 2594 C CA . SER A 1 325 ? -50.804 0.894 12.654 1.00 84.31 325 SER A CA 1
ATOM 2595 C C . SER A 1 325 ? -50.510 -0.250 11.683 1.00 84.31 325 SER A C 1
ATOM 2597 O O . SER A 1 325 ? -49.882 -1.227 12.084 1.00 84.31 325 SER A O 1
ATOM 2599 N N . ASP A 1 326 ? -50.907 -0.135 10.413 1.00 83.88 326 ASP A N 1
ATOM 2600 C CA . ASP A 1 326 ? -50.640 -1.168 9.402 1.00 83.88 326 ASP A CA 1
ATOM 2601 C C . ASP A 1 326 ? -49.137 -1.340 9.156 1.00 83.88 326 ASP A C 1
ATOM 2603 O O . ASP A 1 326 ? -48.638 -2.465 9.071 1.00 83.88 326 ASP A O 1
ATOM 2607 N N . PHE A 1 327 ? -48.404 -0.227 9.083 1.00 87.38 327 PHE A N 1
ATOM 2608 C CA . PHE A 1 327 ? -46.957 -0.245 8.914 1.00 87.38 327 PHE A CA 1
ATOM 2609 C C . PHE A 1 327 ? -46.245 -0.841 10.135 1.00 87.38 327 PHE A C 1
ATOM 2611 O O . PHE A 1 327 ? -45.408 -1.732 9.975 1.00 87.38 327 PHE A O 1
ATOM 2618 N N . LEU A 1 328 ? -46.617 -0.430 11.354 1.00 85.75 328 LEU A N 1
ATOM 2619 C CA . LEU A 1 328 ? -46.038 -0.963 12.592 1.00 85.75 328 LEU A CA 1
ATOM 2620 C C . LEU A 1 328 ? -46.321 -2.458 12.780 1.00 85.75 328 LEU A C 1
ATOM 2622 O O . LEU A 1 328 ? -45.411 -3.195 13.152 1.00 85.75 328 LEU A O 1
ATOM 2626 N N . ASN A 1 329 ? -47.523 -2.929 12.439 1.00 81.50 329 ASN A N 1
ATOM 2627 C CA . ASN A 1 329 ? -47.843 -4.361 12.423 1.00 81.50 329 ASN A CA 1
ATOM 2628 C C . ASN A 1 329 ? -46.957 -5.125 11.421 1.00 81.50 329 ASN A C 1
ATOM 2630 O O . ASN A 1 329 ? -46.539 -6.256 11.676 1.00 81.50 329 ASN A O 1
ATOM 2634 N N . GLY A 1 330 ? -46.638 -4.506 10.279 1.00 83.19 330 GLY A N 1
ATOM 2635 C CA . GLY A 1 330 ? -45.685 -5.043 9.310 1.00 83.19 330 GLY A CA 1
ATOM 2636 C C . GLY A 1 330 ? -44.270 -5.167 9.883 1.00 83.19 330 GLY A C 1
ATOM 2637 O O . GLY A 1 330 ? -43.641 -6.213 9.734 1.00 83.19 330 GLY A O 1
ATOM 2638 N N . ILE A 1 331 ? -43.786 -4.136 10.581 1.00 84.94 331 ILE A N 1
ATOM 2639 C CA . ILE A 1 331 ? -42.488 -4.152 11.275 1.00 84.94 331 ILE A CA 1
ATOM 2640 C C . ILE A 1 331 ? -42.459 -5.227 12.370 1.00 84.94 331 ILE A C 1
ATOM 2642 O O . ILE A 1 331 ? -41.512 -6.009 12.439 1.00 84.94 331 ILE A O 1
ATOM 2646 N N . GLU A 1 332 ? -43.513 -5.332 13.177 1.00 81.31 332 GLU A N 1
ATOM 2647 C CA . GLU A 1 332 ? -43.650 -6.370 14.202 1.00 81.31 332 GLU A CA 1
ATOM 2648 C C . GLU A 1 332 ? -43.563 -7.775 13.595 1.00 81.31 332 GLU A C 1
ATOM 2650 O O . GLU A 1 332 ? -42.786 -8.615 14.057 1.00 81.31 332 GLU A O 1
ATOM 2655 N N . PHE A 1 333 ? -44.298 -8.016 12.506 1.00 81.75 333 PHE A N 1
ATOM 2656 C CA . PHE A 1 333 ? -44.264 -9.284 11.784 1.00 81.75 333 PHE A CA 1
ATOM 2657 C C . PHE A 1 333 ? -42.851 -9.624 11.289 1.00 81.75 333 PHE A C 1
ATOM 2659 O O . PHE A 1 333 ? -42.407 -10.770 11.424 1.00 81.75 333 PHE A O 1
ATOM 2666 N N . LEU A 1 334 ? -42.127 -8.644 10.739 1.00 83.00 334 LEU A N 1
ATOM 2667 C CA . LEU A 1 334 ? -40.750 -8.819 10.271 1.00 83.00 334 LEU A CA 1
ATOM 2668 C C . LEU A 1 334 ? -39.802 -9.218 11.402 1.00 83.00 334 LEU A C 1
ATOM 2670 O O . LEU A 1 334 ? -38.950 -10.090 11.206 1.00 83.00 334 LEU A O 1
ATOM 2674 N N . ILE A 1 335 ? -39.969 -8.605 12.574 1.00 79.19 335 ILE A N 1
ATOM 2675 C CA . ILE A 1 335 ? -39.165 -8.881 13.765 1.00 79.19 335 ILE A CA 1
ATOM 2676 C C . ILE A 1 335 ? -39.473 -10.277 14.312 1.00 79.19 335 ILE A C 1
ATOM 2678 O O . ILE A 1 335 ? -38.562 -11.082 14.506 1.00 79.19 335 ILE A O 1
ATOM 2682 N N . GLN A 1 336 ? -40.754 -10.608 14.501 1.00 75.75 336 GLN A N 1
ATOM 2683 C CA . GLN A 1 336 ? -41.189 -11.900 15.048 1.00 75.75 336 GLN A CA 1
ATOM 2684 C C . GLN A 1 336 ? -40.772 -13.089 14.174 1.00 75.75 336 GLN A C 1
ATOM 2686 O O . GLN A 1 336 ? -40.433 -14.152 14.693 1.00 75.75 336 GLN A O 1
ATOM 2691 N N . ASN A 1 337 ? -40.762 -12.913 12.851 1.00 76.69 337 ASN A N 1
ATOM 2692 C CA . ASN A 1 337 ? -40.354 -13.956 11.906 1.00 76.69 337 ASN A CA 1
ATOM 2693 C C . ASN A 1 337 ? -38.841 -13.961 11.627 1.00 76.69 337 ASN A C 1
ATOM 2695 O O . ASN A 1 337 ? -38.373 -14.728 10.785 1.00 76.69 337 ASN A O 1
ATOM 2699 N N . GLY A 1 338 ? -38.063 -13.117 12.314 1.00 73.38 338 GLY A N 1
ATOM 2700 C CA . GLY A 1 338 ? -36.608 -13.053 12.182 1.00 73.38 338 GLY A CA 1
ATOM 2701 C C . GLY A 1 338 ? -36.113 -12.527 10.832 1.00 73.38 338 GLY A C 1
ATOM 2702 O O . GLY A 1 338 ? -34.925 -12.670 10.544 1.00 73.38 338 GLY A O 1
ATOM 2703 N N . ILE A 1 339 ? -36.996 -11.928 10.021 1.00 76.50 339 ILE A N 1
ATOM 2704 C CA . ILE A 1 339 ? -36.674 -11.282 8.737 1.00 76.50 339 ILE A CA 1
ATOM 2705 C C . ILE A 1 339 ? -35.977 -9.937 8.986 1.00 76.50 339 ILE A C 1
ATOM 2707 O O . ILE A 1 339 ? -35.064 -9.583 8.247 1.00 76.50 339 ILE A O 1
ATOM 2711 N N . MET A 1 340 ? -36.356 -9.236 10.056 1.00 78.06 340 MET A N 1
ATOM 2712 C CA . MET A 1 340 ? -35.672 -8.057 10.584 1.00 78.06 340 MET A CA 1
ATOM 2713 C C . MET A 1 340 ? -35.148 -8.388 11.981 1.00 78.06 340 MET A C 1
ATOM 2715 O O . MET A 1 340 ? -35.918 -8.736 12.871 1.00 78.06 340 MET A O 1
ATOM 2719 N N . LYS A 1 341 ? -33.834 -8.318 12.196 1.00 76.06 341 LYS A N 1
ATOM 2720 C CA . LYS A 1 341 ? -33.242 -8.634 13.502 1.00 76.06 341 LYS A CA 1
ATOM 2721 C C . LYS A 1 341 ? -33.000 -7.354 14.284 1.00 76.06 341 LYS A C 1
ATOM 2723 O O . LYS A 1 341 ? -32.016 -6.666 14.046 1.00 76.06 341 LYS A O 1
ATOM 2728 N N . ILE A 1 342 ? -33.873 -7.076 15.245 1.00 70.75 342 ILE A N 1
ATOM 2729 C CA . ILE A 1 342 ? -33.662 -6.033 16.251 1.00 70.75 342 ILE A CA 1
ATOM 2730 C C . ILE A 1 342 ? -33.317 -6.744 17.559 1.00 70.75 342 ILE A C 1
ATOM 2732 O O . ILE A 1 342 ? -34.089 -7.579 18.037 1.00 70.75 342 ILE A O 1
ATOM 2736 N N . GLN A 1 343 ? -32.127 -6.483 18.111 1.00 62.09 343 GLN A N 1
ATOM 2737 C CA . GLN A 1 343 ? -31.766 -7.012 19.429 1.00 62.09 343 GLN A CA 1
ATOM 2738 C C . GLN A 1 343 ? -32.744 -6.462 20.472 1.00 62.09 343 GLN A C 1
ATOM 2740 O O . GLN A 1 343 ? -33.210 -5.333 20.360 1.00 62.09 343 GLN A O 1
ATOM 2745 N N . LYS A 1 344 ? -33.112 -7.287 21.453 1.00 53.56 344 LYS A N 1
ATOM 2746 C CA . LYS A 1 344 ? -34.216 -7.008 22.376 1.00 53.56 344 LYS A CA 1
ATOM 2747 C C . LYS A 1 344 ? -33.960 -5.709 23.156 1.00 53.56 344 LYS A C 1
ATOM 2749 O O . LYS A 1 344 ? -33.126 -5.691 24.053 1.00 53.56 344 LYS A O 1
ATOM 2754 N N . VAL A 1 345 ? -34.691 -4.651 22.816 1.00 55.53 345 VAL A N 1
ATOM 2755 C CA . VAL A 1 345 ? -34.641 -3.354 23.503 1.00 55.53 345 VAL A CA 1
ATOM 2756 C C . VAL A 1 345 ? -35.522 -3.419 24.757 1.00 55.53 345 VAL A C 1
ATOM 2758 O O . VAL A 1 345 ? -36.650 -3.918 24.700 1.00 55.53 345 VAL A O 1
ATOM 2761 N N . GLU A 1 346 ? -35.028 -2.945 25.903 1.00 52.53 346 GLU A N 1
ATOM 2762 C CA . GLU A 1 346 ? -35.849 -2.786 27.110 1.00 52.53 346 GLU A CA 1
ATOM 2763 C C . GLU A 1 346 ? -36.844 -1.627 26.909 1.00 52.53 346 GLU A C 1
ATOM 2765 O O . GLU A 1 346 ? -36.441 -0.490 26.665 1.00 52.53 346 GLU A O 1
ATOM 2770 N N . LYS A 1 347 ? -38.156 -1.918 26.973 1.00 52.22 347 LYS A N 1
ATOM 2771 C CA . LYS A 1 347 ? -39.243 -0.926 26.848 1.00 52.22 347 LYS A CA 1
ATOM 2772 C C . LYS A 1 347 ? -39.147 0.084 28.005 1.00 52.22 347 LYS A C 1
ATOM 2774 O O . LYS A 1 347 ? -39.636 -0.198 29.095 1.00 52.22 347 LYS A O 1
ATOM 2779 N N . ASN A 1 348 ? -38.530 1.244 27.771 1.00 47.38 348 ASN A N 1
ATOM 2780 C CA . ASN A 1 348 ? -38.330 2.284 28.792 1.00 47.38 348 ASN A CA 1
ATOM 2781 C C . ASN A 1 348 ? -39.316 3.466 28.702 1.00 47.38 348 ASN A C 1
ATOM 2783 O O . ASN A 1 348 ? -39.230 4.389 29.511 1.00 47.38 348 ASN A O 1
ATOM 2787 N N . SER A 1 349 ? -40.270 3.454 27.768 1.00 52.47 349 SER A N 1
ATOM 2788 C CA . SER A 1 349 ? -41.203 4.570 27.559 1.00 52.47 349 SER A CA 1
ATOM 2789 C C . SER A 1 349 ? -42.584 4.107 27.087 1.00 52.47 349 SER A C 1
ATOM 2791 O O . SER A 1 349 ? -42.718 3.102 26.386 1.00 52.47 349 SER A O 1
ATOM 2793 N N . GLU A 1 350 ? -43.624 4.835 27.510 1.00 55.50 350 GLU A N 1
ATOM 2794 C CA . GLU A 1 350 ? -44.978 4.662 26.978 1.00 55.50 350 GLU A CA 1
ATOM 2795 C C . GLU A 1 350 ? -45.055 5.213 25.544 1.00 55.50 350 GLU A C 1
ATOM 2797 O O . GLU A 1 350 ? -44.426 6.237 25.262 1.00 55.50 350 GLU A O 1
ATOM 2802 N N . PRO A 1 351 ? -45.792 4.549 24.636 1.00 56.09 351 PRO A N 1
ATOM 2803 C CA . PRO A 1 351 ? -45.876 4.952 23.235 1.00 56.09 351 PRO A CA 1
ATOM 2804 C C . PRO A 1 351 ? -46.434 6.370 23.077 1.00 56.09 351 PRO A C 1
ATOM 2806 O O . PRO A 1 351 ? -47.453 6.707 23.680 1.00 56.09 351 PRO A O 1
ATOM 2809 N N . SER A 1 352 ? -45.810 7.186 22.223 1.00 57.44 352 SER A N 1
ATOM 2810 C CA . SER A 1 352 ? -46.438 8.422 21.743 1.00 57.44 352 SER A CA 1
ATOM 2811 C C . SER A 1 352 ? -47.670 8.107 20.887 1.00 57.44 352 SER A C 1
ATOM 2813 O O . SER A 1 352 ? -47.640 7.169 20.092 1.00 57.44 352 SER A O 1
ATOM 2815 N N . GLU A 1 353 ? -48.737 8.902 21.017 1.00 59.69 353 GLU A N 1
ATOM 2816 C CA . GLU A 1 353 ? -50.012 8.679 20.308 1.00 59.69 353 GLU A CA 1
ATOM 2817 C C . GLU A 1 353 ? -49.918 8.845 18.775 1.00 59.69 353 GLU A C 1
ATOM 2819 O O . GLU A 1 353 ? -50.755 8.290 18.068 1.00 59.69 353 GLU A O 1
ATOM 2824 N N . GLU A 1 354 ? -48.904 9.546 18.242 1.00 71.62 354 GLU A N 1
ATOM 2825 C CA . GLU A 1 354 ? -48.745 9.798 16.798 1.00 71.62 354 GLU A CA 1
ATOM 2826 C C . GLU A 1 354 ? -47.274 9.729 16.349 1.00 71.62 354 GLU A C 1
ATOM 2828 O O . GLU A 1 354 ? -46.392 10.315 16.983 1.00 71.62 354 GLU A O 1
ATOM 2833 N N . ILE A 1 355 ? -47.009 9.041 15.227 1.00 79.75 355 ILE A N 1
ATOM 2834 C CA . ILE A 1 355 ? -45.674 8.968 14.616 1.00 79.75 355 ILE A CA 1
ATOM 2835 C C . ILE A 1 355 ? -45.399 10.292 13.885 1.00 79.75 355 ILE A C 1
ATOM 2837 O O . ILE A 1 355 ? -46.165 10.665 12.992 1.00 79.75 355 ILE A O 1
ATOM 2841 N N . PRO A 1 356 ? -44.304 11.013 14.187 1.00 80.88 356 PRO A N 1
ATOM 2842 C CA . PRO A 1 356 ? -43.991 12.255 13.492 1.00 80.88 356 PRO A CA 1
ATOM 2843 C C . PRO A 1 356 ? -43.829 12.061 11.977 1.00 80.88 356 PRO A C 1
ATOM 2845 O O . PRO A 1 356 ? -43.157 11.134 11.525 1.00 80.88 356 PRO A O 1
ATOM 2848 N N . SER A 1 357 ? -44.362 12.987 11.176 1.00 77.12 357 SER A N 1
ATOM 2849 C CA . SER A 1 357 ? -44.355 12.885 9.706 1.00 77.12 357 SER A CA 1
ATOM 2850 C C . SER A 1 357 ? -42.957 12.778 9.090 1.00 77.12 357 SER A C 1
ATOM 2852 O O . SER A 1 357 ? -42.788 12.119 8.069 1.00 77.12 357 SER A O 1
ATOM 2854 N N . TRP A 1 358 ? -41.932 13.352 9.730 1.00 80.38 358 TRP A N 1
ATOM 2855 C CA . TRP A 1 358 ? -40.547 13.248 9.262 1.00 80.38 358 TRP A CA 1
ATOM 2856 C C . TRP A 1 358 ? -40.022 11.805 9.248 1.00 80.38 358 TRP A C 1
ATOM 2858 O O . TRP A 1 358 ? -39.118 11.505 8.474 1.00 80.38 358 TRP A O 1
ATOM 2868 N N . VAL A 1 359 ? -40.595 10.904 10.055 1.00 82.44 359 VAL A N 1
ATOM 2869 C CA . VAL A 1 359 ? -40.201 9.488 10.100 1.00 82.44 359 VAL A CA 1
ATOM 2870 C C . VAL A 1 359 ? -40.530 8.784 8.778 1.00 82.44 359 VAL A C 1
ATOM 2872 O O . VAL A 1 359 ? -39.786 7.907 8.337 1.00 82.44 359 VAL A O 1
ATOM 2875 N N . ARG A 1 360 ? -41.600 9.210 8.094 1.00 85.50 360 ARG A N 1
ATOM 2876 C CA . ARG A 1 360 ? -42.034 8.636 6.811 1.00 85.50 360 ARG A CA 1
ATOM 2877 C C . ARG A 1 360 ? -41.044 8.895 5.676 1.00 85.50 360 ARG A C 1
ATOM 2879 O O . ARG A 1 360 ? -40.945 8.067 4.776 1.00 85.50 360 ARG A O 1
ATOM 2886 N N . ASN A 1 361 ? -40.246 9.962 5.760 1.00 86.25 361 ASN A N 1
ATOM 2887 C CA . ASN A 1 361 ? -39.197 10.246 4.775 1.00 86.25 361 ASN A CA 1
ATOM 2888 C C . ASN A 1 361 ? -38.156 9.116 4.719 1.00 86.25 361 ASN A C 1
ATOM 2890 O O . ASN A 1 361 ? -37.686 8.755 3.645 1.00 86.25 361 ASN A O 1
ATOM 2894 N N . ASN A 1 362 ? -37.834 8.502 5.863 1.00 85.75 362 ASN A N 1
ATOM 2895 C CA . ASN A 1 362 ? -36.883 7.390 5.907 1.00 85.75 362 ASN A CA 1
ATOM 2896 C C . ASN A 1 362 ? -37.454 6.136 5.227 1.00 85.75 362 ASN A C 1
ATOM 2898 O O . ASN A 1 362 ? -36.717 5.396 4.579 1.00 85.75 362 ASN A O 1
ATOM 2902 N N . ALA A 1 363 ? -38.766 5.909 5.333 1.00 86.75 363 ALA A N 1
ATOM 2903 C CA . ALA A 1 363 ? -39.441 4.830 4.619 1.00 86.75 363 ALA A CA 1
ATOM 2904 C C . ALA A 1 363 ? -39.506 5.085 3.107 1.00 86.75 363 ALA A C 1
ATOM 2906 O O . ALA A 1 363 ? -39.268 4.158 2.331 1.00 86.75 363 ALA A O 1
ATOM 2907 N N . GLU A 1 364 ? -39.737 6.334 2.691 1.00 88.38 364 GLU A N 1
ATOM 2908 C CA . GLU A 1 364 ? -39.664 6.739 1.284 1.00 88.38 364 GLU A CA 1
ATOM 2909 C C . GLU A 1 364 ? -38.264 6.464 0.719 1.00 88.38 364 GLU A C 1
ATOM 2911 O O . GLU A 1 364 ? -38.118 5.733 -0.263 1.00 88.38 364 GLU A O 1
ATOM 2916 N N . TRP A 1 365 ? -37.218 6.968 1.383 1.00 88.06 365 TRP A N 1
ATOM 2917 C CA . TRP A 1 365 ? -35.828 6.779 0.963 1.00 88.06 365 TRP A CA 1
ATOM 2918 C C . TRP A 1 365 ? -35.430 5.310 0.903 1.00 88.06 365 TRP A C 1
ATOM 2920 O O . TRP A 1 365 ? -34.759 4.895 -0.042 1.00 88.06 365 TRP A O 1
ATOM 2930 N N . TRP A 1 366 ? -35.880 4.502 1.860 1.00 90.00 366 TRP A N 1
ATOM 2931 C CA . TRP A 1 366 ? -35.608 3.072 1.847 1.00 90.00 366 TRP A CA 1
ATOM 2932 C C . TRP A 1 366 ? -36.320 2.356 0.696 1.00 90.00 366 TRP A C 1
ATOM 2934 O O . TRP A 1 366 ? -35.724 1.519 0.014 1.00 90.00 366 TRP A O 1
ATOM 2944 N N . SER A 1 367 ? -37.574 2.724 0.417 1.00 88.00 367 SER A N 1
ATOM 2945 C CA . SER A 1 367 ? -38.346 2.137 -0.682 1.00 88.00 367 SER A CA 1
ATOM 2946 C C . SER A 1 367 ? -37.755 2.443 -2.063 1.00 88.00 367 SER A C 1
ATOM 2948 O O . SER A 1 367 ? -37.795 1.594 -2.956 1.00 88.00 367 SER A O 1
ATOM 2950 N N . LEU A 1 368 ? -37.136 3.619 -2.211 1.00 86.06 368 LEU A N 1
ATOM 2951 C CA . LEU A 1 368 ? -36.445 4.066 -3.421 1.00 86.06 368 LEU A CA 1
ATOM 2952 C C . LEU A 1 368 ? -34.994 3.561 -3.515 1.00 86.06 368 LEU A C 1
ATOM 2954 O O . LEU A 1 368 ? -34.325 3.825 -4.514 1.00 86.06 368 LEU A O 1
ATOM 2958 N N . GLY A 1 369 ? -34.495 2.849 -2.498 1.00 81.62 369 GLY A N 1
ATOM 2959 C CA . GLY A 1 369 ? -33.112 2.364 -2.436 1.00 81.62 369 GLY A CA 1
ATOM 2960 C C . GLY A 1 369 ? -32.069 3.463 -2.205 1.00 81.62 369 GLY A C 1
ATOM 2961 O O . GLY A 1 369 ? -30.899 3.265 -2.519 1.00 81.62 369 GLY A O 1
ATOM 2962 N N . LEU A 1 370 ? -32.487 4.621 -1.687 1.00 80.88 370 LEU A N 1
ATOM 2963 C CA . LEU A 1 370 ? -31.609 5.743 -1.340 1.00 80.88 370 LEU A CA 1
ATOM 2964 C C . LEU A 1 370 ? -30.895 5.540 0.005 1.00 80.88 370 LEU A C 1
ATOM 2966 O O . LEU A 1 370 ? -29.847 6.141 0.222 1.00 80.88 370 LEU A O 1
ATOM 2970 N N . ILE A 1 371 ? -31.447 4.697 0.883 1.00 80.31 371 ILE A N 1
ATOM 2971 C CA . ILE A 1 371 ? -30.785 4.193 2.095 1.00 80.31 371 ILE A CA 1
ATOM 2972 C C . ILE A 1 371 ? -30.816 2.661 2.098 1.00 80.31 371 ILE A C 1
ATOM 2974 O O . ILE A 1 371 ? -31.719 2.054 1.510 1.00 80.31 371 ILE A O 1
ATOM 2978 N N . SER A 1 372 ? -29.816 2.039 2.722 1.00 82.62 372 SER A N 1
ATOM 2979 C CA . SER A 1 372 ? -29.669 0.578 2.751 1.00 82.62 372 SER A CA 1
ATOM 2980 C C . SER A 1 372 ? -30.685 -0.104 3.679 1.00 82.62 372 SER A C 1
ATOM 2982 O O . SER A 1 372 ? -31.379 0.549 4.463 1.00 82.62 372 SER A O 1
ATOM 2984 N N . ASP A 1 373 ? -30.788 -1.435 3.590 1.00 81.62 373 ASP A N 1
ATOM 2985 C CA . ASP A 1 373 ? -31.609 -2.225 4.517 1.00 81.62 373 ASP A CA 1
ATOM 2986 C C . ASP A 1 373 ? -31.087 -2.076 5.950 1.00 81.62 373 ASP A C 1
ATOM 2988 O O . ASP A 1 373 ? -31.868 -1.930 6.889 1.00 81.62 373 ASP A O 1
ATOM 2992 N N . GLU A 1 374 ? -29.767 -2.023 6.108 1.00 81.62 374 GLU A N 1
ATOM 2993 C CA . GLU A 1 374 ? -29.080 -1.784 7.369 1.00 81.62 374 GLU A CA 1
ATOM 2994 C C . GLU A 1 374 ? -29.410 -0.400 7.949 1.00 81.62 374 GLU A C 1
ATOM 2996 O O . GLU A 1 374 ? -29.748 -0.299 9.134 1.00 81.62 374 GLU A O 1
ATOM 3001 N N . ASP A 1 375 ? -29.382 0.654 7.125 1.00 81.12 375 ASP A N 1
ATOM 3002 C CA . ASP A 1 375 ? -29.712 2.026 7.544 1.00 81.12 375 ASP A CA 1
ATOM 3003 C C . ASP A 1 375 ? -31.166 2.126 8.013 1.00 81.12 375 ASP A C 1
ATOM 3005 O O . ASP A 1 375 ? -31.466 2.724 9.050 1.00 81.12 375 ASP A O 1
ATOM 3009 N N . PHE A 1 376 ? -32.084 1.508 7.268 1.00 87.25 376 PHE A N 1
ATOM 3010 C CA . PHE A 1 376 ? -33.499 1.519 7.608 1.00 87.25 376 PHE A CA 1
ATOM 3011 C C . PHE A 1 376 ? -33.788 0.744 8.900 1.00 87.25 376 PHE A C 1
ATOM 3013 O O . PHE A 1 376 ? -34.485 1.256 9.778 1.00 87.25 376 PHE A O 1
ATOM 3020 N N . VAL A 1 377 ? -33.214 -0.454 9.070 1.00 86.44 377 VAL A N 1
ATOM 3021 C CA . VAL A 1 377 ? -33.351 -1.245 10.309 1.00 86.44 377 VAL A CA 1
ATOM 3022 C C . VAL A 1 377 ? -32.785 -0.493 11.513 1.00 86.44 377 VAL A C 1
ATOM 3024 O O . VAL A 1 377 ? -33.406 -0.488 12.579 1.00 86.44 377 VAL A O 1
ATOM 3027 N N . SER A 1 378 ? -31.655 0.191 11.338 1.00 79.50 378 SER A N 1
ATOM 3028 C CA . SER A 1 378 ? -31.049 1.042 12.368 1.00 79.50 378 SER A CA 1
ATOM 3029 C C . SER A 1 378 ? -31.964 2.209 12.745 1.00 79.50 378 SER A C 1
ATOM 3031 O O . SER A 1 378 ? -32.166 2.487 13.927 1.00 79.50 378 SER A O 1
ATOM 3033 N N . GLY A 1 379 ? -32.596 2.842 11.752 1.00 84.94 379 GLY A N 1
ATOM 3034 C CA . GLY A 1 379 ? -33.604 3.877 11.969 1.00 84.94 379 GLY A CA 1
ATOM 3035 C C . GLY A 1 379 ? -34.810 3.371 12.765 1.00 84.94 379 GLY A C 1
ATOM 3036 O O . GLY A 1 379 ? -35.220 4.013 13.728 1.00 84.94 379 GLY A O 1
ATOM 3037 N N . ILE A 1 380 ? -35.345 2.194 12.424 1.00 86.19 380 ILE A N 1
ATOM 3038 C CA . ILE A 1 380 ? -36.448 1.561 13.168 1.00 86.19 380 ILE A CA 1
ATOM 3039 C C . ILE A 1 380 ? -36.039 1.256 14.615 1.00 86.19 380 ILE A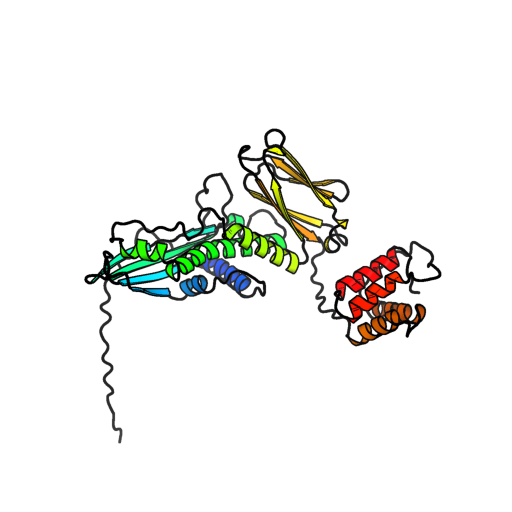 C 1
ATOM 3041 O O . ILE A 1 380 ? -36.794 1.568 15.536 1.00 86.19 380 ILE A O 1
ATOM 3045 N N . LYS A 1 381 ? -34.835 0.710 14.835 1.00 82.19 381 LYS A N 1
ATOM 3046 C CA . LYS A 1 381 ? -34.292 0.459 16.180 1.00 82.19 381 LYS A CA 1
ATOM 3047 C C . LYS A 1 381 ? -34.237 1.743 17.012 1.00 82.19 381 LYS A C 1
ATOM 3049 O O . LYS A 1 381 ? -34.764 1.757 18.122 1.00 82.19 381 LYS A O 1
ATOM 3054 N N . TYR A 1 382 ? -33.690 2.825 16.456 1.00 82.81 382 TYR A N 1
ATOM 3055 C CA . TYR A 1 382 ? -33.639 4.124 17.132 1.00 82.81 382 TYR A CA 1
ATOM 3056 C C . TYR A 1 382 ? -35.032 4.629 17.526 1.00 82.81 382 TYR A C 1
ATOM 3058 O O . TYR A 1 382 ? -35.236 5.081 18.649 1.00 82.81 382 TYR A O 1
ATOM 3066 N N . LEU A 1 383 ? -36.009 4.542 16.620 1.00 83.88 383 LEU A N 1
ATOM 3067 C CA . LEU A 1 383 ? -37.370 5.016 16.884 1.00 83.88 383 LEU A CA 1
ATOM 3068 C C . LEU A 1 383 ? -38.041 4.233 18.024 1.00 83.88 383 LEU A C 1
ATOM 3070 O O . LEU A 1 383 ? -38.805 4.820 18.791 1.00 83.88 383 LEU A O 1
ATOM 3074 N N . ILE A 1 384 ? -37.743 2.935 18.147 1.00 80.19 384 ILE A N 1
ATOM 3075 C CA . ILE A 1 384 ? -38.199 2.087 19.258 1.00 80.19 384 ILE A CA 1
ATOM 3076 C C . ILE A 1 384 ? -37.515 2.509 20.567 1.00 80.19 384 ILE A C 1
ATOM 3078 O O . ILE A 1 384 ? -38.186 2.695 21.579 1.00 80.19 384 ILE A O 1
ATOM 3082 N N . GLU A 1 385 ? -36.192 2.690 20.554 1.00 76.75 385 GLU A N 1
ATOM 3083 C CA . GLU A 1 385 ? -35.402 3.105 21.725 1.00 76.75 385 GLU A CA 1
ATOM 3084 C C . GLU A 1 385 ? -35.794 4.496 22.239 1.00 76.75 385 GLU A C 1
ATOM 3086 O O . GLU A 1 385 ? -35.877 4.723 23.446 1.00 76.75 385 GLU A O 1
ATOM 3091 N N . ALA A 1 386 ? -36.086 5.420 21.324 1.00 76.31 386 ALA A N 1
ATOM 3092 C CA . ALA A 1 386 ? -36.534 6.772 21.629 1.00 76.31 386 ALA A CA 1
ATOM 3093 C C . ALA A 1 386 ? -38.010 6.842 22.072 1.00 76.31 386 ALA A C 1
ATOM 3095 O O . ALA A 1 386 ? -38.479 7.917 22.446 1.00 76.31 386 ALA A O 1
ATOM 3096 N N . GLY A 1 387 ? -38.756 5.729 22.028 1.00 75.62 387 GLY A N 1
ATOM 3097 C CA . GLY A 1 387 ? -40.189 5.686 22.344 1.00 75.62 387 GLY A CA 1
ATOM 3098 C C . GLY A 1 387 ? -41.088 6.393 21.324 1.00 75.62 387 GLY A C 1
ATOM 3099 O O . GLY A 1 387 ? -42.232 6.708 21.640 1.00 75.62 387 GLY A O 1
ATOM 3100 N N . ILE A 1 388 ? -40.574 6.665 20.121 1.00 78.31 388 ILE A N 1
ATOM 3101 C CA . ILE A 1 388 ? -41.294 7.346 19.032 1.00 78.31 388 ILE A CA 1
ATOM 3102 C C . ILE A 1 388 ? -42.241 6.373 18.323 1.00 78.31 388 ILE A C 1
ATOM 3104 O O . ILE A 1 388 ? -43.317 6.760 17.871 1.00 78.31 388 ILE A O 1
ATOM 3108 N N . ILE A 1 389 ? -41.848 5.102 18.224 1.00 76.94 389 ILE A N 1
ATOM 3109 C CA . ILE A 1 389 ? -42.713 4.024 17.745 1.00 76.94 389 ILE A CA 1
ATOM 3110 C C . ILE A 1 389 ? -42.726 2.884 18.757 1.00 76.94 389 ILE A C 1
ATOM 3112 O O . ILE A 1 389 ? -41.723 2.597 19.409 1.00 76.94 389 ILE A O 1
ATOM 3116 N N . ALA A 1 390 ? -43.856 2.194 18.853 1.00 71.12 390 ALA A N 1
ATOM 3117 C CA . ALA A 1 390 ? -43.976 0.973 19.631 1.00 71.12 390 ALA A CA 1
ATOM 3118 C C . ALA A 1 390 ? -44.689 -0.096 18.811 1.00 71.12 390 ALA A C 1
ATOM 3120 O O . ALA A 1 390 ? -45.616 0.193 18.061 1.00 71.12 390 ALA A O 1
ATOM 3121 N N . TYR A 1 391 ? -44.264 -1.336 19.001 1.00 67.88 391 TYR A N 1
ATOM 3122 C CA . TYR A 1 391 ? -44.954 -2.528 18.525 1.00 67.88 391 TYR A CA 1
ATOM 3123 C C . TYR A 1 391 ? -45.350 -3.376 19.741 1.00 67.88 391 TYR A C 1
ATOM 3125 O O . TYR A 1 391 ? -44.743 -3.243 20.822 1.00 67.88 391 TYR A O 1
ATOM 3133 N N . GLN A 1 392 ? -46.417 -4.169 19.617 1.00 54.88 392 GLN A N 1
ATOM 3134 C CA . GLN A 1 392 ? -46.978 -4.871 20.773 1.00 54.88 392 GLN A CA 1
ATOM 3135 C C . GLN A 1 392 ? -46.140 -6.085 21.165 1.00 54.88 392 GLN A C 1
ATOM 3137 O O . GLN A 1 392 ? -45.733 -6.871 20.286 1.00 54.88 392 GLN A O 1
#